Protein 4H5I (pdb70)

Structure (mmCIF, N/CA/C/O backbone):
data_4H5I
#
_entry.id   4H5I
#
_cell.length_a   53.400
_cell.length_b   53.474
_cell.length_c   61.976
_cell.angle_alpha   81.680
_cell.angle_beta   73.370
_cell.angle_gamma   87.580
#
_symmetry.space_group_name_H-M   'P 1'
#
loop_
_entity.id
_entity.type
_entity.pdbx_description
1 polymer 'Guanine nucleotide-exchange factor SEC12'
2 non-polymer 'POTASSIUM ION'
3 water water
#
loop_
_atom_site.group_PDB
_atom_site.id
_atom_site.type_symbol
_atom_site.label_atom_id
_atom_site.label_alt_id
_atom_site.label_comp_id
_atom_site.label_asym_id
_atom_site.label_entity_id
_atom_site.label_seq_id
_atom_site.pdbx_PDB_ins_code
_atom_site.Cartn_x
_atom_site.Cartn_y
_atom_site.Cartn_z
_atom_site.occupancy
_atom_site.B_iso_or_equiv
_atom_site.auth_seq_id
_atom_site.auth_comp_id
_atom_site.auth_asym_id
_atom_site.auth_atom_id
_atom_site.pdbx_PDB_model_num
ATOM 9 N N . LYS A 1 5 ? 46.881 10.791 2.168 1.00 28.86 2 LYS A N 1
ATOM 10 C CA . LYS A 1 5 ? 46.181 9.611 1.689 1.00 26.47 2 LYS A CA 1
ATOM 11 C C . LYS A 1 5 ? 45.249 9.055 2.766 1.00 20.78 2 LYS A C 1
ATOM 12 O O . LYS A 1 5 ? 45.584 9.059 3.953 1.00 23.27 2 LYS A O 1
ATOM 18 N N . PHE A 1 6 ? 44.068 8.603 2.349 1.00 17.71 3 PHE A N 1
ATOM 19 C CA . PHE A 1 6 ? 43.168 7.881 3.235 1.00 13.98 3 PHE A CA 1
ATOM 20 C C . PHE A 1 6 ? 42.897 6.490 2.695 1.00 12.44 3 PHE A C 1
ATOM 21 O O . PHE A 1 6 ? 42.717 6.300 1.477 1.00 15.85 3 PHE A O 1
ATOM 29 N N . VAL A 1 7 ? 42.869 5.526 3.602 1.00 10.83 4 VAL A N 1
ATOM 30 C CA . VAL A 1 7 ? 42.429 4.182 3.254 1.00 9.07 4 VAL A CA 1
ATOM 31 C C . VAL A 1 7 ? 40.908 4.222 3.046 1.00 10.56 4 VAL A C 1
ATOM 32 O O . VAL A 1 7 ? 40.149 4.751 3.901 1.00 10.36 4 VAL A O 1
ATOM 36 N N . THR A 1 8 ? 40.471 3.725 1.894 1.00 8.75 5 THR A N 1
ATOM 37 C CA . THR A 1 8 ? 39.030 3.619 1.605 1.00 9.33 5 THR A CA 1
ATOM 38 C C . THR A 1 8 ? 38.719 2.259 1.000 1.00 9.02 5 THR A C 1
ATOM 39 O O . THR A 1 8 ? 39.596 1.551 0.499 1.00 12.14 5 THR A O 1
ATOM 43 N N . ALA A 1 9 ? 37.449 1.879 1.027 1.00 8.83 6 ALA A N 1
ATOM 44 C CA . ALA A 1 9 ? 36.987 0.654 0.408 1.00 8.62 6 ALA A CA 1
ATOM 45 C C . ALA A 1 9 ? 35.507 0.824 0.061 1.00 9.39 6 ALA A C 1
ATOM 46 O O . ALA A 1 9 ? 34.801 1.658 0.651 1.00 8.62 6 ALA A O 1
ATOM 48 N N . SER A 1 10 ? 35.033 0.060 -0.912 1.00 8.33 7 SER A N 1
ATOM 49 C CA . SER A 1 10 ? 33.640 0.110 -1.344 1.00 8.18 7 SER A CA 1
ATOM 50 C C . SER A 1 10 ? 33.105 -1.295 -1.576 1.00 8.23 7 SER A C 1
ATOM 51 O O . SER A 1 10 ? 33.870 -2.217 -1.892 1.00 10.10 7 SER A O 1
ATOM 54 N N . TYR A 1 11 ? 31.788 -1.458 -1.466 1.00 8.54 8 TYR A N 1
ATOM 55 C CA . TYR A 1 11 ? 31.126 -2.749 -1.578 1.00 7.72 8 TYR A CA 1
ATOM 56 C C . TYR A 1 11 ? 29.721 -2.535 -2.095 1.00 9.45 8 TYR A C 1
ATOM 57 O O . TYR A 1 11 ? 29.041 -1.629 -1.670 1.00 11.05 8 TYR A O 1
ATOM 66 N N . ASN A 1 12 ? 29.267 -3.388 -2.997 1.00 8.41 9 ASN A N 1
ATOM 67 C CA . ASN A 1 12 ? 27.875 -3.382 -3.443 1.00 8.40 9 ASN A CA 1
ATOM 68 C C . ASN A 1 12 ? 27.097 -4.413 -2.640 1.00 8.33 9 ASN A C 1
ATOM 69 O O . ASN A 1 12 ? 27.360 -5.611 -2.715 1.00 9.27 9 ASN A O 1
ATOM 74 N N . VAL A 1 13 ? 26.144 -3.921 -1.857 1.00 7.99 10 VAL A N 1
ATOM 75 C CA . VAL A 1 13 ? 25.398 -4.753 -0.922 1.00 8.47 10 VAL A CA 1
ATOM 76 C C . VAL A 1 13 ? 24.242 -5.513 -1.604 1.00 9.18 10 VAL A C 1
ATOM 77 O O . VAL A 1 13 ? 23.643 -6.404 -1.007 1.00 11.26 10 VAL A O 1
ATOM 81 N N . GLY A 1 14 ? 23.934 -5.169 -2.855 1.00 8.50 11 GLY A N 1
ATOM 82 C CA . GLY A 1 14 ? 22.940 -5.929 -3.609 1.00 10.14 11 GLY A CA 1
ATOM 83 C C . GLY A 1 14 ? 21.535 -5.327 -3.654 1.00 9.23 11 GLY A C 1
ATOM 84 O O . GLY A 1 14 ? 20.645 -5.888 -4.293 1.00 10.33 11 GLY A O 1
ATOM 85 N N . TYR A 1 15 ? 21.316 -4.190 -3.000 1.00 7.71 12 TYR A N 1
ATOM 86 C CA . TYR A 1 15 ? 20.012 -3.548 -2.997 1.00 8.23 12 TYR A CA 1
ATOM 87 C C . TYR A 1 15 ? 20.251 -2.079 -2.695 1.00 8.01 12 TYR A C 1
ATOM 88 O O . TYR A 1 15 ? 21.293 -1.726 -2.132 1.00 7.79 12 TYR A O 1
ATOM 97 N N . PRO A 1 16 ? 19.314 -1.205 -3.089 1.00 7.15 13 PRO A N 1
ATOM 98 C CA . PRO A 1 16 ? 19.429 0.224 -2.752 1.00 8.15 13 PRO A CA 1
ATOM 99 C C . PRO A 1 16 ? 19.450 0.434 -1.239 1.00 6.92 13 PRO A C 1
ATOM 100 O O . PRO A 1 16 ? 18.546 -0.042 -0.540 1.00 7.10 13 PRO A O 1
ATOM 104 N N . ALA A 1 17 ? 20.473 1.116 -0.733 1.00 6.48 14 ALA A N 1
ATOM 105 C CA . ALA A 1 17 ? 20.620 1.311 0.707 1.00 6.57 14 ALA A CA 1
ATOM 106 C C . ALA A 1 17 ? 20.133 2.688 1.108 1.00 6.35 14 ALA A C 1
ATOM 107 O O . ALA A 1 17 ? 20.524 3.685 0.500 1.00 8.15 14 ALA A O 1
ATOM 109 N N . TYR A 1 18 ? 19.297 2.746 2.139 1.00 7.44 15 TYR A N 1
ATOM 110 C CA . TYR A 1 18 ? 18.676 3.989 2.563 1.00 7.92 15 TYR A CA 1
ATOM 111 C C . TYR A 1 18 ? 19.083 4.422 3.952 1.00 9.11 15 TYR A C 1
ATOM 112 O O . TYR A 1 18 ? 18.842 5.574 4.315 1.00 9.64 15 TYR A O 1
ATOM 121 N N . GLY A 1 19 ? 19.702 3.542 4.725 1.00 6.27 16 GLY A N 1
ATOM 122 C CA . GLY A 1 19 ? 20.113 3.901 6.081 1.00 7.61 16 GLY A CA 1
ATOM 123 C C . GLY A 1 19 ? 21.313 3.101 6.534 1.00 7.26 16 GLY A C 1
ATOM 124 O O . GLY A 1 19 ? 21.536 2.015 6.034 1.00 8.28 16 GLY A O 1
ATOM 125 N N . ALA A 1 20 ? 22.090 3.642 7.465 1.00 8.37 17 ALA A N 1
ATOM 126 C CA . ALA A 1 20 ? 23.261 2.946 7.982 1.00 9.97 17 ALA A CA 1
ATOM 127 C C . ALA A 1 20 ? 23.629 3.502 9.344 1.00 10.70 17 ALA A C 1
ATOM 128 O O . ALA A 1 20 ? 23.509 4.704 9.571 1.00 10.43 17 ALA A O 1
ATOM 130 N N . LYS A 1 21 ? 24.097 2.638 10.238 1.00 6.90 18 LYS A N 1
ATOM 131 C CA . LYS A 1 21 ? 24.494 3.043 11.582 1.00 6.69 18 LYS A CA 1
ATOM 132 C C . LYS A 1 21 ? 25.526 2.045 12.103 1.00 7.64 18 LYS A C 1
ATOM 133 O O . LYS A 1 21 ? 25.356 0.825 11.971 1.00 7.59 18 LYS A O 1
ATOM 139 N N . PHE A 1 22 ? 26.595 2.560 12.703 1.00 7.59 19 PHE A N 1
ATOM 140 C CA . PHE A 1 22 ? 27.512 1.668 13.397 1.00 9.07 19 PHE A CA 1
ATOM 141 C C . PHE A 1 22 ? 26.907 1.142 14.693 1.00 7.27 19 PHE A C 1
ATOM 142 O O . PHE A 1 22 ? 26.384 1.944 15.489 1.00 11.60 19 PHE A O 1
ATOM 150 N N . LEU A 1 23 ? 26.955 -0.174 14.892 1.00 8.16 20 LEU A N 1
ATOM 151 C CA . LEU A 1 23 ? 26.534 -0.790 16.157 1.00 9.82 20 LEU A CA 1
ATOM 152 C C . LEU A 1 23 ? 27.659 -0.851 17.196 1.00 12.05 20 LEU A C 1
ATOM 153 O O . LEU A 1 23 ? 27.395 -0.984 18.393 1.00 16.81 20 LEU A O 1
ATOM 158 N N . ASN A 1 24 ? 28.907 -0.763 16.736 1.00 10.46 21 ASN A N 1
ATOM 159 C CA . ASN A 1 24 ? 30.088 -0.670 17.598 1.00 10.71 21 ASN A CA 1
ATOM 160 C C . ASN A 1 24 ? 31.242 -0.242 16.713 1.00 10.39 21 ASN A C 1
ATOM 161 O O . ASN A 1 24 ? 31.007 0.197 15.589 1.00 11.32 21 ASN A O 1
ATOM 166 N N . ASN A 1 25 ? 32.480 -0.354 17.188 1.00 11.50 22 ASN A N 1
ATOM 167 C CA . ASN A 1 25 ? 33.605 0.269 16.500 1.00 11.57 22 ASN A CA 1
ATOM 168 C C . ASN A 1 25 ? 33.797 -0.254 15.090 1.00 10.93 22 ASN A C 1
ATOM 169 O O . ASN A 1 25 ? 34.254 0.490 14.242 1.00 13.63 22 ASN A O 1
ATOM 174 N N . ASP A 1 26 ? 33.451 -1.515 14.821 1.00 10.09 23 ASP A N 1
ATOM 175 C CA . ASP A 1 26 ? 33.683 -2.041 13.473 1.00 9.33 23 ASP A CA 1
ATOM 176 C C . ASP A 1 26 ? 32.508 -2.803 12.848 1.00 11.44 23 ASP A C 1
ATOM 177 O O . ASP A 1 26 ? 32.668 -3.511 11.851 1.00 11.89 23 ASP A O 1
ATOM 182 N N . THR A 1 27 ? 31.327 -2.659 13.437 1.00 9.43 24 THR A N 1
ATOM 183 C CA . THR A 1 27 ? 30.156 -3.394 12.982 1.00 9.59 24 THR A CA 1
ATOM 184 C C . THR A 1 27 ? 29.139 -2.394 12.464 1.00 7.96 24 THR A C 1
ATOM 185 O O . THR A 1 27 ? 28.719 -1.496 13.192 1.00 9.04 24 THR A O 1
ATOM 189 N N . LEU A 1 28 ? 28.754 -2.567 11.205 1.00 7.84 25 LEU A N 1
ATOM 190 C CA . LEU A 1 28 ? 27.878 -1.623 10.508 1.00 8.49 25 LEU A CA 1
ATOM 191 C C . LEU A 1 28 ? 26.552 -2.271 10.187 1.00 6.78 25 LEU A C 1
ATOM 192 O O . LEU A 1 28 ? 26.524 -3.362 9.602 1.00 8.10 25 LEU A O 1
ATOM 197 N N . LEU A 1 29 ? 25.467 -1.565 10.530 1.00 6.91 26 LEU A N 1
ATOM 198 C CA . LEU A 1 29 ? 24.113 -1.958 10.156 1.00 7.07 26 LEU A CA 1
ATOM 199 C C . LEU A 1 29 ? 23.710 -1.154 8.928 1.00 6.78 26 LEU A C 1
ATOM 200 O O . LEU A 1 29 ? 23.876 0.061 8.917 1.00 7.40 26 LEU A O 1
ATOM 205 N N . VAL A 1 30 ? 23.261 -1.835 7.875 1.00 7.05 27 VAL A N 1
ATOM 206 C CA . VAL A 1 30 ? 22.756 -1.196 6.668 1.00 7.12 27 VAL A CA 1
ATOM 207 C C . VAL A 1 30 ? 21.320 -1.646 6.453 1.00 8.10 27 VAL A C 1
ATOM 208 O O . VAL A 1 30 ? 20.976 -2.794 6.721 1.00 9.08 27 VAL A O 1
ATOM 212 N N . ALA A 1 31 ? 20.471 -0.745 5.988 1.00 5.94 28 ALA A N 1
ATOM 213 C CA . ALA A 1 31 ? 19.081 -1.087 5.701 1.00 5.39 28 ALA A CA 1
ATOM 214 C C . ALA A 1 31 ? 18.664 -0.552 4.353 1.00 5.98 28 ALA A C 1
ATOM 215 O O . ALA A 1 31 ? 19.029 0.560 3.979 1.00 6.65 28 ALA A O 1
ATOM 217 N N . GLY A 1 32 ? 17.864 -1.315 3.614 1.00 6.41 29 GLY A N 1
ATOM 218 C CA . GLY A 1 32 ? 17.351 -0.829 2.355 1.00 7.20 29 GLY A CA 1
ATOM 219 C C . GLY A 1 32 ? 16.620 -1.933 1.638 1.00 6.03 29 GLY A C 1
ATOM 220 O O . GLY A 1 32 ? 16.206 -2.910 2.242 1.00 6.53 29 GLY A O 1
ATOM 221 N N . GLY A 1 33 ? 16.406 -1.741 0.352 1.00 6.80 30 GLY A N 1
ATOM 222 C CA . GLY A 1 33 ? 15.762 -2.798 -0.399 1.00 6.24 30 GLY A CA 1
ATOM 223 C C . GLY A 1 33 ? 15.269 -2.364 -1.756 1.00 6.65 30 GLY A C 1
ATOM 224 O O . GLY A 1 33 ? 15.308 -1.179 -2.126 1.00 8.33 30 GLY A O 1
ATOM 225 N N . GLY A 1 34 ? 14.815 -3.374 -2.505 1.00 6.48 31 GLY A N 1
ATOM 226 C CA . GLY A 1 34 ? 14.189 -3.155 -3.793 1.00 8.98 31 GLY A CA 1
ATOM 227 C C . GLY A 1 34 ? 12.778 -2.595 -3.772 1.00 8.07 31 GLY A C 1
ATOM 228 O O . GLY A 1 34 ? 12.246 -2.276 -4.829 1.00 9.95 31 GLY A O 1
ATOM 229 N N . GLY A 1 35 ? 12.165 -2.461 -2.590 1.00 6.21 32 GLY A N 1
ATOM 230 C CA . GLY A 1 35 ? 10.798 -1.986 -2.511 1.00 7.07 32 GLY A CA 1
ATOM 231 C C . GLY A 1 35 ? 9.808 -3.090 -2.786 1.00 8.92 32 GLY A C 1
ATOM 232 O O . GLY A 1 35 ? 10.143 -4.271 -2.851 1.00 9.57 32 GLY A O 1
ATOM 233 N N . GLU A 1 36 ? 8.554 -2.692 -2.960 1.00 8.46 33 GLU A N 1
ATOM 234 C CA . GLU A 1 36 ? 7.479 -3.661 -2.913 1.00 8.18 33 GLU A CA 1
ATOM 235 C C . GLU A 1 36 ? 7.210 -4.403 -4.204 1.00 8.88 33 GLU A C 1
ATOM 236 O O . GLU A 1 36 ? 6.463 -5.372 -4.188 1.00 8.89 33 GLU A O 1
ATOM 242 N N . GLY A 1 37 ? 7.796 -3.942 -5.302 1.00 9.69 34 GLY A N 1
ATOM 243 C CA . GLY A 1 37 ? 7.546 -4.584 -6.587 1.00 10.04 34 GLY A CA 1
ATOM 244 C C . GLY A 1 37 ? 8.066 -6.001 -6.668 1.00 9.82 34 GLY A C 1
ATOM 245 O O . GLY A 1 37 ? 8.925 -6.416 -5.888 1.00 8.82 34 GLY A O 1
ATOM 246 N N . ASN A 1 38 ? 7.497 -6.753 -7.607 1.00 10.49 35 ASN A N 1
ATOM 247 C CA . ASN A 1 38 ? 7.894 -8.129 -7.850 1.00 11.08 35 ASN A CA 1
ATOM 248 C C . ASN A 1 38 ? 9.159 -8.168 -8.697 1.00 11.81 35 ASN A C 1
ATOM 249 O O . ASN A 1 38 ? 9.179 -8.723 -9.802 1.00 11.94 35 ASN A O 1
ATOM 254 N N . ASN A 1 39 ? 10.228 -7.597 -8.162 1.00 11.40 36 ASN A N 1
ATOM 255 C CA . ASN A 1 39 ? 11.464 -7.414 -8.914 1.00 11.50 36 ASN A CA 1
ATOM 256 C C . ASN A 1 39 ? 12.554 -8.387 -8.476 1.00 9.56 36 ASN A C 1
ATOM 257 O O . ASN A 1 39 ? 13.626 -8.429 -9.071 1.00 11.64 36 ASN A O 1
ATOM 262 N N . GLY A 1 40 ? 12.283 -9.181 -7.442 1.00 9.69 37 GLY A N 1
ATOM 263 C CA . GLY A 1 40 ? 13.269 -10.097 -6.898 1.00 10.85 37 GLY A CA 1
ATOM 264 C C . GLY A 1 40 ? 14.423 -9.436 -6.148 1.00 11.04 37 GLY A C 1
ATOM 265 O O . GLY A 1 40 ? 15.375 -10.117 -5.755 1.00 15.03 37 GLY A O 1
ATOM 266 N N . ILE A 1 41 ? 14.341 -8.126 -5.929 1.00 10.24 38 ILE A N 1
ATOM 267 C CA . ILE A 1 41 ? 15.371 -7.399 -5.193 1.00 10.62 38 ILE A CA 1
ATOM 268 C C . ILE A 1 41 ? 14.893 -7.311 -3.752 1.00 10.04 38 ILE A C 1
ATOM 269 O O . ILE A 1 41 ? 13.817 -6.777 -3.502 1.00 10.84 38 ILE A O 1
ATOM 274 N N . PRO A 1 42 ? 15.630 -7.912 -2.815 1.00 10.63 39 PRO A N 1
ATOM 275 C CA . PRO A 1 42 ? 15.057 -8.087 -1.472 1.00 11.69 39 PRO A CA 1
ATOM 276 C C . PRO A 1 42 ? 15.049 -6.793 -0.697 1.00 9.52 39 PRO A C 1
ATOM 277 O O . PRO A 1 42 ? 15.672 -5.801 -1.092 1.00 9.66 39 PRO A O 1
ATOM 281 N N . ASN A 1 43 ? 14.301 -6.821 0.389 1.00 8.16 40 ASN A N 1
ATOM 282 C CA . ASN A 1 43 ? 14.297 -5.756 1.382 1.00 7.31 40 ASN A CA 1
ATOM 283 C C . ASN A 1 43 ? 14.974 -6.334 2.615 1.00 8.51 40 ASN A C 1
ATOM 284 O O . ASN A 1 43 ? 14.551 -7.373 3.124 1.00 9.71 40 ASN A O 1
ATOM 289 N N . LYS A 1 44 ? 16.037 -5.691 3.093 1.00 7.17 41 LYS A N 1
ATOM 290 C CA . LYS A 1 44 ? 16.930 -6.308 4.070 1.00 7.92 41 LYS A CA 1
ATOM 291 C C . LYS A 1 44 ? 17.481 -5.359 5.093 1.00 8.11 41 LYS A C 1
ATOM 292 O O . LYS A 1 44 ? 17.596 -4.146 4.847 1.00 7.97 41 LYS A O 1
ATOM 298 N N . LEU A 1 45 ? 17.828 -5.938 6.243 1.00 7.44 42 LEU A N 1
ATOM 299 C CA . LEU A 1 45 ? 18.802 -5.352 7.156 1.00 7.89 42 LEU A CA 1
ATOM 300 C C . LEU A 1 45 ? 20.038 -6.221 7.064 1.00 8.04 42 LEU A C 1
ATOM 301 O O . LEU A 1 45 ? 19.924 -7.442 7.040 1.00 9.84 42 LEU A O 1
ATOM 306 N N . THR A 1 46 ? 21.222 -5.611 6.987 1.00 8.21 43 THR A N 1
ATOM 307 C CA . THR A 1 46 ? 22.484 -6.337 6.840 1.00 7.47 43 THR A CA 1
ATOM 308 C C . THR A 1 46 ? 23.444 -5.847 7.885 1.00 8.10 43 THR A C 1
ATOM 309 O O . THR A 1 46 ? 23.592 -4.627 8.070 1.00 9.17 43 THR A O 1
ATOM 313 N N . VAL A 1 47 ? 24.083 -6.766 8.605 1.00 7.59 44 VAL A N 1
ATOM 314 C CA . VAL A 1 47 ? 25.106 -6.375 9.561 1.00 7.56 44 VAL A CA 1
ATOM 315 C C . VAL A 1 47 ? 26.444 -6.869 9.049 1.00 8.28 44 VAL A C 1
ATOM 316 O O . VAL A 1 47 ? 26.585 -8.062 8.737 1.00 9.69 44 VAL A O 1
ATOM 320 N N . LEU A 1 48 ? 27.408 -5.952 8.930 1.00 8.37 45 LEU A N 1
ATOM 321 C CA . LEU A 1 48 ? 28.727 -6.274 8.367 1.00 9.22 45 LEU A CA 1
ATOM 322 C C . LEU A 1 48 ? 29.839 -5.907 9.339 1.00 8.99 45 LEU A C 1
ATOM 323 O O . LEU A 1 48 ? 29.762 -4.914 10.030 1.00 10.24 45 LEU A O 1
ATOM 328 N N . ARG A 1 49 ? 30.903 -6.702 9.366 1.00 9.92 46 ARG A N 1
ATOM 329 C CA . ARG A 1 49 ? 32.115 -6.272 10.043 1.00 10.85 46 ARG A CA 1
ATOM 330 C C . ARG A 1 49 ? 33.009 -5.653 8.997 1.00 8.62 46 ARG A C 1
ATOM 331 O O . ARG A 1 49 ? 33.268 -6.273 7.943 1.00 10.37 46 ARG A O 1
ATOM 339 N N . VAL A 1 50 ? 33.460 -4.438 9.262 1.00 8.41 47 VAL A N 1
ATOM 340 C CA . VAL A 1 50 ? 34.241 -3.726 8.276 1.00 9.25 47 VAL A CA 1
ATOM 341 C C . VAL A 1 50 ? 35.695 -3.612 8.678 1.00 9.88 47 VAL A C 1
ATOM 342 O O . VAL A 1 50 ? 36.042 -3.366 9.828 1.00 10.38 47 VAL A O 1
ATOM 346 N N . ASP A 1 51 ? 36.540 -3.866 7.684 1.00 9.82 48 ASP A N 1
ATOM 347 C CA . ASP A 1 51 ? 37.972 -3.614 7.804 1.00 11.16 48 ASP A CA 1
ATOM 348 C C . ASP A 1 51 ? 38.504 -3.314 6.417 1.00 8.71 48 ASP A C 1
ATOM 349 O O . ASP A 1 51 ? 38.812 -4.250 5.661 1.00 9.68 48 ASP A O 1
ATOM 354 N N . PRO A 1 52 ? 38.643 -2.032 6.069 1.00 8.76 49 PRO A N 1
ATOM 355 C CA . PRO A 1 52 ? 38.995 -1.654 4.697 1.00 10.12 49 PRO A CA 1
ATOM 356 C C . PRO A 1 52 ? 40.460 -1.942 4.363 1.00 9.91 49 PRO A C 1
ATOM 357 O O . PRO A 1 52 ? 40.841 -1.727 3.221 1.00 11.90 49 PRO A O 1
ATOM 361 N N . THR A 1 53 ? 41.236 -2.406 5.341 1.00 10.77 50 THR A N 1
ATOM 362 C CA . THR A 1 53 ? 42.647 -2.725 5.111 1.00 13.51 50 THR A CA 1
ATOM 363 C C . THR A 1 53 ? 42.842 -4.127 4.578 1.00 14.21 50 THR A C 1
ATOM 364 O O . THR A 1 53 ? 43.966 -4.490 4.213 1.00 15.36 50 THR A O 1
ATOM 368 N N . LYS A 1 54 ? 41.786 -4.930 4.512 1.00 14.06 51 LYS A N 1
ATOM 369 C CA . LYS A 1 54 ? 41.944 -6.290 4.026 1.00 17.44 51 LYS A CA 1
ATOM 370 C C . LYS A 1 54 ? 42.073 -6.349 2.518 1.00 14.48 51 LYS A C 1
ATOM 371 O O . LYS A 1 54 ? 41.817 -5.381 1.820 1.00 14.46 51 LYS A O 1
ATOM 377 N N . ASP A 1 55 ? 42.473 -7.521 2.027 1.00 19.43 52 ASP A N 1
ATOM 378 C CA . ASP A 1 55 ? 42.887 -7.697 0.631 1.00 22.50 52 ASP A CA 1
ATOM 379 C C . ASP A 1 55 ? 41.751 -7.782 -0.386 1.00 23.31 52 ASP A C 1
ATOM 380 O O . ASP A 1 55 ? 41.911 -7.396 -1.544 1.00 26.96 52 ASP A O 1
ATOM 385 N N . THR A 1 56 ? 40.610 -8.307 0.035 1.00 18.80 53 THR A N 1
ATOM 386 C CA . THR A 1 56 ? 39.503 -8.517 -0.885 1.00 22.91 53 THR A CA 1
ATOM 387 C C . THR A 1 56 ? 38.223 -7.923 -0.329 1.00 20.29 53 THR A C 1
ATOM 388 O O . THR A 1 56 ? 38.072 -7.807 0.884 1.00 19.70 53 THR A O 1
ATOM 392 N N . GLU A 1 57 ? 37.305 -7.550 -1.214 1.00 19.94 54 GLU A N 1
ATOM 393 C CA . GLU A 1 57 ? 36.029 -6.985 -0.776 1.00 20.60 54 GLU A CA 1
ATOM 394 C C . GLU A 1 57 ? 35.288 -7.865 0.224 1.00 21.99 54 GLU A C 1
ATOM 395 O O . GLU A 1 57 ? 34.685 -7.347 1.153 1.00 18.87 54 GLU A O 1
ATOM 401 N N . LYS A 1 58 ? 35.331 -9.184 0.041 1.00 21.95 55 LYS A N 1
ATOM 402 C CA . LYS A 1 58 ? 34.632 -10.088 0.954 1.00 22.11 55 LYS A CA 1
ATOM 403 C C . LYS A 1 58 ? 35.266 -10.108 2.349 1.00 24.73 55 LYS A C 1
ATOM 404 O O . LYS A 1 58 ? 34.583 -10.355 3.348 1.00 25.50 55 LYS A O 1
ATOM 410 N N . GLU A 1 59 ? 36.561 -9.814 2.419 1.00 19.10 56 GLU A N 1
ATOM 411 C CA . GLU A 1 59 ? 37.248 -9.729 3.699 1.00 19.73 56 GLU A CA 1
ATOM 412 C C . GLU A 1 59 ? 37.053 -8.347 4.294 1.00 15.07 56 GLU A C 1
ATOM 413 O O . GLU A 1 59 ? 36.982 -8.201 5.512 1.00 15.79 56 GLU A O 1
ATOM 419 N N . GLN A 1 60 ? 36.968 -7.348 3.424 1.00 11.31 57 GLN A N 1
ATOM 420 C CA . GLN A 1 60 ? 36.775 -5.958 3.857 1.00 11.37 57 GLN A CA 1
ATOM 421 C C . GLN A 1 60 ? 35.371 -5.722 4.397 1.00 10.75 57 GLN A C 1
ATOM 422 O O . GLN A 1 60 ? 35.185 -4.880 5.259 1.00 9.21 57 GLN A O 1
ATOM 428 N N . PHE A 1 61 ? 34.402 -6.439 3.828 1.00 10.30 58 PHE A N 1
ATOM 429 C CA . PHE A 1 61 ? 32.994 -6.302 4.177 1.00 10.23 58 PHE A CA 1
ATOM 430 C C . PHE A 1 61 ? 32.447 -7.677 4.466 1.00 11.45 58 PHE A C 1
ATOM 431 O O . PHE A 1 61 ? 31.867 -8.321 3.582 1.00 16.67 58 PHE A O 1
ATOM 439 N N . HIS A 1 62 ? 32.632 -8.147 5.692 1.00 8.81 59 HIS A N 1
ATOM 440 C CA . HIS A 1 62 ? 32.249 -9.502 6.040 1.00 11.12 59 HIS A CA 1
ATOM 441 C C . HIS A 1 62 ? 30.818 -9.495 6.562 1.00 11.08 59 HIS A C 1
ATOM 442 O O . HIS A 1 62 ? 30.536 -8.912 7.608 1.00 9.96 59 HIS A O 1
ATOM 449 N N . ILE A 1 63 ? 29.917 -10.134 5.832 1.00 12.11 60 ILE A N 1
ATOM 450 C CA . ILE A 1 63 ? 28.513 -10.150 6.237 1.00 10.76 60 ILE A CA 1
ATOM 451 C C . ILE A 1 63 ? 28.331 -11.068 7.440 1.00 11.54 60 ILE A C 1
ATOM 452 O O . ILE A 1 63 ? 28.624 -12.267 7.377 1.00 16.04 60 ILE A O 1
ATOM 457 N N . LEU A 1 64 ? 27.854 -10.508 8.541 1.00 10.23 61 LEU A N 1
ATOM 458 C CA . LEU A 1 64 ? 27.680 -11.255 9.780 1.00 12.21 61 LEU A CA 1
ATOM 459 C C . LEU A 1 64 ? 26.279 -11.820 9.868 1.00 14.60 61 LEU A C 1
ATOM 460 O O . LEU A 1 64 ? 26.094 -12.959 10.307 1.00 17.07 61 LEU A O 1
ATOM 465 N N . SER A 1 65 ? 25.293 -11.035 9.445 1.00 10.45 62 SER A N 1
ATOM 466 C CA . SER A 1 65 ? 23.896 -11.420 9.603 1.00 12.70 62 SER A CA 1
ATOM 467 C C . SER A 1 65 ? 23.088 -10.658 8.573 1.00 11.39 62 SER A C 1
ATOM 468 O O . SER A 1 65 ? 23.432 -9.531 8.222 1.00 12.00 62 SER A O 1
ATOM 471 N N . GLU A 1 66 ? 22.015 -11.250 8.070 1.00 12.34 63 GLU A N 1
ATOM 472 C CA . GLU A 1 66 ? 21.051 -10.501 7.280 1.00 12.22 63 GLU A CA 1
ATOM 473 C C . GLU A 1 66 ? 19.648 -10.886 7.715 1.00 11.59 63 GLU A C 1
ATOM 474 O O . GLU A 1 66 ? 19.380 -12.044 8.032 1.00 18.66 63 GLU A O 1
ATOM 480 N N . PHE A 1 67 ? 18.757 -9.908 7.770 1.00 8.67 64 PHE A N 1
ATOM 481 C CA . PHE A 1 67 ? 17.360 -10.178 8.072 1.00 8.95 64 PHE A CA 1
ATOM 482 C C . PHE A 1 67 ? 16.544 -9.824 6.843 1.00 8.94 64 PHE A C 1
ATOM 483 O O . PHE A 1 67 ? 16.558 -8.676 6.393 1.00 9.61 64 PHE A O 1
ATOM 491 N N . ALA A 1 68 ? 15.801 -10.799 6.320 1.00 9.15 65 ALA A N 1
ATOM 492 C CA . ALA A 1 68 ? 14.941 -10.554 5.172 1.00 10.09 65 ALA A CA 1
ATOM 493 C C . ALA A 1 68 ? 13.606 -9.986 5.617 1.00 10.91 65 ALA A C 1
ATOM 494 O O . ALA A 1 68 ? 12.829 -10.664 6.280 1.00 11.87 65 ALA A O 1
ATOM 496 N N . LEU A 1 69 ? 13.349 -8.738 5.261 1.00 8.95 66 LEU A N 1
ATOM 497 C CA . LEU A 1 69 ? 12.023 -8.141 5.408 1.00 9.53 66 LEU A CA 1
ATOM 498 C C . LEU A 1 69 ? 11.134 -8.709 4.299 1.00 8.87 66 LEU A C 1
ATOM 499 O O . LEU A 1 69 ? 11.596 -9.497 3.489 1.00 9.50 66 LEU A O 1
ATOM 504 N N . GLU A 1 70 ? 9.858 -8.342 4.286 1.00 9.67 67 GLU A N 1
ATOM 505 C CA . GLU A 1 70 ? 8.974 -8.914 3.279 1.00 10.09 67 GLU A CA 1
ATOM 506 C C . GLU A 1 70 ? 9.342 -8.481 1.868 1.00 8.09 67 GLU A C 1
ATOM 507 O O . GLU A 1 70 ? 9.688 -7.318 1.634 1.00 8.15 67 GLU A O 1
ATOM 513 N N . ASP A 1 71 ? 9.268 -9.407 0.912 1.00 8.26 68 ASP A N 1
ATOM 514 C CA . ASP A 1 71 ? 9.609 -9.054 -0.471 1.00 9.37 68 ASP A CA 1
ATOM 515 C C . ASP A 1 71 ? 8.712 -7.966 -1.034 1.00 8.84 68 ASP A C 1
ATOM 516 O O . ASP A 1 71 ? 9.116 -7.197 -1.903 1.00 9.38 68 ASP A O 1
ATOM 521 N N . ASN A 1 72 ? 7.470 -7.923 -0.553 1.00 8.35 69 ASN A N 1
ATOM 522 C CA . ASN A 1 72 ? 6.495 -6.998 -1.091 1.00 10.57 69 ASN A CA 1
ATOM 523 C C . ASN A 1 72 ? 6.106 -5.912 -0.060 1.00 10.37 69 ASN A C 1
ATOM 524 O O . ASN A 1 72 ? 5.079 -5.241 -0.221 1.00 14.48 69 ASN A O 1
ATOM 529 N N . ASP A 1 73 ? 6.940 -5.777 0.984 1.00 10.28 70 ASP A N 1
ATOM 530 C CA . ASP A 1 73 ? 7.037 -4.605 1.892 1.00 13.35 70 ASP A CA 1
ATOM 531 C C . ASP A 1 73 ? 7.656 -3.475 1.053 1.00 8.75 70 ASP A C 1
ATOM 532 O O . ASP A 1 73 ? 8.371 -3.744 0.078 1.00 9.45 70 ASP A O 1
ATOM 537 N N . ASP A 1 74 ? 7.496 -2.224 1.474 1.00 8.68 71 ASP A N 1
ATOM 538 C CA . ASP A 1 74 ? 8.343 -1.135 0.961 1.00 8.28 71 ASP A CA 1
ATOM 539 C C . ASP A 1 74 ? 9.769 -1.370 1.469 1.00 8.15 71 ASP A C 1
ATOM 540 O O . ASP A 1 74 ? 9.990 -2.225 2.341 1.00 8.94 71 ASP A O 1
ATOM 545 N N . SER A 1 75 ? 10.725 -0.658 0.902 1.00 9.23 72 SER A N 1
ATOM 546 C CA . SER A 1 75 ? 12.078 -0.668 1.428 1.00 7.89 72 SER A CA 1
ATOM 547 C C . SER A 1 75 ? 12.155 0.257 2.660 1.00 8.37 72 SER A C 1
ATOM 548 O O . SER A 1 75 ? 11.458 1.289 2.706 1.00 8.75 72 SER A O 1
ATOM 551 N N . PRO A 1 76 ? 13.027 -0.077 3.635 1.00 8.40 73 PRO A N 1
ATOM 552 C CA . PRO A 1 76 ? 13.217 0.829 4.774 1.00 8.74 73 PRO A CA 1
ATOM 553 C C . PRO A 1 76 ? 13.654 2.223 4.333 1.00 9.93 73 PRO A C 1
ATOM 554 O O . PRO A 1 76 ? 14.396 2.356 3.353 1.00 9.68 73 PRO A O 1
ATOM 558 N N . THR A 1 77 ? 13.230 3.241 5.071 1.00 7.68 74 THR A N 1
ATOM 559 C CA . THR A 1 77 ? 13.560 4.623 4.755 1.00 9.47 74 THR A CA 1
ATOM 560 C C . THR A 1 77 ? 14.455 5.293 5.787 1.00 10.91 74 THR A C 1
ATOM 561 O O . THR A 1 77 ? 15.068 6.313 5.479 1.00 11.95 74 THR A O 1
ATOM 565 N N . ALA A 1 78 ? 14.522 4.758 7.004 1.00 8.46 75 ALA A N 1
ATOM 566 C CA . ALA A 1 78 ? 15.290 5.408 8.070 1.00 8.47 75 ALA A CA 1
ATOM 567 C C . ALA A 1 78 ? 15.530 4.402 9.156 1.00 7.88 75 ALA A C 1
ATOM 568 O O . ALA A 1 78 ? 14.698 3.513 9.373 1.00 9.72 75 ALA A O 1
ATOM 570 N N . ILE A 1 79 ? 16.679 4.482 9.822 1.00 7.71 76 ILE A N 1
ATOM 571 C CA . ILE A 1 79 ? 16.997 3.630 10.953 1.00 8.59 76 ILE A CA 1
ATOM 572 C C . ILE A 1 79 ? 17.791 4.380 12.000 1.00 8.46 76 ILE A C 1
ATOM 573 O O . ILE A 1 79 ? 18.422 5.422 11.693 1.00 9.54 76 ILE A O 1
ATOM 578 N N . ASP A 1 80 ? 17.778 3.869 13.232 1.00 6.58 77 ASP A N 1
ATOM 579 C CA . ASP A 1 80 ? 18.774 4.278 14.223 1.00 7.33 77 ASP A CA 1
ATOM 580 C C . ASP A 1 80 ? 18.993 3.143 15.198 1.00 6.05 77 ASP A C 1
ATOM 581 O O . ASP A 1 80 ? 18.227 2.175 15.219 1.00 6.89 77 ASP A O 1
ATOM 586 N N . ALA A 1 81 ? 20.061 3.233 15.986 1.00 7.77 78 ALA A N 1
ATOM 587 C CA . ALA A 1 81 ? 20.366 2.213 16.959 1.00 7.89 78 ALA A CA 1
ATOM 588 C C . ALA A 1 81 ? 21.057 2.839 18.150 1.00 8.50 78 ALA A C 1
ATOM 589 O O . ALA A 1 81 ? 21.900 3.725 17.994 1.00 11.44 78 ALA A O 1
ATOM 591 N N . SER A 1 82 ? 20.672 2.403 19.332 1.00 9.19 79 SER A N 1
ATOM 592 C CA . SER A 1 82 ? 21.300 2.829 20.566 1.00 10.47 79 SER A CA 1
ATOM 593 C C . SER A 1 82 ? 21.028 1.788 21.638 1.00 12.82 79 SER A C 1
ATOM 594 O O . SER A 1 82 ? 19.885 1.324 21.801 1.00 11.86 79 SER A O 1
ATOM 597 N N . LYS A 1 83 ? 22.073 1.455 22.395 1.00 14.72 80 LYS A N 1
ATOM 598 C CA . LYS A 1 83 ? 21.950 0.563 23.560 1.00 16.85 80 LYS A CA 1
ATOM 599 C C . LYS A 1 83 ? 21.293 -0.773 23.208 1.00 15.56 80 LYS A C 1
ATOM 600 O O . LYS A 1 83 ? 20.500 -1.320 23.984 1.00 17.86 80 LYS A O 1
ATOM 606 N N . GLY A 1 84 ? 21.612 -1.269 22.022 1.00 14.22 81 GLY A N 1
ATOM 607 C CA . GLY A 1 84 ? 21.077 -2.545 21.580 1.00 14.64 81 GLY A CA 1
ATOM 608 C C . GLY A 1 84 ? 19.752 -2.451 20.833 1.00 13.64 81 GLY A C 1
ATOM 609 O O . GLY A 1 84 ? 19.357 -3.403 20.170 1.00 15.75 81 GLY A O 1
ATOM 610 N N . ILE A 1 85 ? 19.056 -1.329 20.948 1.00 11.68 82 ILE A N 1
ATOM 611 C CA . ILE A 1 85 ? 17.767 -1.181 20.273 1.00 10.00 82 ILE A CA 1
ATOM 612 C C . ILE A 1 85 ? 17.984 -0.685 18.854 1.00 9.48 82 ILE A C 1
ATOM 613 O O . ILE A 1 85 ? 18.636 0.341 18.644 1.00 10.48 82 ILE A O 1
ATOM 618 N N . ILE A 1 86 ? 17.427 -1.404 17.887 1.00 7.97 83 ILE A N 1
ATOM 619 C CA . ILE A 1 86 ? 17.421 -0.942 16.502 1.00 6.74 83 ILE A CA 1
ATOM 620 C C . ILE A 1 86 ? 15.992 -0.564 16.127 1.00 6.87 83 ILE A C 1
ATOM 621 O O . ILE A 1 86 ? 15.090 -1.378 16.294 1.00 7.22 83 ILE A O 1
ATOM 626 N N . LEU A 1 87 ? 15.792 0.649 15.629 1.00 6.09 84 LEU A N 1
ATOM 627 C CA . LEU A 1 87 ? 14.485 1.080 15.143 1.00 5.94 84 LEU A CA 1
ATOM 628 C C . LEU A 1 87 ? 14.550 1.309 13.660 1.00 7.05 84 LEU A C 1
ATOM 629 O O . LEU A 1 87 ? 15.483 1.972 13.160 1.00 7.08 84 LEU A O 1
ATOM 634 N N . VAL A 1 88 ? 13.570 0.763 12.946 1.00 6.88 85 VAL A N 1
ATOM 635 C CA . VAL A 1 88 ? 13.546 0.844 11.502 1.00 6.40 85 VAL A CA 1
ATOM 636 C C . VAL A 1 88 ? 12.210 1.377 11.052 1.00 6.66 85 VAL A C 1
ATOM 637 O O . VAL A 1 88 ? 11.157 0.866 11.479 1.00 7.53 85 VAL A O 1
ATOM 641 N N . GLY A 1 89 ? 12.236 2.410 10.218 1.00 6.40 86 GLY A N 1
ATOM 642 C CA . GLY A 1 89 ? 11.033 2.899 9.552 1.00 5.37 86 GLY A CA 1
ATOM 643 C C . GLY A 1 89 ? 10.882 2.162 8.228 1.00 7.88 86 GLY A C 1
ATOM 644 O O . GLY A 1 89 ? 11.782 2.224 7.373 1.00 8.01 86 GLY A O 1
ATOM 645 N N . CYS A 1 90 ? 9.765 1.461 8.053 1.00 6.96 87 CYS A N 1
ATOM 646 C CA . CYS A 1 90 ? 9.517 0.671 6.851 1.00 8.51 87 CYS A CA 1
ATOM 647 C C . CYS A 1 90 ? 8.036 0.422 6.642 1.00 5.76 87 CYS A C 1
ATOM 648 O O . CYS A 1 90 ? 7.404 -0.264 7.452 1.00 8.20 87 CYS A O 1
ATOM 651 N N . ASN A 1 91 ? 7.522 0.948 5.538 1.00 6.65 88 ASN A N 1
ATOM 652 C CA . ASN A 1 91 ? 6.103 0.763 5.222 1.00 6.07 88 ASN A CA 1
ATOM 653 C C . ASN A 1 91 ? 5.791 -0.673 4.832 1.00 6.86 88 ASN A C 1
ATOM 654 O O . ASN A 1 91 ? 6.616 -1.382 4.219 1.00 8.05 88 ASN A O 1
ATOM 659 N N . GLU A 1 92 ? 4.570 -1.102 5.143 1.00 7.83 89 GLU A N 1
ATOM 660 C CA . GLU A 1 92 ? 4.051 -2.342 4.601 1.00 7.55 89 GLU A CA 1
ATOM 661 C C . GLU A 1 92 ? 3.629 -2.117 3.158 1.00 7.13 89 GLU A C 1
ATOM 662 O O . GLU A 1 92 ? 3.710 -1.016 2.618 1.00 9.22 89 GLU A O 1
ATOM 668 N N . ASN A 1 93 ? 3.209 -3.203 2.515 1.00 8.32 90 ASN A N 1
ATOM 669 C CA . ASN A 1 93 ? 2.719 -3.138 1.157 1.00 9.58 90 ASN A CA 1
ATOM 670 C C . ASN A 1 93 ? 1.681 -2.019 0.940 1.00 9.32 90 ASN A C 1
ATOM 671 O O . ASN A 1 93 ? 0.744 -1.852 1.746 1.00 10.10 90 ASN A O 1
ATOM 676 N N . SER A 1 94 ? 1.811 -1.321 -0.182 1.00 10.63 91 SER A N 1
ATOM 677 C CA . SER A 1 94 ? 0.966 -0.158 -0.469 1.00 11.50 91 SER A CA 1
ATOM 678 C C . SER A 1 94 ? -0.523 -0.474 -0.568 1.00 12.90 91 SER A C 1
ATOM 679 O O . SER A 1 94 ? -1.359 0.345 -0.179 1.00 12.91 91 SER A O 1
ATOM 682 N N . THR A 1 95 ? -0.855 -1.660 -1.064 1.00 13.26 92 THR A N 1
ATOM 683 C CA . THR A 1 95 ? -2.259 -2.048 -1.206 1.00 15.95 92 THR A CA 1
ATOM 684 C C . THR A 1 95 ? -2.878 -2.189 0.175 1.00 14.60 92 THR A C 1
ATOM 685 O O . THR A 1 95 ? -3.995 -1.719 0.424 1.00 15.22 92 THR A O 1
ATOM 689 N N . LYS A 1 96 ? -2.154 -2.827 1.082 1.00 12.75 93 LYS A N 1
ATOM 690 C CA . LYS A 1 96 ? -2.567 -2.968 2.463 1.00 12.69 93 LYS A CA 1
ATOM 691 C C . LYS A 1 96 ? -2.772 -1.615 3.156 1.00 12.45 93 LYS A C 1
ATOM 692 O O . LYS A 1 96 ? -3.766 -1.390 3.872 1.00 12.46 93 LYS A O 1
ATOM 698 N N . ILE A 1 97 ? -1.844 -0.700 2.940 1.00 9.43 94 ILE A N 1
ATOM 699 C CA . ILE A 1 97 ? -1.924 0.624 3.543 1.00 10.54 94 ILE A CA 1
ATOM 700 C C . ILE A 1 97 ? -3.176 1.333 3.047 1.00 10.83 94 ILE A C 1
ATOM 701 O O . ILE A 1 97 ? -3.983 1.843 3.834 1.00 10.33 94 ILE A O 1
ATOM 706 N N . THR A 1 98 ? -3.352 1.353 1.734 1.00 11.94 95 THR A N 1
ATOM 707 C CA . THR A 1 98 ? -4.469 2.051 1.109 1.00 12.26 95 THR A CA 1
ATOM 708 C C . THR A 1 98 ? -5.835 1.459 1.496 1.00 11.87 95 THR A C 1
ATOM 709 O O . THR A 1 98 ? -6.819 2.207 1.660 1.00 15.14 95 THR A O 1
ATOM 713 N N . GLN A 1 99 ? -5.909 0.146 1.655 1.00 11.72 96 GLN A N 1
ATOM 714 C CA . GLN A 1 99 ? -7.151 -0.502 2.075 1.00 13.45 96 GLN A CA 1
ATOM 715 C C . GLN A 1 99 ? -7.493 -0.249 3.539 1.00 14.97 96 GLN A C 1
ATOM 716 O O . GLN A 1 99 ? -8.612 -0.522 3.981 1.00 15.08 96 GLN A O 1
ATOM 722 N N . GLY A 1 100 ? -6.541 0.236 4.320 1.00 11.64 97 GLY A N 1
ATOM 723 C CA . GLY A 1 100 ? -6.766 0.448 5.736 1.00 13.04 97 GLY A CA 1
ATOM 724 C C . GLY A 1 100 ? -6.505 -0.741 6.623 1.00 10.13 97 GLY A C 1
ATOM 725 O O . GLY A 1 100 ? -6.931 -0.767 7.767 1.00 11.89 97 GLY A O 1
ATOM 726 N N . LYS A 1 101 ? -5.764 -1.718 6.104 1.00 9.95 98 LYS A N 1
ATOM 727 C CA . LYS A 1 101 ? -5.473 -2.916 6.880 1.00 11.89 98 LYS A CA 1
ATOM 728 C C . LYS A 1 101 ? -4.437 -2.668 7.959 1.00 13.81 98 LYS A C 1
ATOM 729 O O . LYS A 1 101 ? -4.236 -3.512 8.826 1.00 17.30 98 LYS A O 1
ATOM 735 N N . GLY A 1 102 ? -3.790 -1.507 7.919 1.00 11.60 99 GLY A N 1
ATOM 736 C CA . GLY A 1 102 ? -2.808 -1.171 8.938 1.00 11.43 99 GLY A CA 1
ATOM 737 C C . GLY A 1 102 ? -1.409 -1.154 8.362 1.00 11.17 99 GLY A C 1
ATOM 738 O O . GLY A 1 102 ? -1.098 -1.808 7.366 1.00 13.39 99 GLY A O 1
ATOM 739 N N . ASN A 1 103 ? -0.578 -0.338 8.980 1.00 8.49 100 ASN A N 1
ATOM 740 C CA . ASN A 1 103 ? 0.777 -0.110 8.503 1.00 9.67 100 ASN A CA 1
ATOM 741 C C . ASN A 1 103 ? 1.733 -0.057 9.683 1.00 5.41 100 ASN A C 1
ATOM 742 O O . ASN A 1 103 ? 1.993 1.021 10.232 1.00 7.48 100 ASN A O 1
ATOM 747 N N . LYS A 1 10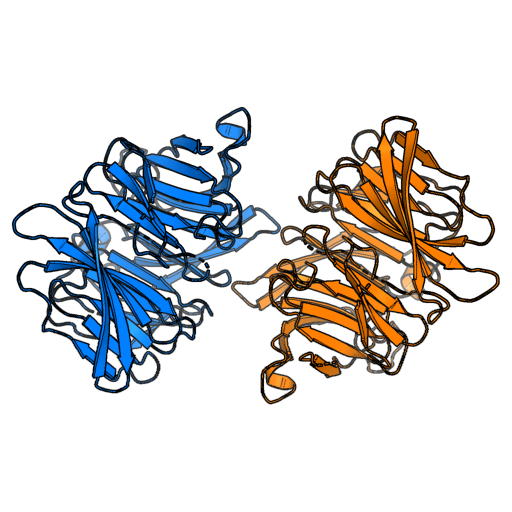4 ? 2.263 -1.217 10.067 1.00 7.38 101 LYS A N 1
ATOM 748 C CA . LYS A 1 104 ? 3.177 -1.266 11.202 1.00 8.03 101 LYS A CA 1
ATOM 749 C C . LYS A 1 104 ? 4.584 -0.846 10.723 1.00 7.18 101 LYS A C 1
ATOM 750 O O . LYS A 1 104 ? 5.464 -1.682 10.442 1.00 9.10 101 LYS A O 1
ATOM 756 N N . HIS A 1 105 ? 4.750 0.464 10.639 1.00 5.95 102 HIS A N 1
ATOM 757 C CA . HIS A 1 105 ? 5.836 1.100 9.919 1.00 6.96 102 HIS A CA 1
ATOM 758 C C . HIS A 1 105 ? 7.006 1.433 10.806 1.00 7.48 102 HIS A C 1
ATOM 759 O O . HIS A 1 105 ? 8.039 1.873 10.307 1.00 7.85 102 HIS A O 1
ATOM 766 N N . LEU A 1 106 ? 6.880 1.273 12.111 1.00 6.04 103 LEU A N 1
ATOM 767 C CA . LEU A 1 106 ? 8.034 1.490 12.996 1.00 7.03 103 LEU A CA 1
ATOM 768 C C . LEU A 1 106 ? 8.322 0.179 13.690 1.00 8.01 103 LEU A C 1
ATOM 769 O O . LEU A 1 106 ? 7.462 -0.341 14.413 1.00 7.29 103 LEU A O 1
ATOM 774 N N . ARG A 1 107 ? 9.509 -0.387 13.423 1.00 7.66 104 ARG A N 1
ATOM 775 C CA . ARG A 1 107 ? 9.813 -1.753 13.837 1.00 6.81 104 ARG A CA 1
ATOM 776 C C . ARG A 1 107 ? 11.020 -1.792 14.756 1.00 6.34 104 ARG A C 1
ATOM 777 O O . ARG A 1 107 ? 12.004 -1.072 14.531 1.00 7.86 104 ARG A O 1
ATOM 785 N N . LYS A 1 108 ? 10.956 -2.615 15.800 1.00 6.64 105 LYS A N 1
ATOM 786 C CA . LYS A 1 108 ? 12.042 -2.761 16.771 1.00 5.65 105 LYS A CA 1
ATOM 787 C C . LYS A 1 108 ? 12.739 -4.083 16.544 1.00 6.41 105 LYS A C 1
ATOM 788 O O . LYS A 1 108 ? 12.093 -5.130 16.534 1.00 6.35 105 LYS A O 1
ATOM 794 N N . PHE A 1 109 ? 14.061 -4.020 16.396 1.00 7.26 106 PHE A N 1
ATOM 795 C CA . PHE A 1 109 ? 14.918 -5.177 16.207 1.00 6.04 106 PHE A CA 1
ATOM 796 C C . PHE A 1 109 ? 16.023 -5.162 17.257 1.00 7.21 106 PHE A C 1
ATOM 797 O O . PHE A 1 109 ? 16.278 -4.142 17.922 1.00 7.82 106 PHE A O 1
ATOM 805 N N . LYS A 1 110 ? 16.696 -6.302 17.397 1.00 9.58 107 LYS A N 1
ATOM 806 C CA . LYS A 1 110 ? 18.001 -6.360 18.060 1.00 11.73 107 LYS A CA 1
ATOM 807 C C . LYS A 1 110 ? 18.998 -7.185 17.251 1.00 8.66 107 LYS A C 1
ATOM 808 O O . LYS A 1 110 ? 18.615 -7.995 16.417 1.00 10.65 107 LYS A O 1
ATOM 814 N N . TYR A 1 111 ? 20.286 -6.977 17.530 1.00 12.53 108 TYR A N 1
ATOM 815 C CA . TYR A 1 111 ? 21.349 -7.779 16.952 1.00 12.67 108 TYR A CA 1
ATOM 816 C C . TYR A 1 111 ? 22.050 -8.509 18.105 1.00 12.55 108 TYR A C 1
ATOM 817 O O . TYR A 1 111 ? 22.535 -7.897 19.051 1.00 16.24 108 TYR A O 1
ATOM 826 N N . ASP A 1 112 ? 22.083 -9.823 18.003 1.00 16.05 109 ASP A N 1
ATOM 827 C CA . ASP A 1 112 ? 22.750 -10.648 18.994 1.00 21.93 109 ASP A CA 1
ATOM 828 C C . ASP A 1 112 ? 24.224 -10.870 18.611 1.00 16.98 109 ASP A C 1
ATOM 829 O O . ASP A 1 112 ? 24.537 -11.680 17.742 1.00 19.42 109 ASP A O 1
ATOM 834 N N . LYS A 1 113 ? 25.104 -10.127 19.280 1.00 19.95 110 LYS A N 1
ATOM 835 C CA . LYS A 1 113 ? 26.554 -10.128 19.074 1.00 23.50 110 LYS A CA 1
ATOM 836 C C . LYS A 1 113 ? 27.180 -11.506 19.252 1.00 21.68 110 LYS A C 1
ATOM 837 O O . LYS A 1 113 ? 28.063 -11.912 18.491 1.00 21.28 110 LYS A O 1
ATOM 843 N N . VAL A 1 114 ? 26.714 -12.217 20.274 1.00 21.78 111 VAL A N 1
ATOM 844 C CA . VAL A 1 114 ? 27.292 -13.507 20.653 1.00 19.54 111 VAL A CA 1
ATOM 845 C C . VAL A 1 114 ? 27.228 -14.505 19.513 1.00 21.78 111 VAL A C 1
ATOM 846 O O . VAL A 1 114 ? 28.137 -15.330 19.346 1.00 22.85 111 VAL A O 1
ATOM 850 N N . ASN A 1 115 ? 26.192 -14.345 18.692 1.00 25.67 112 ASN A N 1
ATOM 851 C CA . ASN A 1 115 ? 25.663 -15.351 17.792 1.00 25.72 112 ASN A CA 1
ATOM 852 C C . ASN A 1 115 ? 25.547 -14.859 16.353 1.00 27.16 112 ASN A C 1
ATOM 853 O O . ASN A 1 115 ? 25.230 -15.626 15.442 1.00 26.76 112 ASN A O 1
ATOM 858 N N . ASP A 1 116 ? 25.765 -13.565 16.163 1.00 19.47 113 ASP A N 1
ATOM 859 C CA . ASP A 1 116 ? 25.494 -12.913 14.881 1.00 21.01 113 ASP A CA 1
ATOM 860 C C . ASP A 1 116 ? 24.077 -13.151 14.331 1.00 25.26 113 ASP A C 1
ATOM 861 O O . ASP A 1 116 ? 23.901 -13.588 13.194 1.00 25.70 113 ASP A O 1
ATOM 866 N N . GLN A 1 117 ? 23.073 -12.849 15.150 1.00 20.58 114 GLN A N 1
ATOM 867 C CA . GLN A 1 117 ? 21.677 -13.025 14.759 1.00 18.87 114 GLN A CA 1
ATOM 868 C C . GLN A 1 117 ? 20.896 -11.711 14.917 1.00 16.88 114 GLN A C 1
ATOM 869 O O . GLN A 1 117 ? 20.984 -11.056 15.943 1.00 18.06 114 GLN A O 1
ATOM 875 N N . LEU A 1 118 ? 20.166 -11.320 13.878 1.00 16.88 115 LEU A N 1
ATOM 876 C CA . LEU A 1 118 ? 19.207 -10.223 13.975 1.00 15.41 115 LEU A CA 1
ATOM 877 C C . LEU A 1 118 ? 17.859 -10.807 14.327 1.00 15.29 115 LEU A C 1
ATOM 878 O O . LEU A 1 118 ? 17.482 -11.864 13.823 1.00 16.73 115 LEU A O 1
ATOM 883 N N . GLU A 1 119 ? 17.139 -10.131 15.213 1.00 11.20 116 GLU A N 1
ATOM 884 C CA . GLU A 1 119 ? 15.819 -10.620 15.616 1.00 10.57 116 GLU A CA 1
ATOM 885 C C . GLU A 1 119 ? 14.790 -9.490 15.616 1.00 9.09 116 GLU A C 1
ATOM 886 O O . GLU A 1 119 ? 15.058 -8.391 16.111 1.00 9.10 116 GLU A O 1
ATOM 892 N N . PHE A 1 120 ? 13.628 -9.770 15.032 1.00 8.57 117 PHE A N 1
ATOM 893 C CA . PHE A 1 120 ? 12.510 -8.861 15.073 1.00 8.00 117 PHE A CA 1
ATOM 894 C C . PHE A 1 120 ? 11.822 -8.996 16.437 1.00 10.53 117 PHE A C 1
ATOM 895 O O . PHE A 1 120 ? 11.527 -10.116 16.874 1.00 12.97 117 PHE A O 1
ATOM 903 N N . LEU A 1 121 ? 11.529 -7.868 17.082 1.00 8.24 118 LEU A N 1
ATOM 904 C CA . LEU A 1 121 ? 10.965 -7.857 18.426 1.00 8.27 118 LEU A CA 1
ATOM 905 C C . LEU A 1 121 ? 9.497 -7.446 18.433 1.00 11.42 118 LEU A C 1
ATOM 906 O O . LEU A 1 121 ? 8.664 -8.166 18.987 1.00 12.63 118 LEU A O 1
ATOM 911 N N . THR A 1 122 ? 9.172 -6.295 17.852 1.00 8.54 119 THR A N 1
ATOM 912 C CA . THR A 1 122 ? 7.791 -5.814 17.809 1.00 8.42 119 THR A CA 1
ATOM 913 C C . THR A 1 122 ? 7.692 -4.674 16.801 1.00 7.35 119 THR A C 1
ATOM 914 O O . THR A 1 122 ? 8.703 -4.154 16.322 1.00 8.49 119 THR A O 1
ATOM 918 N N . SER A 1 123 ? 6.477 -4.271 16.476 1.00 8.78 120 SER A N 1
ATOM 919 C CA . SER A 1 123 ? 6.273 -3.131 15.587 1.00 7.71 120 SER A CA 1
ATOM 920 C C . SER A 1 123 ? 4.940 -2.476 15.893 1.00 9.17 120 SER A C 1
ATOM 921 O O . SER A 1 123 ? 4.049 -3.133 16.456 1.00 10.25 120 SER A O 1
ATOM 924 N N . VAL A 1 124 ? 4.799 -1.225 15.483 1.00 7.06 121 VAL A N 1
ATOM 925 C CA . VAL A 1 124 ? 3.599 -0.421 15.750 1.00 8.95 121 VAL A CA 1
ATOM 926 C C . VAL A 1 124 ? 3.282 0.472 14.565 1.00 8.65 121 VAL A C 1
ATOM 927 O O . VAL A 1 124 ? 4.184 0.933 13.839 1.00 9.08 121 VAL A O 1
ATOM 931 N N . ASP A 1 125 ? 1.994 0.727 14.358 1.00 7.22 122 ASP A N 1
ATOM 932 C CA . ASP A 1 125 ? 1.519 1.726 13.423 1.00 7.74 122 ASP A CA 1
ATOM 933 C C . ASP A 1 125 ? 1.264 2.997 14.236 1.00 9.25 122 ASP A C 1
ATOM 934 O O . ASP A 1 125 ? 0.238 3.091 14.934 1.00 10.16 122 ASP A O 1
ATOM 939 N N . PHE A 1 126 ? 2.166 3.971 14.168 1.00 7.11 123 PHE A N 1
ATOM 940 C CA . PHE A 1 126 ? 2.000 5.241 14.884 1.00 8.53 123 PHE A CA 1
ATOM 941 C C . PHE A 1 126 ? 1.137 6.233 14.142 1.00 9.13 123 PHE A C 1
ATOM 942 O O . PHE A 1 126 ? 0.327 6.935 14.761 1.00 11.70 123 PHE A O 1
ATOM 950 N N . ASP A 1 127 ? 1.316 6.337 12.834 1.00 10.75 124 ASP A N 1
ATOM 951 C CA . ASP A 1 127 ? 0.688 7.385 12.034 1.00 11.11 124 ASP A CA 1
ATOM 952 C C . ASP A 1 127 ? -0.766 7.098 11.665 1.00 10.73 124 ASP A C 1
ATOM 953 O O . ASP A 1 127 ? -1.520 8.038 11.384 1.00 14.22 124 ASP A O 1
ATOM 958 N N . ALA A 1 128 ? -1.148 5.824 11.622 1.00 10.34 125 ALA A N 1
ATOM 959 C CA . ALA A 1 128 ? -2.485 5.415 11.185 1.00 11.03 125 ALA A CA 1
ATOM 960 C C . ALA A 1 128 ? -2.819 5.974 9.803 1.00 13.50 125 ALA A C 1
ATOM 961 O O . ALA A 1 128 ? -3.958 6.350 9.526 1.00 17.14 125 ALA A O 1
ATOM 963 N N . SER A 1 129 ? -1.832 6.002 8.924 1.00 11.15 126 SER A N 1
ATOM 964 C CA . SER A 1 129 ? -1.984 6.580 7.606 1.00 11.32 126 SER A CA 1
ATOM 965 C C . SER A 1 129 ? -2.588 5.585 6.627 1.00 11.49 126 SER A C 1
ATOM 966 O O . SER A 1 129 ? -2.332 4.388 6.719 1.00 13.43 126 SER A O 1
ATOM 969 N N . THR A 1 130 ? -3.415 6.069 5.705 1.00 11.10 127 THR A N 1
ATOM 970 C CA . THR A 1 130 ? -3.836 5.208 4.601 1.00 12.57 127 THR A CA 1
ATOM 971 C C . THR A 1 130 ? -3.304 5.715 3.264 1.00 14.14 127 THR A C 1
ATOM 972 O O . THR A 1 130 ? -3.784 5.331 2.195 1.00 14.63 127 THR A O 1
ATOM 976 N N . ASN A 1 131 ? -2.295 6.571 3.332 1.00 12.88 128 ASN A N 1
ATOM 977 C CA . ASN A 1 131 ? -1.671 7.109 2.143 1.00 11.89 128 ASN A CA 1
ATOM 978 C C . ASN A 1 131 ? -0.285 6.501 1.992 1.00 13.66 128 ASN A C 1
ATOM 979 O O . ASN A 1 131 ? 0.631 6.840 2.741 1.00 13.56 128 ASN A O 1
ATOM 984 N N . ALA A 1 132 ? -0.131 5.606 1.020 1.00 12.97 129 ALA A N 1
ATOM 985 C CA . ALA A 1 132 ? 1.126 4.883 0.865 1.00 11.64 129 ALA A CA 1
ATOM 986 C C . ALA A 1 132 ? 2.252 5.769 0.358 1.00 13.36 129 ALA A C 1
ATOM 987 O O . ALA A 1 132 ? 3.406 5.352 0.346 1.00 16.52 129 ALA A O 1
ATOM 989 N N . ASP A 1 133 ? 1.935 6.988 -0.058 1.00 13.08 130 ASP A N 1
ATOM 990 C CA . ASP A 1 133 ? 2.973 7.931 -0.463 1.00 16.41 130 ASP A CA 1
ATOM 991 C C . ASP A 1 133 ? 3.706 8.524 0.734 1.00 16.74 130 ASP A C 1
ATOM 992 O O . ASP A 1 133 ? 4.789 9.087 0.578 1.00 18.05 130 ASP A O 1
ATOM 997 N N . ASP A 1 134 ? 3.112 8.432 1.918 1.00 13.79 131 ASP A N 1
ATOM 998 C CA . ASP A 1 134 ? 3.749 8.976 3.110 1.00 15.16 131 ASP A CA 1
ATOM 999 C C . ASP A 1 134 ? 4.639 7.914 3.735 1.00 15.08 131 ASP A C 1
ATOM 1000 O O . ASP A 1 134 ? 4.258 6.740 3.811 1.00 12.46 131 ASP A O 1
ATOM 1005 N N . TYR A 1 135 ? 5.835 8.320 4.165 1.00 12.96 132 TYR A N 1
ATOM 1006 C CA . TYR A 1 135 ? 6.785 7.368 4.733 1.00 11.33 132 TYR A CA 1
ATOM 1007 C C . TYR A 1 135 ? 7.447 7.950 5.964 1.00 10.16 132 TYR A C 1
ATOM 1008 O O . TYR A 1 135 ? 7.311 9.141 6.272 1.00 11.88 132 TYR A O 1
ATOM 1017 N N . THR A 1 136 ? 8.185 7.104 6.676 1.00 10.81 133 THR A N 1
ATOM 1018 C CA . THR A 1 136 ? 8.856 7.551 7.894 1.00 9.00 133 THR A CA 1
ATOM 1019 C C . THR A 1 136 ? 10.225 8.133 7.517 1.00 7.27 133 THR A C 1
ATOM 1020 O O . THR A 1 136 ? 11.177 7.395 7.193 1.00 10.01 133 THR A O 1
ATOM 1024 N N . LYS A 1 137 ? 10.305 9.464 7.552 1.00 9.35 134 LYS A N 1
ATOM 1025 C CA . LYS A 1 137 ? 11.473 10.177 7.042 1.00 8.77 134 LYS A CA 1
ATOM 1026 C C . LYS A 1 137 ? 12.630 10.227 8.018 1.00 9.24 134 LYS A C 1
ATOM 1027 O O . LYS A 1 137 ? 13.786 10.113 7.606 1.00 11.17 134 LYS A O 1
ATOM 1033 N N . LEU A 1 138 ? 12.316 10.400 9.300 1.00 9.52 135 LEU A N 1
ATOM 1034 C CA . LEU A 1 138 ? 13.342 10.563 10.332 1.00 8.60 135 LEU A CA 1
ATOM 1035 C C . LEU A 1 138 ? 13.093 9.566 11.455 1.00 7.52 135 LEU A C 1
ATOM 1036 O O . LEU A 1 138 ? 11.946 9.424 11.910 1.00 8.46 135 LEU A O 1
ATOM 1041 N N . VAL A 1 139 ? 14.150 8.873 11.876 1.00 7.43 136 VAL A N 1
ATOM 1042 C CA . VAL A 1 139 ? 14.128 8.016 13.047 1.00 7.43 136 VAL A CA 1
ATOM 1043 C C . VAL A 1 139 ? 15.406 8.249 13.843 1.00 7.71 136 VAL A C 1
ATOM 1044 O O . VAL A 1 139 ? 16.491 8.066 13.330 1.00 7.78 136 VAL A O 1
ATOM 1048 N N . TYR A 1 140 ? 15.275 8.653 15.103 1.00 7.06 137 TYR A N 1
ATOM 1049 C CA . TYR A 1 140 ? 16.417 8.862 15.987 1.00 6.66 137 TYR A CA 1
ATOM 1050 C C . TYR A 1 140 ? 16.109 8.333 17.378 1.00 6.96 137 TYR A C 1
ATOM 1051 O O . TYR A 1 140 ? 14.979 8.465 17.866 1.00 7.16 137 TYR A O 1
ATOM 1060 N N . ILE A 1 141 ? 17.114 7.740 18.004 1.00 7.31 138 ILE A N 1
ATOM 1061 C CA . ILE A 1 141 ? 17.048 7.323 19.400 1.00 7.35 138 ILE A CA 1
ATOM 1062 C C . ILE A 1 141 ? 18.100 8.069 20.206 1.00 7.30 138 ILE A C 1
ATOM 1063 O O . ILE A 1 141 ? 19.185 8.364 19.698 1.00 10.27 138 ILE A O 1
ATOM 1068 N N . SER A 1 142 ? 17.800 8.371 21.456 1.00 8.32 139 SER A N 1
ATOM 1069 C CA . SER A 1 142 ? 18.771 9.068 22.299 1.00 10.04 139 SER A CA 1
ATOM 1070 C C . SER A 1 142 ? 19.926 8.149 22.658 1.00 9.99 139 SER A C 1
ATOM 1071 O O . SER A 1 142 ? 19.814 6.923 22.576 1.00 11.23 139 SER A O 1
ATOM 1074 N N . ARG A 1 143 ? 21.026 8.755 23.087 1.00 11.64 140 ARG A N 1
ATOM 1075 C CA . ARG A 1 143 ? 22.212 7.995 23.477 1.00 10.88 140 ARG A CA 1
ATOM 1076 C C . ARG A 1 143 ? 21.932 6.989 24.593 1.00 15.88 140 ARG A C 1
ATOM 1077 O O . ARG A 1 143 ? 22.468 5.879 24.567 1.00 18.04 140 ARG A O 1
ATOM 1085 N N . GLU A 1 144 ? 21.097 7.361 25.566 1.00 16.06 141 GLU A N 1
ATOM 1086 C CA . GLU A 1 144 ? 20.780 6.431 26.659 1.00 20.73 141 GLU A CA 1
ATOM 1087 C C . GLU A 1 144 ? 19.730 5.381 26.290 1.00 22.87 141 GLU A C 1
ATOM 1088 O O . GLU A 1 144 ? 19.520 4.412 27.016 1.00 23.58 141 GLU A O 1
ATOM 1094 N N . GLY A 1 145 ? 19.075 5.570 25.154 1.00 15.36 142 GLY A N 1
ATOM 1095 C CA . GLY A 1 145 ? 18.182 4.558 24.633 1.00 14.66 142 GLY A CA 1
ATOM 1096 C C . GLY A 1 145 ? 16.817 4.510 25.287 1.00 14.95 142 GLY A C 1
ATOM 1097 O O . GLY A 1 145 ? 16.126 3.505 25.158 1.00 19.34 142 GLY A O 1
ATOM 1098 N N . THR A 1 146 ? 16.424 5.575 25.983 1.00 12.37 143 THR A N 1
ATOM 1099 C CA . THR A 1 146 ? 15.122 5.566 26.656 1.00 14.72 143 THR A CA 1
ATOM 1100 C C . THR A 1 146 ? 14.083 6.498 26.028 1.00 12.19 143 THR A C 1
ATOM 1101 O O . THR A 1 146 ? 12.947 6.564 26.488 1.00 12.94 143 THR A O 1
ATOM 1105 N N . VAL A 1 147 ? 14.469 7.200 24.961 1.00 8.22 144 VAL A N 1
ATOM 1106 C CA . VAL A 1 147 ? 13.509 8.013 24.218 1.00 9.44 144 VAL A CA 1
ATOM 1107 C C . VAL A 1 147 ? 13.907 8.007 22.747 1.00 6.68 144 VAL A C 1
ATOM 1108 O O . VAL A 1 147 ? 15.078 7.833 22.420 1.00 8.12 144 VAL A O 1
ATOM 1112 N N . ALA A 1 148 ? 12.927 8.158 21.863 1.00 6.76 145 ALA A N 1
ATOM 1113 C CA . ALA A 1 148 ? 13.192 8.219 20.435 1.00 6.10 145 ALA A CA 1
ATOM 1114 C C . ALA A 1 148 ? 12.196 9.156 19.788 1.00 6.28 145 ALA A C 1
ATOM 1115 O O . ALA A 1 148 ? 11.205 9.560 20.429 1.00 6.88 145 ALA A O 1
ATOM 1117 N N . ALA A 1 149 ? 12.472 9.563 18.554 1.00 6.36 146 ALA A N 1
ATOM 1118 C CA . ALA A 1 149 ? 11.579 10.440 17.813 1.00 6.95 146 ALA A CA 1
ATOM 1119 C C . ALA A 1 149 ? 11.492 10.003 16.377 1.00 7.33 146 ALA A C 1
ATOM 1120 O O . ALA A 1 149 ? 12.507 9.577 15.780 1.00 8.71 146 ALA A O 1
ATOM 1122 N N . ILE A 1 150 ? 10.294 10.088 15.825 1.00 8.59 147 ILE A N 1
ATOM 1123 C CA . ILE A 1 150 ? 10.100 9.812 14.420 1.00 8.84 147 ILE A CA 1
ATOM 1124 C C . ILE A 1 150 ? 9.310 10.941 13.785 1.00 9.22 147 ILE A C 1
ATOM 1125 O O . ILE A 1 150 ? 8.596 11.677 14.466 1.00 9.79 147 ILE A O 1
ATOM 1130 N N . ALA A 1 151 ? 9.438 11.083 12.480 1.00 9.79 148 ALA A N 1
ATOM 1131 C CA . ALA A 1 151 ? 8.630 12.070 11.768 1.00 10.02 148 ALA A CA 1
ATOM 1132 C C . ALA A 1 151 ? 8.364 11.544 10.374 1.00 10.43 148 ALA A C 1
ATOM 1133 O O . ALA A 1 151 ? 9.267 11.028 9.710 1.00 10.48 148 ALA A O 1
ATOM 1135 N N . SER A 1 152 ? 7.119 11.648 9.920 1.00 11.61 149 SER A N 1
ATOM 1136 C CA . SER A 1 152 ? 6.782 11.191 8.588 1.00 13.13 149 SER A CA 1
ATOM 1137 C C . SER A 1 152 ? 7.093 12.249 7.542 1.00 14.79 149 SER A C 1
ATOM 1138 O O . SER A 1 152 ? 7.510 13.371 7.850 1.00 16.03 149 SER A O 1
ATOM 1141 N N . SER A 1 153 ? 6.932 11.857 6.290 1.00 13.07 150 SER A N 1
ATOM 1142 C CA . SER A 1 153 ? 7.229 12.735 5.167 1.00 16.74 150 SER A CA 1
ATOM 1143 C C . SER A 1 153 ? 6.101 13.713 4.889 1.00 19.73 150 SER A C 1
ATOM 1144 O O . SER A 1 153 ? 6.296 14.683 4.143 1.00 22.19 150 SER A O 1
ATOM 1147 N N . LYS A 1 154 ? 4.936 13.460 5.483 1.00 17.28 151 LYS A N 1
ATOM 1148 C CA . LYS A 1 154 ? 3.762 14.315 5.299 1.00 21.81 151 LYS A CA 1
ATOM 1149 C C . LYS A 1 154 ? 4.016 15.733 5.801 1.00 25.16 151 LYS A C 1
ATOM 1150 O O . LYS A 1 154 ? 4.637 15.923 6.850 1.00 22.03 151 LYS A O 1
ATOM 1156 N N . VAL A 1 155 ? 3.547 16.722 5.038 1.00 22.78 152 VAL A N 1
ATOM 1157 C CA . VAL A 1 155 ? 3.606 18.131 5.437 1.00 25.99 152 VAL A CA 1
ATOM 1158 C C . VAL A 1 155 ? 2.186 18.695 5.488 1.00 30.11 152 VAL A C 1
ATOM 1159 O O . VAL A 1 155 ? 1.418 18.522 4.537 1.00 30.41 152 VAL A O 1
ATOM 1163 N N . PRO A 1 156 ? 1.819 19.369 6.595 1.00 25.77 153 PRO A N 1
ATOM 1164 C CA . PRO A 1 156 ? 2.610 19.706 7.789 1.00 25.69 153 PRO A CA 1
ATOM 1165 C C . PRO A 1 156 ? 2.957 18.490 8.638 1.00 25.13 153 PRO A C 1
ATOM 1166 O O . PRO A 1 156 ? 2.136 17.586 8.814 1.00 26.31 153 PRO A O 1
ATOM 1170 N N . ALA A 1 157 ? 4.177 18.485 9.159 1.00 24.47 154 ALA A N 1
ATOM 1171 C CA . ALA A 1 157 ? 4.714 17.311 9.814 1.00 23.65 154 ALA A CA 1
ATOM 1172 C C . ALA A 1 157 ? 4.268 17.190 11.254 1.00 14.77 154 ALA A C 1
ATOM 1173 O O . ALA A 1 157 ? 4.025 18.174 11.942 1.00 19.47 154 ALA A O 1
ATOM 1175 N N . ILE A 1 158 ? 4.141 15.952 11.685 1.00 15.55 155 ILE A N 1
ATOM 1176 C CA . ILE A 1 158 ? 3.961 15.621 13.074 1.00 16.66 155 ILE A CA 1
ATOM 1177 C C . ILE A 1 158 ? 5.225 14.894 13.515 1.00 16.17 155 ILE A C 1
ATOM 1178 O O . ILE A 1 158 ? 5.687 13.967 12.833 1.00 21.56 155 ILE A O 1
ATOM 1191 N N . ARG A 1 160 ? 6.690 12.591 16.484 1.00 9.94 157 ARG A N 1
ATOM 1192 C CA . ARG A 1 160 ? 6.240 11.757 17.581 1.00 9.31 157 ARG A CA 1
ATOM 1193 C C . ARG A 1 160 ? 7.418 11.406 18.474 1.00 7.95 157 ARG A C 1
ATOM 1194 O O . ARG A 1 160 ? 8.450 10.905 18.003 1.00 8.88 157 ARG A O 1
ATOM 1202 N N . ILE A 1 161 ? 7.278 11.671 19.761 1.00 9.00 158 ILE A N 1
ATOM 1203 C CA . ILE A 1 161 ? 8.263 11.279 20.751 1.00 7.28 158 ILE A CA 1
ATOM 1204 C C . ILE A 1 161 ? 7.777 9.991 21.385 1.00 8.47 158 ILE A C 1
ATOM 1205 O O . ILE A 1 161 ? 6.618 9.919 21.842 1.00 8.89 158 ILE A O 1
ATOM 1210 N N . ILE A 1 162 ? 8.633 8.967 21.387 1.00 7.96 159 ILE A N 1
ATOM 1211 C CA . ILE A 1 162 ? 8.194 7.616 21.709 1.00 6.96 159 ILE A CA 1
ATOM 1212 C C . ILE A 1 162 ? 9.149 6.968 22.695 1.00 8.25 159 ILE A C 1
ATOM 1213 O O . ILE A 1 162 ? 10.280 7.415 22.856 1.00 8.16 159 ILE A O 1
ATOM 1218 N N . ASP A 1 163 ? 8.687 5.900 23.345 1.00 8.50 160 ASP A N 1
ATOM 1219 C CA . ASP A 1 163 ? 9.534 5.063 24.186 1.00 9.84 160 ASP A CA 1
ATOM 1220 C C . ASP A 1 163 ? 9.993 3.891 23.320 1.00 9.14 160 ASP A C 1
ATOM 1221 O O . ASP A 1 163 ? 9.172 3.108 22.837 1.00 9.97 160 ASP A O 1
ATOM 1226 N N . PRO A 1 164 ? 11.303 3.750 23.107 1.00 7.36 161 PRO A N 1
ATOM 1227 C CA . PRO A 1 164 ? 11.760 2.719 22.168 1.00 9.05 161 PRO A CA 1
ATOM 1228 C C . PRO A 1 164 ? 11.721 1.314 22.768 1.00 7.71 161 PRO A C 1
ATOM 1229 O O . PRO A 1 164 ? 11.879 0.356 22.010 1.00 11.45 161 PRO A O 1
ATOM 1233 N N . SER A 1 165 ? 11.490 1.164 24.064 1.00 8.63 162 SER A N 1
ATOM 1234 C CA . SER A 1 165 ? 11.412 -0.176 24.648 1.00 9.66 162 SER A CA 1
ATOM 1235 C C . SER A 1 165 ? 10.139 -0.910 24.210 1.00 10.15 162 SER A C 1
ATOM 1236 O O . SER A 1 165 ? 10.191 -2.074 23.809 1.00 8.88 162 SER A O 1
ATOM 1239 N N . ASP A 1 166 ? 8.994 -0.233 24.284 1.00 8.51 163 ASP A N 1
ATOM 1240 C CA . ASP A 1 166 ? 7.701 -0.876 23.997 1.00 7.86 163 ASP A CA 1
ATOM 1241 C C . ASP A 1 166 ? 6.936 -0.190 22.881 1.00 8.84 163 ASP A C 1
ATOM 1242 O O . ASP A 1 166 ? 5.803 -0.547 22.589 1.00 10.13 163 ASP A O 1
ATOM 1247 N N . LEU A 1 167 ? 7.558 0.797 22.251 1.00 7.27 164 LEU A N 1
ATOM 1248 C CA . LEU A 1 167 ? 6.959 1.534 21.137 1.00 8.36 164 LEU A CA 1
ATOM 1249 C C . LEU A 1 167 ? 5.640 2.191 21.530 1.00 8.75 164 LEU A C 1
ATOM 1250 O O . LEU A 1 167 ? 4.675 2.191 20.759 1.00 12.12 164 LEU A O 1
ATOM 1255 N N . THR A 1 168 ? 5.628 2.768 22.719 1.00 9.22 165 THR A N 1
ATOM 1256 C CA . THR A 1 168 ? 4.507 3.612 23.118 1.00 9.06 165 THR A CA 1
ATOM 1257 C C . THR A 1 168 ? 4.799 5.079 22.792 1.00 8.40 165 THR A C 1
ATOM 1258 O O . THR A 1 168 ? 5.946 5.512 22.825 1.00 11.41 165 THR A O 1
ATOM 1262 N N . GLU A 1 169 ? 3.771 5.836 22.443 1.00 9.03 166 GLU A N 1
ATOM 1263 C CA . GLU A 1 169 ? 3.936 7.262 22.186 1.00 8.83 166 GLU A CA 1
ATOM 1264 C C . GLU A 1 169 ? 3.874 8.074 23.469 1.00 11.43 166 GLU A C 1
ATOM 1265 O O . GLU A 1 169 ? 2.928 7.926 24.235 1.00 14.40 166 GLU A O 1
ATOM 1271 N N . LYS A 1 170 ? 4.845 8.948 23.681 1.00 10.15 167 LYS A N 1
ATOM 1272 C CA . LYS A 1 170 ? 4.847 9.825 24.842 1.00 12.27 167 LYS A CA 1
ATOM 1273 C C . LYS A 1 170 ? 4.023 11.043 24.507 1.00 16.89 167 LYS A C 1
ATOM 1274 O O . LYS A 1 170 ? 3.120 11.414 25.262 1.00 19.06 167 LYS A O 1
ATOM 1280 N N . PHE A 1 171 ? 4.327 11.667 23.378 1.00 13.06 168 PHE A N 1
ATOM 1281 C CA . PHE A 1 171 ? 3.485 12.743 22.861 1.00 18.75 168 PHE A CA 1
ATOM 1282 C C . PHE A 1 171 ? 3.729 13.057 21.394 1.00 12.16 168 PHE A C 1
ATOM 1283 O O . PHE A 1 171 ? 4.695 12.603 20.767 1.00 12.32 168 PHE A O 1
ATOM 1291 N N . GLU A 1 172 ? 2.828 13.854 20.851 1.00 13.89 169 GLU A N 1
ATOM 1292 C CA . GLU A 1 172 ? 2.785 14.222 19.460 1.00 12.81 169 GLU A CA 1
ATOM 1293 C C . GLU A 1 172 ? 2.979 15.727 19.376 1.00 14.37 169 GLU A C 1
ATOM 1294 O O . GLU A 1 172 ? 2.347 16.475 20.125 1.00 19.01 169 GLU A O 1
ATOM 1300 N N . ILE A 1 173 ? 3.867 16.163 18.495 1.00 13.66 170 ILE A N 1
ATOM 1301 C CA . ILE A 1 173 ? 4.131 17.581 18.265 1.00 13.48 170 ILE A CA 1
ATOM 1302 C C . ILE A 1 173 ? 3.673 17.939 16.868 1.00 16.40 170 ILE A C 1
ATOM 1303 O O . ILE A 1 173 ? 4.208 17.431 15.880 1.00 13.91 170 ILE A O 1
ATOM 1308 N N . GLU A 1 174 ? 2.648 18.781 16.780 1.00 17.93 171 GLU A N 1
ATOM 1309 C CA . GLU A 1 174 ? 2.210 19.269 15.484 1.00 21.44 171 GLU A CA 1
ATOM 1310 C C . GLU A 1 174 ? 3.090 20.442 15.098 1.00 18.82 171 GLU A C 1
ATOM 1311 O O . GLU A 1 174 ? 3.005 21.506 15.703 1.00 22.61 171 GLU A O 1
ATOM 1317 N N . THR A 1 175 ? 3.952 20.238 14.111 1.00 17.16 172 THR A N 1
ATOM 1318 C CA . THR A 1 175 ? 4.894 21.274 13.691 1.00 17.58 172 THR A CA 1
ATOM 1319 C C . THR A 1 175 ? 4.251 22.171 12.633 1.00 22.81 172 THR A C 1
ATOM 1320 O O . THR A 1 175 ? 3.214 21.832 12.059 1.00 28.12 172 THR A O 1
ATOM 1324 N N . ARG A 1 176 ? 4.874 23.309 12.356 1.00 30.20 173 ARG A N 1
ATOM 1325 C CA . ARG A 1 176 ? 4.299 24.259 11.410 1.00 36.01 173 ARG A CA 1
ATOM 1326 C C . ARG A 1 176 ? 4.303 23.741 9.977 1.00 38.40 173 ARG A C 1
ATOM 1327 O O . ARG A 1 176 ? 3.284 23.801 9.288 1.00 40.12 173 ARG A O 1
ATOM 1335 N N . GLY A 1 177 ? 5.450 23.235 9.534 1.00 35.95 174 GLY A N 1
ATOM 1336 C CA . GLY A 1 177 ? 5.607 22.793 8.160 1.00 33.02 174 GLY A CA 1
ATOM 1337 C C . GLY A 1 177 ? 6.435 21.531 8.014 1.00 32.39 174 GLY A C 1
ATOM 1338 O O . GLY A 1 177 ? 6.145 20.510 8.635 1.00 27.41 174 GLY A O 1
ATOM 1339 N N . GLU A 1 178 ? 7.469 21.589 7.187 1.00 24.66 175 GLU A N 1
ATOM 1340 C CA . GLU A 1 178 ? 8.289 20.411 6.948 1.00 26.74 175 GLU A CA 1
ATOM 1341 C C . GLU A 1 178 ? 9.391 20.305 8.003 1.00 18.28 175 GLU A C 1
ATOM 1342 O O . GLU A 1 178 ? 10.095 21.272 8.278 1.00 24.14 175 GLU A O 1
ATOM 1348 N N . VAL A 1 179 ? 9.523 19.132 8.610 1.00 15.66 176 VAL A N 1
ATOM 1349 C CA . VAL A 1 179 ? 10.636 18.885 9.524 1.00 13.57 176 VAL A CA 1
ATOM 1350 C C . VAL A 1 179 ? 11.802 18.386 8.683 1.00 13.87 176 VAL A C 1
ATOM 1351 O O . VAL A 1 179 ? 11.708 17.331 8.047 1.00 14.33 176 VAL A O 1
ATOM 1355 N N . LYS A 1 180 ? 12.883 19.159 8.653 1.00 10.07 177 LYS A N 1
ATOM 1356 C CA . LYS A 1 180 ? 14.034 18.820 7.832 1.00 10.49 177 LYS A CA 1
ATOM 1357 C C . LYS A 1 180 ? 14.931 17.806 8.531 1.00 7.65 177 LYS A C 1
ATOM 1358 O O . LYS A 1 180 ? 15.492 16.925 7.889 1.00 9.20 177 LYS A O 1
ATOM 1364 N N . ASP A 1 181 ? 15.055 17.913 9.850 1.00 7.33 178 ASP A N 1
ATOM 1365 C CA . ASP A 1 181 ? 15.951 17.049 10.614 1.00 6.84 178 ASP A CA 1
ATOM 1366 C C . ASP A 1 181 ? 15.659 17.295 12.081 1.00 5.24 178 ASP A C 1
ATOM 1367 O O . ASP A 1 181 ? 14.991 18.274 12.436 1.00 6.01 178 ASP A O 1
ATOM 1372 N N . LEU A 1 182 ? 16.162 16.420 12.941 1.00 6.26 179 LEU A N 1
ATOM 1373 C CA . LEU A 1 182 ? 16.014 16.562 14.390 1.00 6.57 179 LEU A CA 1
ATOM 1374 C C . LEU A 1 182 ? 17.186 15.860 15.076 1.00 6.84 179 LEU A C 1
ATOM 1375 O O . LEU A 1 182 ? 17.899 15.072 14.459 1.00 6.90 179 LEU A O 1
ATOM 1380 N N . HIS A 1 183 ? 17.389 16.144 16.355 1.00 6.46 180 HIS A N 1
ATOM 1381 C CA . HIS A 1 183 ? 18.392 15.430 17.129 1.00 6.35 180 HIS A CA 1
ATOM 1382 C C . HIS A 1 183 ? 18.116 15.583 18.617 1.00 6.41 180 HIS A C 1
ATOM 1383 O O . HIS A 1 183 ? 17.523 16.568 19.050 1.00 8.00 180 HIS A O 1
ATOM 1390 N N . PHE A 1 184 ? 18.546 14.593 19.394 1.00 7.26 181 PHE A N 1
ATOM 1391 C CA . PHE A 1 184 ? 18.425 14.625 20.853 1.00 8.28 181 PHE A CA 1
ATOM 1392 C C . PHE A 1 184 ? 19.678 15.138 21.534 1.00 7.67 181 PHE A C 1
ATOM 1393 O O . PHE A 1 184 ? 20.796 14.885 21.077 1.00 8.29 181 PHE A O 1
ATOM 1401 N N . SER A 1 185 ? 19.491 15.837 22.648 1.00 8.13 182 SER A N 1
ATOM 1402 C CA . SER A 1 185 ? 20.612 16.088 23.551 1.00 9.02 182 SER A CA 1
ATOM 1403 C C . SER A 1 185 ? 21.140 14.757 24.073 1.00 9.08 182 SER A C 1
ATOM 1404 O O . SER A 1 185 ? 20.399 13.769 24.097 1.00 9.72 182 SER A O 1
ATOM 1407 N N . THR A 1 186 ? 22.413 14.714 24.464 1.00 11.68 183 THR A N 1
ATOM 1408 C CA . THR A 1 186 ? 23.001 13.474 24.961 1.00 13.01 183 THR A CA 1
ATOM 1409 C C . THR A 1 186 ? 22.288 12.897 26.192 1.00 14.89 183 THR A C 1
ATOM 1410 O O . THR A 1 186 ? 22.264 11.686 26.362 1.00 16.66 183 THR A O 1
ATOM 1414 N N . ASP A 1 187 ? 21.680 13.738 27.028 1.00 15.58 184 ASP A N 1
ATOM 1415 C CA . ASP A 1 187 ? 20.926 13.214 28.178 1.00 15.78 184 ASP A CA 1
ATOM 1416 C C . ASP A 1 187 ? 19.481 12.817 27.849 1.00 17.27 184 ASP A C 1
ATOM 1417 O O . ASP A 1 187 ? 18.746 12.334 28.710 1.00 18.24 184 ASP A O 1
ATOM 1422 N N . GLY A 1 188 ? 19.087 13.013 26.595 1.00 12.70 185 GLY A N 1
ATOM 1423 C CA . GLY A 1 188 ? 17.763 12.644 26.143 1.00 11.47 185 GLY A CA 1
ATOM 1424 C C . GLY A 1 188 ? 16.625 13.553 26.590 1.00 11.36 185 GLY A C 1
ATOM 1425 O O . GLY A 1 188 ? 15.483 13.282 26.265 1.00 13.88 185 GLY A O 1
ATOM 1426 N N . LYS A 1 189 ? 16.934 14.640 27.294 1.00 9.79 186 LYS A N 1
ATOM 1427 C CA . LYS A 1 189 ? 15.896 15.479 27.908 1.00 12.64 186 LYS A CA 1
ATOM 1428 C C . LYS A 1 189 ? 15.354 16.544 26.957 1.00 9.66 186 LYS A C 1
ATOM 1429 O O . LYS A 1 189 ? 14.291 17.131 27.208 1.00 11.44 186 LYS A O 1
ATOM 1435 N N . VAL A 1 190 ? 16.068 16.762 25.857 1.00 8.86 187 VAL A N 1
ATOM 1436 C CA . VAL A 1 190 ? 15.730 17.785 24.897 1.00 9.65 187 VAL A CA 1
ATOM 1437 C C . VAL A 1 190 ? 15.790 17.211 23.488 1.00 8.56 187 VAL A C 1
ATOM 1438 O O . VAL A 1 190 ? 16.686 16.415 23.174 1.00 9.23 187 VAL A O 1
ATOM 1442 N N . VAL A 1 191 ? 14.821 17.596 22.658 1.00 7.38 188 VAL A N 1
ATOM 1443 C CA . VAL A 1 191 ? 14.870 17.327 21.239 1.00 7.55 188 VAL A CA 1
ATOM 1444 C C . VAL A 1 191 ? 14.814 18.661 20.484 1.00 8.59 188 VAL A C 1
ATOM 1445 O O . VAL A 1 191 ? 14.005 19.529 20.796 1.00 9.44 188 VAL A O 1
ATOM 1449 N N . ALA A 1 192 ? 15.720 18.847 19.523 1.00 8.03 189 ALA A N 1
ATOM 1450 C CA . ALA A 1 192 ? 15.735 20.043 18.691 1.00 8.02 189 ALA A CA 1
ATOM 1451 C C . ALA A 1 192 ? 15.410 19.614 17.278 1.00 7.83 189 ALA A C 1
ATOM 1452 O O . ALA A 1 192 ? 15.958 18.610 16.793 1.00 9.24 189 ALA A O 1
ATOM 1454 N N . TYR A 1 193 ? 14.513 20.331 16.605 1.00 8.92 190 TYR A N 1
ATOM 1455 C CA . TYR A 1 193 ? 14.240 20.049 15.202 1.00 8.75 190 TYR A CA 1
ATOM 1456 C C . TYR A 1 193 ? 14.341 21.341 14.414 1.00 7.54 190 TYR A C 1
ATOM 1457 O O . TYR A 1 193 ? 14.258 22.431 14.989 1.00 8.19 190 TYR A O 1
ATOM 1466 N N . ILE A 1 194 ? 14.558 21.220 13.116 1.00 7.61 191 ILE A N 1
ATOM 1467 C CA . ILE A 1 194 ? 14.589 22.374 12.233 1.00 7.62 191 ILE A CA 1
ATOM 1468 C C . ILE A 1 194 ? 13.561 22.210 11.122 1.00 7.88 191 ILE A C 1
ATOM 1469 O O . ILE A 1 194 ? 13.273 21.095 10.666 1.00 8.39 191 ILE A O 1
ATOM 1474 N N . THR A 1 195 ? 12.950 23.337 10.754 1.00 9.57 192 THR A N 1
ATOM 1475 C CA . THR A 1 195 ? 12.251 23.471 9.479 1.00 10.79 192 THR A CA 1
ATOM 1476 C C . THR A 1 195 ? 13.248 24.122 8.528 1.00 12.11 192 THR A C 1
ATOM 1477 O O . THR A 1 195 ? 14.400 24.290 8.886 1.00 11.85 192 THR A O 1
ATOM 1481 N N . GLY A 1 196 ? 12.822 24.503 7.326 1.00 12.42 193 GLY A N 1
ATOM 1482 C CA . GLY A 1 196 ? 13.718 25.206 6.415 1.00 11.89 193 GLY A CA 1
ATOM 1483 C C . GLY A 1 196 ? 14.137 26.584 6.915 1.00 10.33 193 GLY A C 1
ATOM 1484 O O . GLY A 1 196 ? 15.148 27.112 6.443 1.00 12.80 193 GLY A O 1
ATOM 1485 N N . SER A 1 197 ? 13.382 27.143 7.862 1.00 12.02 194 SER A N 1
ATOM 1486 C CA . SER A 1 197 ? 13.653 28.509 8.308 1.00 12.55 194 SER A CA 1
ATOM 1487 C C . SER A 1 197 ? 13.670 28.709 9.816 1.00 12.58 194 SER A C 1
ATOM 1488 O O . SER A 1 197 ? 13.777 29.838 10.295 1.00 16.29 194 SER A O 1
ATOM 1491 N N . SER A 1 198 ? 13.543 27.626 10.578 1.00 12.59 195 SER A N 1
ATOM 1492 C CA . SER A 1 198 ? 13.511 27.790 12.030 1.00 11.88 195 SER A CA 1
ATOM 1493 C C . SER A 1 198 ? 14.104 26.623 12.790 1.00 12.52 195 SER A C 1
ATOM 1494 O O . SER A 1 198 ? 14.166 25.511 12.280 1.00 10.68 195 SER A O 1
ATOM 1497 N N . LEU A 1 199 ? 14.538 26.924 14.008 1.00 10.61 196 LEU A N 1
ATOM 1498 C CA . LEU A 1 199 ? 14.990 25.955 15.005 1.00 10.02 196 LEU A CA 1
ATOM 1499 C C . LEU A 1 199 ? 13.967 25.940 16.139 1.00 9.68 196 LEU A C 1
ATOM 1500 O O . LEU A 1 199 ? 13.576 27.000 16.661 1.00 9.10 196 LEU A O 1
ATOM 1505 N N . GLU A 1 200 ? 13.521 24.747 16.526 1.00 7.67 197 GLU A N 1
ATOM 1506 C CA . GLU A 1 200 ? 12.507 24.571 17.560 1.00 9.31 197 GLU A CA 1
ATOM 1507 C C . GLU A 1 200 ? 13.068 23.587 18.570 1.00 9.47 197 GLU A C 1
ATOM 1508 O O . GLU A 1 200 ? 13.537 22.514 18.204 1.00 10.10 197 GLU A O 1
ATOM 1514 N N . VAL A 1 201 ? 13.045 23.961 19.840 1.00 8.65 198 VAL A N 1
ATOM 1515 C CA . VAL A 1 201 ? 13.635 23.145 20.884 1.00 9.10 198 VAL A CA 1
ATOM 1516 C C . VAL A 1 201 ? 12.568 22.783 21.917 1.00 9.18 198 VAL A C 1
ATOM 1517 O O . VAL A 1 201 ? 11.902 23.665 22.466 1.00 10.59 198 VAL A O 1
ATOM 1521 N N . ILE A 1 202 ? 12.387 21.476 22.146 1.00 9.07 199 ILE A N 1
ATOM 1522 C CA . ILE A 1 202 ? 11.270 20.936 22.939 1.00 11.61 199 ILE A CA 1
ATOM 1523 C C . ILE A 1 202 ? 11.757 20.000 24.035 1.00 8.77 199 ILE A C 1
ATOM 1524 O O . ILE A 1 202 ? 12.699 19.265 23.834 1.00 10.44 199 ILE A O 1
ATOM 1529 N N . SER A 1 203 ? 11.135 20.032 25.208 1.00 9.37 200 SER A N 1
ATOM 1530 C CA . SER A 1 203 ? 11.434 19.070 26.267 1.00 8.40 200 SER A CA 1
ATOM 1531 C C . SER A 1 203 ? 10.833 17.698 25.962 1.00 12.35 200 SER A C 1
ATOM 1532 O O . SER A 1 203 ? 9.673 17.588 25.578 1.00 11.03 200 SER A O 1
ATOM 1535 N N . THR A 1 204 ? 11.627 16.645 26.108 1.00 9.61 201 THR A N 1
ATOM 1536 C CA . THR A 1 204 ? 11.071 15.308 25.887 1.00 9.57 201 THR A CA 1
ATOM 1537 C C . THR A 1 204 ? 10.367 14.792 27.138 1.00 15.39 201 THR A C 1
ATOM 1538 O O . THR A 1 204 ? 9.765 13.716 27.110 1.00 17.11 201 THR A O 1
ATOM 1542 N N . VAL A 1 205 ? 10.472 15.541 28.230 1.00 13.69 202 VAL A N 1
ATOM 1543 C CA . VAL A 1 205 ? 9.882 15.144 29.504 1.00 17.22 202 VAL A CA 1
ATOM 1544 C C . VAL A 1 205 ? 8.480 15.725 29.629 1.00 19.39 202 VAL A C 1
ATOM 1545 O O . VAL A 1 205 ? 7.556 15.034 30.037 1.00 19.70 202 VAL A O 1
ATOM 1549 N N . THR A 1 206 ? 8.319 16.988 29.246 1.00 15.96 203 THR A N 1
ATOM 1550 C CA . THR A 1 206 ? 7.019 17.645 29.358 1.00 18.74 203 THR A CA 1
ATOM 1551 C C . THR A 1 206 ? 6.342 17.939 28.019 1.00 19.43 203 THR A C 1
ATOM 1552 O O . THR A 1 206 ? 5.139 18.220 27.975 1.00 20.66 203 THR A O 1
ATOM 1556 N N . GLY A 1 207 ? 7.104 17.893 26.926 1.00 13.19 204 GLY A N 1
ATOM 1557 C CA . GLY A 1 207 ? 6.590 18.302 25.635 1.00 14.84 204 GLY A CA 1
ATOM 1558 C C . GLY A 1 207 ? 6.528 19.813 25.468 1.00 17.25 204 GLY A C 1
ATOM 1559 O O . GLY A 1 207 ? 6.066 20.307 24.442 1.00 22.41 204 GLY A O 1
ATOM 1560 N N . SER A 1 208 ? 7.018 20.546 26.461 1.00 14.66 205 SER A N 1
ATOM 1561 C CA . SER A 1 208 ? 6.953 22.003 26.441 1.00 19.13 205 SER A CA 1
ATOM 1562 C C . SER A 1 208 ? 8.021 22.629 25.545 1.00 16.11 205 SER A C 1
ATOM 1563 O O . SER A 1 208 ? 9.100 22.071 25.340 1.00 13.32 205 SER A O 1
ATOM 1566 N N . CYS A 1 209 ? 7.712 23.807 25.029 1.00 16.49 206 CYS A N 1
ATOM 1567 C CA . CYS A 1 209 ? 8.662 24.586 24.257 1.00 14.15 206 CYS A CA 1
ATOM 1568 C C . CYS A 1 209 ? 9.732 25.131 25.168 1.00 12.28 206 CYS A C 1
ATOM 1569 O O . CYS A 1 209 ? 9.439 25.748 26.186 1.00 13.50 206 CYS A O 1
ATOM 1572 N N . ILE A 1 210 ? 10.988 24.925 24.802 1.00 11.90 207 ILE A N 1
ATOM 1573 C CA . ILE A 1 210 ? 12.106 25.475 25.558 1.00 11.42 207 ILE A CA 1
ATOM 1574 C C . ILE A 1 210 ? 12.623 26.758 24.922 1.00 11.23 207 ILE A C 1
ATOM 1575 O O . ILE A 1 210 ? 12.794 27.767 25.607 1.00 10.17 207 ILE A O 1
ATOM 1580 N N . ALA A 1 211 ? 12.884 26.735 23.619 1.00 9.36 208 ALA A N 1
ATOM 1581 C CA . ALA A 1 211 ? 13.404 27.904 22.918 1.00 10.21 208 ALA A CA 1
ATOM 1582 C C . ALA A 1 211 ? 13.163 27.736 21.431 1.00 9.78 208 ALA A C 1
ATOM 1583 O O . ALA A 1 211 ? 12.914 26.629 20.953 1.00 9.22 208 ALA A O 1
ATOM 1585 N N . ARG A 1 212 ? 13.232 28.826 20.683 1.00 10.02 209 ARG A N 1
ATOM 1586 C CA . ARG A 1 212 ? 13.158 28.739 19.236 1.00 10.76 209 ARG A CA 1
ATOM 1587 C C . ARG A 1 212 ? 13.917 29.896 18.599 1.00 11.96 209 ARG A C 1
ATOM 1588 O O . ARG A 1 212 ? 14.214 30.905 19.244 1.00 12.62 209 ARG A O 1
ATOM 1596 N N . LYS A 1 213 ? 14.273 29.726 17.338 1.00 10.11 210 LYS A N 1
ATOM 1597 C CA . LYS A 1 213 ? 14.955 30.774 16.611 1.00 10.90 210 LYS A CA 1
ATOM 1598 C C . LYS A 1 213 ? 14.398 30.796 15.210 1.00 12.15 210 LYS A C 1
ATOM 1599 O O . LYS A 1 213 ? 14.389 29.773 14.540 1.00 11.44 210 LYS A O 1
ATOM 1605 N N . THR A 1 214 ? 13.955 31.964 14.751 1.00 11.74 211 THR A N 1
ATOM 1606 C CA . THR A 1 214 ? 13.411 32.071 13.399 1.00 11.22 211 THR A CA 1
ATOM 1607 C C . THR A 1 214 ? 14.087 33.156 12.557 1.00 12.64 211 THR A C 1
ATOM 1608 O O . THR A 1 214 ? 13.688 33.377 11.409 1.00 16.91 211 THR A O 1
ATOM 1612 N N . ASP A 1 215 ? 15.104 33.818 13.106 1.00 13.16 212 ASP A N 1
ATOM 1613 C CA . ASP A 1 215 ? 15.692 34.983 12.426 1.00 16.06 212 ASP A CA 1
ATOM 1614 C C . ASP A 1 215 ? 17.016 34.670 11.724 1.00 17.11 212 ASP A C 1
ATOM 1615 O O . ASP A 1 215 ? 17.972 35.425 11.820 1.00 21.86 212 ASP A O 1
ATOM 1620 N N . PHE A 1 216 ? 17.054 33.557 11.001 1.00 14.63 213 PHE A N 1
ATOM 1621 C CA . PHE A 1 216 ? 18.229 33.208 10.212 1.00 12.86 213 PHE A CA 1
ATOM 1622 C C . PHE A 1 216 ? 18.282 34.064 8.947 1.00 13.80 213 PHE A C 1
ATOM 1623 O O . PHE A 1 216 ? 17.261 34.626 8.528 1.00 18.53 213 PHE A O 1
ATOM 1631 N N . ASP A 1 217 ? 19.462 34.138 8.342 1.00 16.06 214 ASP A N 1
ATOM 1632 C CA . ASP A 1 217 ? 19.635 34.802 7.060 1.00 19.04 214 ASP A CA 1
ATOM 1633 C C . ASP A 1 217 ? 18.578 34.291 6.099 1.00 18.61 214 ASP A C 1
ATOM 1634 O O . ASP A 1 217 ? 18.355 33.084 6.002 1.00 15.93 214 ASP A O 1
ATOM 1639 N N . LYS A 1 218 ? 17.919 35.190 5.377 1.00 21.48 215 LYS A N 1
ATOM 1640 C CA . LYS A 1 218 ? 16.831 34.764 4.506 1.00 19.16 215 LYS A CA 1
ATOM 1641 C C . LYS A 1 218 ? 17.298 33.910 3.322 1.00 14.13 215 LYS A C 1
ATOM 1642 O O . LYS A 1 218 ? 16.484 33.231 2.687 1.00 20.36 215 LYS A O 1
ATOM 1648 N N . ASN A 1 219 ? 18.601 33.936 3.045 1.00 15.83 216 ASN A N 1
ATOM 1649 C CA . ASN A 1 219 ? 19.162 33.124 1.971 1.00 13.98 216 ASN A CA 1
ATOM 1650 C C . ASN A 1 219 ? 19.535 31.709 2.423 1.00 13.70 216 ASN A C 1
ATOM 1651 O O . ASN A 1 219 ? 20.070 30.927 1.638 1.00 15.65 216 ASN A O 1
ATOM 1656 N N . TRP A 1 220 ? 19.271 31.374 3.683 1.00 13.11 217 TRP A N 1
ATOM 1657 C CA . TRP A 1 220 ? 19.625 30.032 4.161 1.00 12.47 217 TRP A CA 1
ATOM 1658 C C . TRP A 1 220 ? 18.423 29.098 4.186 1.00 15.31 217 TRP A C 1
ATOM 1659 O O . TRP A 1 220 ? 17.349 29.473 4.646 1.00 16.36 217 TRP A O 1
ATOM 1670 N N . SER A 1 221 ? 18.623 27.873 3.712 1.00 12.32 218 SER A N 1
ATOM 1671 C CA . SER A 1 221 ? 17.631 26.813 3.861 1.00 11.92 218 SER A CA 1
ATOM 1672 C C . SER A 1 221 ? 18.240 25.813 4.834 1.00 11.02 218 SER A C 1
ATOM 1673 O O . SER A 1 221 ? 19.216 25.141 4.500 1.00 10.80 218 SER A O 1
ATOM 1676 N N . LEU A 1 222 ? 17.694 25.749 6.044 1.00 9.19 219 LEU A N 1
ATOM 1677 C CA . LEU A 1 222 ? 18.257 24.858 7.062 1.00 8.87 219 LEU A CA 1
ATOM 1678 C C . LEU A 1 222 ? 18.084 23.417 6.629 1.00 7.44 219 LEU A C 1
ATOM 1679 O O . LEU A 1 222 ? 17.022 23.047 6.119 1.00 10.34 219 LEU A O 1
ATOM 1684 N N . SER A 1 223 ? 19.121 22.607 6.843 1.00 8.03 220 SER A N 1
ATOM 1685 C CA . SER A 1 223 ? 19.126 21.253 6.305 1.00 9.83 220 SER A CA 1
ATOM 1686 C C . SER A 1 223 ? 19.334 20.138 7.329 1.00 7.31 220 SER A C 1
ATOM 1687 O O . SER A 1 223 ? 18.634 19.124 7.280 1.00 7.88 220 SER A O 1
ATOM 1690 N N . LYS A 1 224 ? 20.325 20.274 8.210 1.00 6.65 221 LYS A N 1
ATOM 1691 C CA . LYS A 1 224 ? 20.689 19.211 9.161 1.00 7.34 221 LYS A CA 1
ATOM 1692 C C . LYS A 1 224 ? 20.995 19.797 10.519 1.00 8.59 221 LYS A C 1
ATOM 1693 O O . LYS A 1 224 ? 21.449 20.940 10.614 1.00 7.30 221 LYS A O 1
ATOM 1699 N N . ILE A 1 225 ? 20.728 19.034 11.569 1.00 6.68 222 ILE A N 1
ATOM 1700 C CA . ILE A 1 225 ? 21.044 19.452 12.913 1.00 6.87 222 ILE A CA 1
ATOM 1701 C C . ILE A 1 225 ? 21.605 18.293 13.738 1.00 7.76 222 ILE A C 1
ATOM 1702 O O . ILE A 1 225 ? 21.095 17.173 13.680 1.00 8.10 222 ILE A O 1
ATOM 1707 N N . ASN A 1 226 ? 22.625 18.570 14.530 1.00 7.71 223 ASN A N 1
ATOM 1708 C CA . ASN A 1 226 ? 23.160 17.628 15.501 1.00 7.18 223 ASN A CA 1
ATOM 1709 C C . ASN A 1 226 ? 23.591 18.356 16.764 1.00 8.62 223 ASN A C 1
ATOM 1710 O O . ASN A 1 226 ? 24.138 19.459 16.697 1.00 10.29 223 ASN A O 1
ATOM 1715 N N . PHE A 1 227 ? 23.398 17.749 17.931 1.00 8.91 224 PHE A N 1
ATOM 1716 C CA . PHE A 1 227 ? 24.016 18.305 19.145 1.00 9.96 224 PHE A CA 1
ATOM 1717 C C . PHE A 1 227 ? 25.517 18.067 19.124 1.00 9.28 224 PHE A C 1
ATOM 1718 O O . PHE A 1 227 ? 25.990 17.000 18.671 1.00 13.35 224 PHE A O 1
ATOM 1726 N N . ILE A 1 228 ? 26.282 19.063 19.569 1.00 9.61 225 ILE A N 1
ATOM 1727 C CA . ILE A 1 228 ? 27.741 18.925 19.615 1.00 10.68 225 ILE A CA 1
ATOM 1728 C C . ILE A 1 228 ? 28.329 19.116 21.012 1.00 13.71 225 ILE A C 1
ATOM 1729 O O . ILE A 1 228 ? 29.507 18.802 21.237 1.00 16.19 225 ILE A O 1
ATOM 1734 N N . ALA A 1 229 ? 27.513 19.595 21.944 1.00 10.57 226 ALA A N 1
ATOM 1735 C CA . ALA A 1 229 ? 27.893 19.712 23.353 1.00 11.92 226 ALA A CA 1
ATOM 1736 C C . ALA A 1 229 ? 26.588 19.804 24.121 1.00 12.63 226 ALA A C 1
ATOM 1737 O O . ALA A 1 229 ? 25.529 19.879 23.509 1.00 12.27 226 ALA A O 1
ATOM 1739 N N . ASP A 1 230 ? 26.629 19.838 25.458 1.00 16.54 227 ASP A N 1
ATOM 1740 C CA . ASP A 1 230 ? 25.413 19.691 26.284 1.00 17.07 227 ASP A CA 1
ATOM 1741 C C . ASP A 1 230 ? 24.148 20.475 25.836 1.00 17.42 227 ASP A C 1
ATOM 1742 O O . ASP A 1 230 ? 23.038 19.928 25.720 1.00 27.71 227 ASP A O 1
ATOM 1747 N N . ASP A 1 231 ? 24.358 21.757 25.584 1.00 13.95 228 ASP A N 1
ATOM 1748 C CA . ASP A 1 231 ? 23.320 22.713 25.211 1.00 12.89 228 ASP A CA 1
ATOM 1749 C C . ASP A 1 231 ? 23.698 23.457 23.934 1.00 10.42 228 ASP A C 1
ATOM 1750 O O . ASP A 1 231 ? 23.362 24.632 23.757 1.00 11.61 228 ASP A O 1
ATOM 1755 N N . THR A 1 232 ? 24.382 22.765 23.027 1.00 8.57 229 THR A N 1
ATOM 1756 C CA . THR A 1 232 ? 24.846 23.421 21.813 1.00 9.46 229 THR A CA 1
ATOM 1757 C C . THR A 1 232 ? 24.548 22.550 20.609 1.00 8.01 229 THR A C 1
ATOM 1758 O O . THR A 1 232 ? 24.910 21.357 20.592 1.00 8.88 229 THR A O 1
ATOM 1762 N N . VAL A 1 233 ? 23.943 23.152 19.586 1.00 7.06 230 VAL A N 1
ATOM 1763 C CA . VAL A 1 233 ? 23.663 22.448 18.335 1.00 8.16 230 VAL A CA 1
ATOM 1764 C C . VAL A 1 233 ? 24.519 22.978 17.186 1.00 7.43 230 VAL A C 1
ATOM 1765 O O . VAL A 1 233 ? 24.945 24.147 17.178 1.00 8.20 230 VAL A O 1
ATOM 1769 N N . LEU A 1 234 ? 24.792 22.089 16.238 1.00 7.26 231 LEU A N 1
ATOM 1770 C CA . LEU A 1 234 ? 25.377 22.432 14.958 1.00 7.80 231 LEU A CA 1
ATOM 1771 C C . LEU A 1 234 ? 24.295 22.337 13.895 1.00 7.02 231 LEU A C 1
ATOM 1772 O O . LEU A 1 234 ? 23.655 21.288 13.762 1.00 7.30 231 LEU A O 1
ATOM 1777 N N . ILE A 1 235 ? 24.038 23.414 13.164 1.00 7.43 232 ILE A N 1
ATOM 1778 C CA . ILE A 1 235 ? 23.090 23.402 12.063 1.00 6.77 232 ILE A CA 1
ATOM 1779 C C . ILE A 1 235 ? 23.833 23.617 10.760 1.00 8.44 232 ILE A C 1
ATOM 1780 O O . ILE A 1 235 ? 24.685 24.517 10.669 1.00 8.28 232 ILE A O 1
ATOM 1785 N N . ALA A 1 236 ? 23.542 22.767 9.768 1.00 7.82 233 ALA A N 1
ATOM 1786 C CA . ALA A 1 236 ? 24.017 22.970 8.404 1.00 7.13 233 ALA A CA 1
ATOM 1787 C C . ALA A 1 236 ? 22.888 23.537 7.576 1.00 8.86 233 ALA A C 1
ATOM 1788 O O . ALA A 1 236 ? 21.761 23.040 7.636 1.00 8.83 233 ALA A O 1
ATOM 1790 N N . ALA A 1 237 ? 23.194 24.578 6.795 1.00 9.41 234 ALA A N 1
ATOM 1791 C CA . ALA A 1 237 ? 22.224 25.198 5.919 1.00 9.46 234 ALA A CA 1
ATOM 1792 C C . ALA A 1 237 ? 22.813 25.311 4.519 1.00 11.18 234 ALA A C 1
ATOM 1793 O O . ALA A 1 237 ? 24.032 25.410 4.365 1.00 11.49 234 ALA A O 1
ATOM 1795 N N . SER A 1 238 ? 21.950 25.268 3.510 1.00 10.99 235 SER A N 1
ATOM 1796 C CA . SER A 1 238 ? 22.393 25.514 2.141 1.00 12.24 235 SER A CA 1
ATOM 1797 C C . SER A 1 238 ? 21.950 26.901 1.710 1.00 10.85 235 SER A C 1
ATOM 1798 O O . SER A 1 238 ? 21.010 27.453 2.247 1.00 13.16 235 SER A O 1
ATOM 1801 N N . LEU A 1 239 ? 22.640 27.464 0.726 1.00 13.59 236 LEU A N 1
ATOM 1802 C CA . LEU A 1 239 ? 22.226 28.765 0.194 1.00 14.24 236 LEU A CA 1
ATOM 1803 C C . LEU A 1 239 ? 21.154 28.605 -0.884 1.00 12.59 236 LEU A C 1
ATOM 1804 O O . LEU A 1 239 ? 21.256 27.734 -1.755 1.00 15.13 236 LEU A O 1
ATOM 1809 N N . LYS A 1 240 ? 20.121 29.429 -0.823 1.00 14.44 237 LYS A N 1
ATOM 1810 C CA . LYS A 1 240 ? 19.054 29.332 -1.813 1.00 15.65 237 LYS A CA 1
ATOM 1811 C C . LYS A 1 240 ? 19.521 29.914 -3.140 1.00 20.28 237 LYS A C 1
ATOM 1812 O O . LYS A 1 240 ? 19.380 29.289 -4.196 1.00 21.39 237 LYS A O 1
ATOM 1818 N N . LYS A 1 241 ? 20.078 31.119 -3.070 1.00 20.81 238 LYS A N 1
ATOM 1819 C CA . LYS A 1 241 ? 20.621 31.779 -4.248 1.00 20.95 238 LYS A CA 1
ATOM 1820 C C . LYS A 1 241 ? 22.130 31.691 -4.144 1.00 22.36 238 LYS A C 1
ATOM 1821 O O . LYS A 1 241 ? 22.716 32.069 -3.124 1.00 20.81 238 LYS A O 1
ATOM 1827 N N . GLY A 1 242 ? 22.759 31.170 -5.190 1.00 22.96 239 GLY A N 1
ATOM 1828 C CA . GLY A 1 242 ? 24.167 30.870 -5.134 1.00 25.78 239 GLY A CA 1
ATOM 1829 C C . GLY A 1 242 ? 24.346 29.469 -4.587 1.00 21.81 239 GLY A C 1
ATOM 1830 O O . GLY A 1 242 ? 23.370 28.748 -4.375 1.00 24.75 239 GLY A O 1
ATOM 1831 N N . LYS A 1 243 ? 25.590 29.102 -4.333 1.00 20.60 240 LYS A N 1
ATOM 1832 C CA . LYS A 1 243 ? 25.942 27.729 -4.021 1.00 21.13 240 LYS A CA 1
ATOM 1833 C C . LYS A 1 243 ? 26.849 27.722 -2.808 1.00 21.26 240 LYS A C 1
ATOM 1834 O O . LYS A 1 243 ? 27.895 28.366 -2.815 1.00 21.65 240 LYS A O 1
ATOM 1840 N N . GLY A 1 244 ? 26.448 27.021 -1.749 1.00 17.66 241 GLY A N 1
ATOM 1841 C CA . GLY A 1 244 ? 27.331 26.848 -0.613 1.00 18.47 241 GLY A CA 1
ATOM 1842 C C . GLY A 1 244 ? 26.667 26.204 0.590 1.00 11.94 241 GLY A C 1
ATOM 1843 O O . GLY A 1 244 ? 25.446 26.108 0.646 1.00 14.50 241 GLY A O 1
ATOM 1844 N N . ILE A 1 245 ? 27.497 25.813 1.555 1.00 12.48 242 ILE A N 1
ATOM 1845 C CA . ILE A 1 245 ? 27.032 25.221 2.808 1.00 14.28 242 ILE A CA 1
ATOM 1846 C C . ILE A 1 245 ? 27.587 26.040 3.958 1.00 10.75 242 ILE A C 1
ATOM 1847 O O . ILE A 1 245 ? 28.785 26.328 4.021 1.00 11.86 242 ILE A O 1
ATOM 1852 N N . VAL A 1 246 ? 26.697 26.416 4.863 1.00 11.56 243 VAL A N 1
ATOM 1853 C CA . VAL A 1 246 ? 27.053 27.176 6.045 1.00 11.43 243 VAL A CA 1
ATOM 1854 C C . VAL A 1 246 ? 26.829 26.302 7.260 1.00 9.93 243 VAL A C 1
ATOM 1855 O O . VAL A 1 246 ? 25.811 25.619 7.352 1.00 11.62 243 VAL A O 1
ATOM 1859 N N . LEU A 1 247 ? 27.790 26.292 8.174 1.00 8.82 244 LEU A N 1
ATOM 1860 C CA . LEU A 1 247 ? 27.637 25.621 9.460 1.00 9.90 244 LEU A CA 1
ATOM 1861 C C . LEU A 1 247 ? 27.575 26.645 10.570 1.00 9.57 244 LEU A C 1
ATOM 1862 O O . LEU A 1 247 ? 28.366 27.600 10.598 1.00 10.47 244 LEU A O 1
ATOM 1867 N N . THR A 1 248 ? 26.648 26.469 11.498 1.00 8.36 245 THR A N 1
ATOM 1868 C CA . THR A 1 248 ? 26.510 27.416 12.587 1.00 8.82 245 THR A CA 1
ATOM 1869 C C . THR A 1 248 ? 26.372 26.666 13.913 1.00 9.46 245 THR A C 1
ATOM 1870 O O . THR A 1 248 ? 25.690 25.642 13.974 1.00 8.27 245 THR A O 1
ATOM 1874 N N . LYS A 1 249 ? 27.061 27.126 14.951 1.00 7.60 246 LYS A N 1
ATOM 1875 C CA . LYS A 1 249 ? 26.961 26.592 16.302 1.00 7.16 246 LYS A CA 1
ATOM 1876 C C . LYS A 1 249 ? 26.100 27.518 17.128 1.00 7.09 246 LYS A C 1
ATOM 1877 O O . LYS A 1 249 ? 26.380 28.723 17.189 1.00 8.55 246 LYS A O 1
ATOM 1883 N N . ILE A 1 250 ? 25.050 26.974 17.747 1.00 8.34 247 ILE A N 1
ATOM 1884 C CA . ILE A 1 250 ? 24.077 27.766 18.490 1.00 7.98 247 ILE A CA 1
ATOM 1885 C C . ILE A 1 250 ? 23.901 27.190 19.872 1.00 7.68 247 ILE A C 1
ATOM 1886 O O . ILE A 1 250 ? 23.607 26.001 20.015 1.00 8.33 247 ILE A O 1
ATOM 1891 N N . SER A 1 251 ? 24.058 28.019 20.901 1.00 8.09 248 SER A N 1
ATOM 1892 C CA . SER A 1 251 ? 23.795 27.583 22.257 1.00 8.22 248 SER A CA 1
ATOM 1893 C C . SER A 1 251 ? 22.332 27.817 22.577 1.00 9.07 248 SER A C 1
ATOM 1894 O O . SER A 1 251 ? 21.698 28.765 22.083 1.00 10.18 248 SER A O 1
ATOM 1897 N N . ILE A 1 252 ? 21.803 26.947 23.421 1.00 9.12 249 ILE A N 1
ATOM 1898 C CA . ILE A 1 252 ? 20.387 26.987 23.792 1.00 9.78 249 ILE A CA 1
ATOM 1899 C C . ILE A 1 252 ? 20.274 27.182 25.281 1.00 12.21 249 ILE A C 1
ATOM 1900 O O . ILE A 1 252 ? 20.919 26.480 26.065 1.00 13.72 249 ILE A O 1
ATOM 1905 N N . LYS A 1 253 ? 19.478 28.174 25.657 1.00 13.91 250 LYS A N 1
ATOM 1906 C CA . LYS A 1 253 ? 19.143 28.446 27.040 1.00 15.87 250 LYS A CA 1
ATOM 1907 C C . LYS A 1 253 ? 17.626 28.388 27.131 1.00 16.00 250 LYS A C 1
ATOM 1908 O O . LYS A 1 253 ? 16.943 28.332 26.119 1.00 14.92 250 LYS A O 1
ATOM 1914 N N . SER A 1 254 ? 17.095 28.409 28.340 1.00 15.99 251 SER A N 1
ATOM 1915 C CA . SER A 1 254 ? 15.661 28.573 28.505 1.00 15.61 251 SER A CA 1
ATOM 1916 C C . SER A 1 254 ? 15.192 29.899 27.899 1.00 16.02 251 SER A C 1
ATOM 1917 O O . SER A 1 254 ? 15.595 30.971 28.336 1.00 15.92 251 SER A O 1
ATOM 1920 N N . GLY A 1 255 ? 14.358 29.809 26.875 1.00 12.50 252 GLY A N 1
ATOM 1921 C CA . GLY A 1 255 ? 13.780 30.952 26.208 1.00 15.06 252 GLY A CA 1
ATOM 1922 C C . GLY A 1 255 ? 14.682 31.709 25.256 1.00 18.06 252 GLY A C 1
ATOM 1923 O O . GLY A 1 255 ? 14.254 32.682 24.632 1.00 26.74 252 GLY A O 1
ATOM 1924 N N . ASN A 1 256 ? 15.930 31.278 25.133 1.00 13.90 253 ASN A N 1
ATOM 1925 C CA . ASN A 1 256 ? 16.892 32.045 24.371 1.00 19.70 253 ASN A CA 1
ATOM 1926 C C . ASN A 1 256 ? 17.862 31.155 23.638 1.00 14.54 253 ASN A C 1
ATOM 1927 O O . ASN A 1 256 ? 18.158 30.052 24.088 1.00 14.69 253 ASN A O 1
ATOM 1932 N N . THR A 1 257 ? 18.343 31.656 22.505 1.00 11.36 254 THR A N 1
ATOM 1933 C CA . THR A 1 257 ? 19.445 31.017 21.798 1.00 11.63 254 THR A CA 1
ATOM 1934 C C . THR A 1 257 ? 20.539 32.047 21.543 1.00 12.66 254 THR A C 1
ATOM 1935 O O . THR A 1 257 ? 20.290 33.267 21.546 1.00 15.73 254 THR A O 1
ATOM 1939 N N . SER A 1 258 ? 21.758 31.582 21.312 1.00 10.74 255 SER A N 1
ATOM 1940 C CA . SER A 1 258 ? 22.832 32.501 20.955 1.00 11.62 255 SER A CA 1
ATOM 1941 C C . SER A 1 258 ? 23.670 31.872 19.863 1.00 10.38 255 SER A C 1
ATOM 1942 O O . SER A 1 258 ? 24.156 30.754 20.015 1.00 11.00 255 SER A O 1
ATOM 1945 N N . VAL A 1 259 ? 23.875 32.598 18.775 1.00 9.95 256 VAL A N 1
ATOM 1946 C CA . VAL A 1 259 ? 24.804 32.138 17.754 1.00 10.77 256 VAL A CA 1
ATOM 1947 C C . VAL A 1 259 ? 26.255 32.287 18.248 1.00 9.05 256 VAL A C 1
ATOM 1948 O O . VAL A 1 259 ? 26.700 33.413 18.533 1.00 11.04 256 VAL A O 1
ATOM 1952 N N . LEU A 1 260 ? 26.986 31.184 18.378 1.00 8.34 257 LEU A N 1
ATOM 1953 C CA . LEU A 1 260 ? 28.369 31.225 18.840 1.00 10.06 257 LEU A CA 1
ATOM 1954 C C . LEU A 1 260 ? 29.309 31.534 17.702 1.00 13.66 257 LEU A C 1
ATOM 1955 O O . LEU A 1 260 ? 30.226 32.353 17.843 1.00 13.91 257 LEU A O 1
ATOM 1960 N N . ARG A 1 261 ? 29.070 30.901 16.561 1.00 10.42 258 ARG A N 1
ATOM 1961 C CA . ARG A 1 261 ? 30.026 30.917 15.466 1.00 12.40 258 ARG A CA 1
ATOM 1962 C C . ARG A 1 261 ? 29.356 30.392 14.207 1.00 12.19 258 ARG A C 1
ATOM 1963 O O . ARG A 1 261 ? 28.574 29.441 14.271 1.00 10.31 258 ARG A O 1
ATOM 1971 N N . SER A 1 262 ? 29.653 30.991 13.062 1.00 10.86 259 SER A N 1
ATOM 1972 C CA . SER A 1 262 ? 29.068 30.578 11.791 1.00 12.37 259 SER A CA 1
ATOM 1973 C C . SER A 1 262 ? 30.118 30.743 10.724 1.00 12.82 259 SER A C 1
ATOM 1974 O O . SER A 1 262 ? 30.897 31.716 10.745 1.00 14.06 259 SER A O 1
ATOM 1977 N N . LYS A 1 263 ? 30.145 29.827 9.771 1.00 10.64 260 LYS A N 1
ATOM 1978 C CA . LYS A 1 263 ? 31.108 29.901 8.689 1.00 12.60 260 LYS A CA 1
ATOM 1979 C C . LYS A 1 263 ? 30.567 29.194 7.471 1.00 13.35 260 LYS A C 1
ATOM 1980 O O . LYS A 1 263 ? 29.992 28.100 7.582 1.00 11.95 260 LYS A O 1
ATOM 1986 N N . GLN A 1 264 ? 30.736 29.799 6.303 1.00 13.55 261 GLN A N 1
ATOM 1987 C CA . GLN A 1 264 ? 30.510 29.079 5.058 1.00 13.20 261 GLN A CA 1
ATOM 1988 C C . GLN A 1 264 ? 31.702 28.164 4.831 1.00 14.56 261 GLN A C 1
ATOM 1989 O O . GLN A 1 264 ? 32.823 28.629 4.616 1.00 16.71 261 GLN A O 1
ATOM 1995 N N . VAL A 1 265 ? 31.481 26.859 4.892 1.00 13.27 262 VAL A N 1
ATOM 1996 C CA . VAL A 1 265 ? 32.588 25.908 4.864 1.00 14.35 262 VAL A CA 1
ATOM 1997 C C . VAL A 1 265 ? 32.964 25.488 3.453 1.00 15.32 262 VAL A C 1
ATOM 1998 O O . VAL A 1 265 ? 34.049 24.946 3.242 1.00 15.37 262 VAL A O 1
ATOM 2002 N N . THR A 1 266 ? 32.079 25.743 2.495 1.00 12.48 263 THR A N 1
ATOM 2003 C CA . THR A 1 266 ? 32.378 25.437 1.097 1.00 13.22 263 THR A CA 1
ATOM 2004 C C . THR A 1 266 ? 31.404 26.131 0.145 1.00 14.38 263 THR A C 1
ATOM 2005 O O . THR A 1 266 ? 30.277 26.469 0.510 1.00 15.11 263 THR A O 1
ATOM 2009 N N . ASN A 1 267 ? 31.863 26.363 -1.081 1.00 16.61 264 ASN A N 1
ATOM 2010 C CA . ASN A 1 267 ? 30.980 26.780 -2.154 1.00 16.72 264 ASN A CA 1
ATOM 2011 C C . ASN A 1 267 ? 30.901 25.703 -3.230 1.00 18.51 264 ASN A C 1
ATOM 2012 O O . ASN A 1 267 ? 30.424 25.954 -4.330 1.00 22.86 264 ASN A O 1
ATOM 2017 N N . ARG A 1 268 ? 31.349 24.497 -2.899 1.00 17.84 265 ARG A N 1
ATOM 2018 C CA . ARG A 1 268 ? 31.423 23.422 -3.888 1.00 20.25 265 ARG A CA 1
ATOM 2019 C C . ARG A 1 268 ? 30.184 22.531 -3.937 1.00 22.34 265 ARG A C 1
ATOM 2020 O O . ARG A 1 268 ? 30.021 21.764 -4.886 1.00 23.38 265 ARG A O 1
ATOM 2028 N N . PHE A 1 269 ? 29.318 22.645 -2.931 1.00 17.53 266 PHE A N 1
ATOM 2029 C CA . PHE A 1 269 ? 28.088 21.846 -2.853 1.00 19.30 266 PHE A CA 1
ATOM 2030 C C . PHE A 1 269 ? 26.866 22.744 -2.853 1.00 17.00 266 PHE A C 1
ATOM 2031 O O . PHE A 1 269 ? 26.863 23.771 -2.164 1.00 18.10 266 PHE A O 1
ATOM 2039 N N . LYS A 1 270 ? 25.808 22.345 -3.556 1.00 14.56 267 LYS A N 1
ATOM 2040 C CA . LYS A 1 270 ? 24.516 23.033 -3.481 1.00 14.45 267 LYS A CA 1
ATOM 2041 C C . LYS A 1 270 ? 23.679 22.602 -2.279 1.00 14.74 267 LYS A C 1
ATOM 2042 O O . LYS A 1 270 ? 22.951 23.396 -1.703 1.00 17.57 267 LYS A O 1
ATOM 2048 N N . GLY A 1 271 ? 23.778 21.328 -1.908 1.00 12.81 268 GLY A N 1
ATOM 2049 C CA . GLY A 1 271 ? 22.980 20.789 -0.831 1.00 16.87 268 GLY A CA 1
ATOM 2050 C C . GLY A 1 271 ? 23.643 19.574 -0.233 1.00 11.80 268 GLY A C 1
ATOM 2051 O O . GLY A 1 271 ? 24.591 19.023 -0.799 1.00 12.62 268 GLY A O 1
ATOM 2052 N N . ILE A 1 272 ? 23.136 19.158 0.918 1.00 10.69 269 ILE A N 1
ATOM 2053 C CA . ILE A 1 272 ? 23.625 17.935 1.535 1.00 10.61 269 ILE A CA 1
ATOM 2054 C C . ILE A 1 272 ? 22.469 16.991 1.880 1.00 10.23 269 ILE A C 1
ATOM 2055 O O . ILE A 1 272 ? 21.368 17.414 2.280 1.00 11.95 269 ILE A O 1
ATOM 2060 N N . THR A 1 273 ? 22.717 15.699 1.693 1.00 9.21 270 THR A N 1
ATOM 2061 C CA . THR A 1 273 ? 21.706 14.680 1.935 1.00 9.64 270 THR A CA 1
ATOM 2062 C C . THR A 1 273 ? 21.781 14.068 3.330 1.00 8.65 270 THR A C 1
ATOM 2063 O O . THR A 1 273 ? 20.837 13.427 3.760 1.00 9.55 270 THR A O 1
ATOM 2067 N N . SER A 1 274 ? 22.914 14.229 4.011 1.00 8.13 271 SER A N 1
ATOM 2068 C CA . SER A 1 274 ? 23.124 13.559 5.289 1.00 8.29 271 SER A CA 1
ATOM 2069 C C . SER A 1 274 ? 24.286 14.220 6.019 1.00 7.43 271 SER A C 1
ATOM 2070 O O . SER A 1 274 ? 25.207 14.752 5.395 1.00 8.94 271 SER A O 1
ATOM 2081 N N . ASP A 1 276 ? 26.599 13.671 9.951 1.00 7.42 273 ASP A N 1
ATOM 2082 C CA . ASP A 1 276 ? 26.769 13.070 11.269 1.00 8.50 273 ASP A CA 1
ATOM 2083 C C . ASP A 1 276 ? 27.875 13.807 11.998 1.00 7.16 273 ASP A C 1
ATOM 2084 O O . ASP A 1 276 ? 28.717 14.453 11.376 1.00 8.99 273 ASP A O 1
ATOM 2089 N N . VAL A 1 277 ? 27.851 13.718 13.319 1.00 8.16 274 VAL A N 1
ATOM 2090 C CA . VAL A 1 277 ? 28.900 14.293 14.149 1.00 9.34 274 VAL A CA 1
ATOM 2091 C C . VAL A 1 277 ? 29.410 13.195 15.064 1.00 8.79 274 VAL A C 1
ATOM 2092 O O . VAL A 1 277 ? 28.636 12.361 15.521 1.00 10.94 274 VAL A O 1
ATOM 2096 N N . ASP A 1 278 ? 30.709 13.172 15.342 1.00 10.41 275 ASP A N 1
ATOM 2097 C CA . ASP A 1 278 ? 31.237 12.055 16.130 1.00 12.21 275 ASP A CA 1
ATOM 2098 C C . ASP A 1 278 ? 30.914 12.202 17.611 1.00 15.26 275 ASP A C 1
ATOM 2099 O O . ASP A 1 278 ? 30.458 13.255 18.045 1.00 13.44 275 ASP A O 1
ATOM 2112 N N . LYS A 1 280 ? 32.694 12.541 20.099 1.00 20.41 277 LYS A N 1
ATOM 2113 C CA . LYS A 1 280 ? 33.526 13.532 20.768 1.00 25.99 277 LYS A CA 1
ATOM 2114 C C . LYS A 1 280 ? 33.119 14.965 20.462 1.00 24.96 277 LYS A C 1
ATOM 2115 O O . LYS A 1 280 ? 33.591 15.895 21.110 1.00 26.66 277 LYS A O 1
ATOM 2121 N N . GLY A 1 281 ? 32.244 15.148 19.477 1.00 22.37 278 GLY A N 1
ATOM 2122 C CA . GLY A 1 281 ? 31.819 16.479 19.081 1.00 17.48 278 GLY A CA 1
ATOM 2123 C C . GLY A 1 281 ? 32.893 17.275 18.352 1.00 17.11 278 GLY A C 1
ATOM 2124 O O . GLY A 1 281 ? 32.869 18.503 18.344 1.00 19.90 278 GLY A O 1
ATOM 2125 N N . GLU A 1 282 ? 33.835 16.574 17.730 1.00 16.88 279 GLU A N 1
ATOM 2126 C CA . GLU A 1 282 ? 34.982 17.217 17.097 1.00 16.25 279 GLU A CA 1
ATOM 2127 C C . GLU A 1 282 ? 34.960 17.123 15.571 1.00 11.67 279 GLU A C 1
ATOM 2128 O O . GLU A 1 282 ? 35.581 17.898 14.869 1.00 13.69 279 GLU A O 1
ATOM 2134 N N . LEU A 1 283 ? 34.253 16.127 15.061 1.00 12.99 280 LEU A N 1
ATOM 2135 C CA . LEU A 1 283 ? 34.242 15.873 13.629 1.00 13.02 280 LEU A CA 1
ATOM 2136 C C . LEU A 1 283 ? 32.810 15.832 13.120 1.00 9.95 280 LEU A C 1
ATOM 2137 O O . LEU A 1 283 ? 31.947 15.221 13.748 1.00 12.31 280 LEU A O 1
ATOM 2142 N N . ALA A 1 284 ? 32.570 16.518 12.009 1.00 10.45 281 ALA A N 1
ATOM 2143 C CA . ALA A 1 284 ? 31.334 16.362 11.247 1.00 9.34 281 ALA A CA 1
ATOM 2144 C C . ALA A 1 284 ? 31.648 15.793 9.872 1.00 11.28 281 ALA A C 1
ATOM 2145 O O . ALA A 1 284 ? 32.712 16.046 9.291 1.00 11.16 281 ALA A O 1
ATOM 2147 N N . VAL A 1 285 ? 30.723 14.992 9.367 1.00 8.60 282 VAL A N 1
ATOM 2148 C CA . VAL A 1 285 ? 30.829 14.445 8.020 1.00 9.32 282 VAL A CA 1
ATOM 2149 C C . VAL A 1 285 ? 29.564 14.782 7.252 1.00 7.77 282 VAL A C 1
ATOM 2150 O O . VAL A 1 285 ? 28.457 14.713 7.803 1.00 9.13 282 VAL A O 1
ATOM 2154 N N . LEU A 1 286 ? 29.732 15.197 5.992 1.00 9.34 283 LEU A N 1
ATOM 2155 C CA . LEU A 1 286 ? 28.616 15.608 5.140 1.00 8.59 283 LEU A CA 1
ATOM 2156 C C . LEU A 1 286 ? 28.611 14.761 3.879 1.00 9.95 283 LEU A C 1
ATOM 2157 O O . LEU A 1 286 ? 29.679 14.436 3.340 1.00 9.15 283 LEU A O 1
ATOM 2162 N N . ALA A 1 287 ? 27.412 14.418 3.403 1.00 8.52 284 ALA A N 1
ATOM 2163 C CA . ALA A 1 287 ? 27.241 13.856 2.057 1.00 7.75 284 ALA A CA 1
ATOM 2164 C C . ALA A 1 287 ? 26.544 14.882 1.184 1.00 8.14 284 ALA A C 1
ATOM 2165 O O . ALA A 1 287 ? 25.520 15.442 1.574 1.00 9.34 284 ALA A O 1
ATOM 2167 N N . SER A 1 288 ? 27.090 15.162 0.012 1.00 9.39 285 SER A N 1
ATOM 2168 C CA . SER A 1 288 ? 26.526 16.193 -0.848 1.00 11.52 285 SER A CA 1
ATOM 2169 C C . SER A 1 288 ? 25.572 15.636 -1.901 1.00 10.07 285 SER A C 1
ATOM 2170 O O . SER A 1 288 ? 25.582 14.444 -2.238 1.00 10.32 285 SER A O 1
ATOM 2173 N N . ASN A 1 289 ? 24.789 16.543 -2.479 1.00 12.30 286 ASN A N 1
ATOM 2174 C CA . ASN A 1 289 ? 23.905 16.191 -3.581 1.00 12.19 286 ASN A CA 1
ATOM 2175 C C . ASN A 1 289 ? 24.676 15.685 -4.796 1.00 12.63 286 ASN A C 1
ATOM 2176 O O . ASN A 1 289 ? 24.135 14.886 -5.579 1.00 15.77 286 ASN A O 1
ATOM 2181 N N . ASP A 1 290 ? 25.925 16.109 -4.957 1.00 13.59 287 ASP A N 1
ATOM 2182 C CA . ASP A 1 290 ? 26.709 15.677 -6.119 1.00 14.17 287 ASP A CA 1
ATOM 2183 C C . ASP A 1 290 ? 27.616 14.480 -5.827 1.00 12.76 287 ASP A C 1
ATOM 2184 O O . ASP A 1 290 ? 28.562 14.212 -6.566 1.00 12.73 287 ASP A O 1
ATOM 2189 N N . ASN A 1 291 ? 27.314 13.776 -4.733 1.00 10.38 288 ASN A N 1
ATOM 2190 C CA . ASN A 1 291 ? 27.875 12.447 -4.426 1.00 9.88 288 ASN A CA 1
ATOM 2191 C C . ASN A 1 291 ? 29.271 12.472 -3.817 1.00 9.17 288 ASN A C 1
ATOM 2192 O O . ASN A 1 291 ? 30.015 11.507 -3.936 1.00 9.69 288 ASN A O 1
ATOM 2197 N N . SER A 1 292 ? 29.580 13.564 -3.121 1.00 8.58 289 SER A N 1
ATOM 2198 C CA . SER A 1 292 ? 30.838 13.671 -2.386 1.00 9.89 289 SER A CA 1
ATOM 2199 C C . SER A 1 292 ? 30.620 13.392 -0.901 1.00 8.02 289 SER A C 1
ATOM 2200 O O . SER A 1 292 ? 29.512 13.594 -0.369 1.00 9.30 289 SER A O 1
ATOM 2203 N N . ILE A 1 293 ? 31.682 12.949 -0.239 1.00 8.63 290 ILE A N 1
ATOM 2204 C CA . ILE A 1 293 ? 31.724 12.893 1.219 1.00 9.84 290 ILE A CA 1
ATOM 2205 C C . ILE A 1 293 ? 32.749 13.918 1.684 1.00 10.19 290 ILE A C 1
ATOM 2206 O O . ILE A 1 293 ? 33.878 13.923 1.186 1.00 9.93 290 ILE A O 1
ATOM 2211 N N . ALA A 1 294 ? 32.377 14.782 2.628 1.00 8.85 291 ALA A N 1
ATOM 2212 C CA . ALA A 1 294 ? 33.283 15.802 3.139 1.00 9.85 291 ALA A CA 1
ATOM 2213 C C . ALA A 1 294 ? 33.526 15.649 4.638 1.00 9.55 291 ALA A C 1
ATOM 2214 O O . ALA A 1 294 ? 32.610 15.314 5.395 1.00 11.45 291 ALA A O 1
ATOM 2216 N N . LEU A 1 295 ? 34.761 15.908 5.064 1.00 9.25 292 LEU A N 1
ATOM 2217 C CA . LEU A 1 295 ? 35.147 15.834 6.477 1.00 8.98 292 LEU A CA 1
ATOM 2218 C C . LEU A 1 295 ? 35.332 17.250 6.957 1.00 11.09 292 LEU A C 1
ATOM 2219 O O . LEU A 1 295 ? 35.990 18.051 6.295 1.00 12.08 292 LEU A O 1
ATOM 2224 N N . VAL A 1 296 ? 34.703 17.571 8.077 1.00 9.16 293 VAL A N 1
ATOM 2225 C CA . VAL A 1 296 ? 34.795 18.911 8.657 1.00 9.46 293 VAL A CA 1
ATOM 2226 C C . VAL A 1 296 ? 35.335 18.829 10.082 1.00 10.54 293 VAL A C 1
ATOM 2227 O O . VAL A 1 296 ? 34.769 18.158 10.948 1.00 11.78 293 VAL A O 1
ATOM 2231 N N . LYS A 1 297 ? 36.426 19.547 10.340 1.00 11.85 294 LYS A N 1
ATOM 2232 C CA . LYS A 1 297 ? 36.937 19.667 11.699 1.00 11.81 294 LYS A CA 1
ATOM 2233 C C . LYS A 1 297 ? 36.212 20.817 12.399 1.00 10.95 294 LYS A C 1
ATOM 2234 O O . LYS A 1 297 ? 36.306 21.972 11.987 1.00 13.99 294 LYS A O 1
ATOM 2240 N N . LEU A 1 298 ? 35.440 20.466 13.423 1.00 11.37 295 LEU A N 1
ATOM 2241 C CA . LEU A 1 298 ? 34.555 21.420 14.093 1.00 11.70 295 LEU A CA 1
ATOM 2242 C C . LEU A 1 298 ? 35.278 22.484 14.908 1.00 15.22 295 LEU A C 1
ATOM 2243 O O . LEU A 1 298 ? 34.734 23.569 15.096 1.00 14.89 295 LEU A O 1
ATOM 2248 N N . LYS A 1 299 ? 36.487 22.205 15.389 1.00 13.55 296 LYS A N 1
ATOM 2249 C CA . LYS A 1 299 ? 37.186 23.228 16.179 1.00 12.78 296 LYS A CA 1
ATOM 2250 C C . LYS A 1 299 ? 37.530 24.445 15.332 1.00 18.49 296 LYS A C 1
ATOM 2251 O O . LYS A 1 299 ? 37.619 25.571 15.840 1.00 17.51 296 LYS A O 1
ATOM 2257 N N . ASP A 1 300 ? 37.708 24.215 14.036 1.00 17.34 297 ASP A N 1
ATOM 2258 C CA . ASP A 1 300 ? 38.047 25.254 13.073 1.00 22.87 297 ASP A CA 1
ATOM 2259 C C . ASP A 1 300 ? 36.917 25.562 12.087 1.00 20.63 297 ASP A C 1
ATOM 2260 O O . ASP A 1 300 ? 37.055 26.472 11.266 1.00 19.49 297 ASP A O 1
ATOM 2265 N N . LEU A 1 301 ? 35.811 24.812 12.171 1.00 17.34 298 LEU A N 1
ATOM 2266 C CA . LEU A 1 301 ? 34.778 24.776 11.125 1.00 19.42 298 LEU A CA 1
ATOM 2267 C C . LEU A 1 301 ? 35.392 24.766 9.728 1.00 19.45 298 LEU A C 1
ATOM 2268 O O . LEU A 1 301 ? 35.030 25.569 8.865 1.00 21.27 298 LEU A O 1
ATOM 2273 N N . SER A 1 302 ? 36.348 23.878 9.511 1.00 16.52 299 SER A N 1
ATOM 2274 C CA . SER A 1 302 ? 37.041 23.870 8.236 1.00 16.02 299 SER A CA 1
ATOM 2275 C C . SER A 1 302 ? 36.814 22.529 7.573 1.00 14.86 299 SER A C 1
ATOM 2276 O O . SER A 1 302 ? 36.922 21.489 8.218 1.00 15.89 299 SER A O 1
ATOM 2287 N N . SER A 1 304 ? 38.173 19.831 5.643 1.00 13.19 301 SER A N 1
ATOM 2288 C CA . SER A 1 304 ? 39.553 19.432 5.481 1.00 13.55 301 SER A CA 1
ATOM 2289 C C . SER A 1 304 ? 39.789 18.442 4.344 1.00 16.47 301 SER A C 1
ATOM 2290 O O . SER A 1 304 ? 40.914 18.295 3.873 1.00 17.15 301 SER A O 1
ATOM 2293 N N . LYS A 1 305 ? 38.741 17.750 3.900 1.00 14.53 302 LYS A N 1
ATOM 2294 C CA . LYS A 1 305 ? 38.910 16.752 2.846 1.00 13.73 302 LYS A CA 1
ATOM 2295 C C . LYS A 1 305 ? 37.580 16.509 2.168 1.00 12.41 302 LYS A C 1
ATOM 2296 O O . LYS A 1 305 ? 36.551 16.432 2.841 1.00 12.56 302 LYS A O 1
ATOM 2302 N N . ILE A 1 306 ? 37.606 16.394 0.840 1.00 12.96 303 ILE A N 1
ATOM 2303 C CA . ILE A 1 306 ? 36.445 15.983 0.057 1.00 11.69 303 ILE A CA 1
ATOM 2304 C C . ILE A 1 306 ? 36.792 14.738 -0.754 1.00 13.16 303 ILE A C 1
ATOM 2305 O O . ILE A 1 306 ? 37.807 14.693 -1.461 1.00 13.25 303 ILE A O 1
ATOM 2310 N N . PHE A 1 307 ? 35.952 13.718 -0.634 1.00 9.51 304 PHE A N 1
ATOM 2311 C CA . PHE A 1 307 ? 36.018 12.506 -1.449 1.00 10.17 304 PHE A CA 1
ATOM 2312 C C . PHE A 1 307 ? 34.988 12.616 -2.562 1.00 12.07 304 PHE A C 1
ATOM 2313 O O . PHE A 1 307 ? 33.788 12.493 -2.317 1.00 11.86 304 PHE A O 1
ATOM 2321 N N . LYS A 1 308 ? 35.445 12.844 -3.792 1.00 12.62 305 LYS A N 1
ATOM 2322 C CA . LYS A 1 308 ? 34.542 13.012 -4.928 1.00 12.67 305 LYS A CA 1
ATOM 2323 C C . LYS A 1 308 ? 34.012 11.679 -5.429 1.00 12.56 305 LYS A C 1
ATOM 2324 O O . LYS A 1 308 ? 34.710 10.691 -5.363 1.00 13.56 305 LYS A O 1
ATOM 2330 N N . GLN A 1 309 ? 32.768 11.681 -5.899 1.00 12.31 306 GLN A N 1
ATOM 2331 C CA . GLN A 1 309 ? 32.159 10.485 -6.474 1.00 12.92 306 GLN A CA 1
ATOM 2332 C C . GLN A 1 309 ? 32.321 9.252 -5.592 1.00 12.98 306 GLN A C 1
ATOM 2333 O O . GLN A 1 309 ? 32.715 8.184 -6.057 1.00 12.67 306 GLN A O 1
ATOM 2339 N N . ALA A 1 310 ? 32.012 9.403 -4.310 1.00 10.32 307 ALA A N 1
ATOM 2340 C CA . ALA A 1 310 ? 32.091 8.286 -3.382 1.00 11.25 307 ALA A CA 1
ATOM 2341 C C . ALA A 1 310 ? 31.063 7.209 -3.734 1.00 9.87 307 ALA A C 1
ATOM 2342 O O . ALA A 1 310 ? 31.267 6.041 -3.452 1.00 10.97 307 ALA A O 1
ATOM 2344 N N . HIS A 1 311 ? 29.949 7.622 -4.338 1.00 8.96 308 HIS A N 1
ATOM 2345 C CA . HIS A 1 311 ? 28.913 6.705 -4.850 1.00 10.22 308 HIS A CA 1
ATOM 2346 C C . HIS A 1 311 ? 28.438 7.243 -6.192 1.00 10.73 308 HIS A C 1
ATOM 2347 O O . HIS A 1 311 ? 28.662 8.408 -6.516 1.00 11.52 308 HIS A O 1
ATOM 2354 N N . SER A 1 312 ? 27.762 6.403 -6.968 1.00 10.99 309 SER A N 1
ATOM 2355 C CA . SER A 1 312 ? 27.328 6.798 -8.302 1.00 11.07 309 SER A CA 1
ATOM 2356 C C . SER A 1 312 ? 26.212 7.827 -8.288 1.00 11.11 309 SER A C 1
ATOM 2357 O O . SER A 1 312 ? 26.157 8.718 -9.138 1.00 13.96 309 SER A O 1
ATOM 2360 N N . PHE A 1 313 ? 25.326 7.715 -7.305 1.00 9.70 310 PHE A N 1
ATOM 2361 C CA . PHE A 1 313 ? 24.213 8.621 -7.156 1.00 11.02 310 PHE A CA 1
ATOM 2362 C C . PHE A 1 313 ? 23.572 8.413 -5.792 1.00 9.76 310 PHE A C 1
ATOM 2363 O O . PHE A 1 313 ? 23.763 7.357 -5.169 1.00 12.81 310 PHE A O 1
ATOM 2371 N N . ALA A 1 314 ? 22.804 9.409 -5.348 1.00 11.02 311 ALA A N 1
ATOM 2372 C CA . ALA A 1 314 ? 21.911 9.319 -4.199 1.00 8.76 311 ALA A CA 1
ATOM 2373 C C . ALA A 1 314 ? 22.548 8.744 -2.942 1.00 8.13 311 ALA A C 1
ATOM 2374 O O . ALA A 1 314 ? 22.163 7.673 -2.478 1.00 9.55 311 ALA A O 1
ATOM 2376 N N . ILE A 1 315 ? 23.501 9.476 -2.371 1.00 8.61 312 ILE A N 1
ATOM 2377 C CA . ILE A 1 315 ? 23.999 9.123 -1.041 1.00 7.13 312 ILE A CA 1
ATOM 2378 C C . ILE A 1 315 ? 22.879 9.381 -0.048 1.00 8.18 312 ILE A C 1
ATOM 2379 O O . ILE A 1 315 ? 22.333 10.490 0.025 1.00 10.03 312 ILE A O 1
ATOM 2384 N N . THR A 1 316 ? 22.513 8.346 0.696 1.00 6.71 313 THR A N 1
ATOM 2385 C CA . THR A 1 316 ? 21.353 8.436 1.579 1.00 7.11 313 THR A CA 1
ATOM 2386 C C . THR A 1 316 ? 21.729 8.608 3.044 1.00 7.68 313 THR A C 1
ATOM 2387 O O . THR A 1 316 ? 20.942 9.160 3.811 1.00 11.12 313 THR A O 1
ATOM 2391 N N . GLU A 1 317 ? 22.888 8.122 3.466 1.00 6.86 314 GLU A N 1
ATOM 2392 C CA . GLU A 1 317 ? 23.271 8.298 4.865 1.00 7.37 314 GLU A CA 1
ATOM 2393 C C . GLU A 1 317 ? 24.769 8.227 5.032 1.00 6.56 314 GLU A C 1
ATOM 2394 O O . GLU A 1 317 ? 25.429 7.422 4.380 1.00 7.76 314 GLU A O 1
ATOM 2400 N N . VAL A 1 318 ? 25.285 9.036 5.950 1.00 7.63 315 VAL A N 1
ATOM 2401 C CA . VAL A 1 318 ? 26.662 8.927 6.379 1.00 8.06 315 VAL A CA 1
ATOM 2402 C C . VAL A 1 318 ? 26.672 8.763 7.887 1.00 8.84 315 VAL A C 1
ATOM 2403 O O . VAL A 1 318 ? 25.826 9.363 8.575 1.00 11.53 315 VAL A O 1
ATOM 2407 N N . THR A 1 319 ? 27.578 7.946 8.417 1.00 8.24 316 THR A N 1
ATOM 2408 C CA . THR A 1 319 ? 27.623 7.605 9.843 1.00 8.34 316 THR A CA 1
ATOM 2409 C C . THR A 1 319 ? 29.079 7.356 10.276 1.00 9.00 316 THR A C 1
ATOM 2410 O O . THR A 1 319 ? 29.892 6.794 9.506 1.00 10.61 316 THR A O 1
ATOM 2414 N N . ILE A 1 320 ? 29.418 7.797 11.480 1.00 7.62 317 ILE A N 1
ATOM 2415 C CA . ILE A 1 320 ? 30.769 7.673 12.017 1.00 6.74 317 ILE A CA 1
ATOM 2416 C C . ILE A 1 320 ? 30.784 6.641 13.119 1.00 7.94 317 ILE A C 1
ATOM 2417 O O . ILE A 1 320 ? 29.872 6.579 13.944 1.00 9.55 317 ILE A O 1
ATOM 2422 N N . SER A 1 321 ? 31.820 5.814 13.153 1.00 8.48 318 SER A N 1
ATOM 2423 C CA . SER A 1 321 ? 31.898 4.791 14.185 1.00 9.88 318 SER A CA 1
ATOM 2424 C C . SER A 1 321 ? 32.126 5.456 15.545 1.00 8.74 318 SER A C 1
ATOM 2425 O O . SER A 1 321 ? 32.634 6.570 15.604 1.00 9.29 318 SER A O 1
ATOM 2428 N N . PRO A 1 322 ? 31.746 4.770 16.623 1.00 8.65 319 PRO A N 1
ATOM 2429 C CA . PRO A 1 322 ? 31.782 5.460 17.922 1.00 11.72 319 PRO A CA 1
ATOM 2430 C C . PRO A 1 322 ? 33.167 5.905 18.388 1.00 11.67 319 PRO A C 1
ATOM 2431 O O . PRO A 1 322 ? 33.261 6.877 19.131 1.00 13.64 319 PRO A O 1
ATOM 2435 N N . ASP A 1 323 ? 34.219 5.240 17.921 1.00 13.43 320 ASP A N 1
ATOM 2436 C CA . ASP A 1 323 ? 35.599 5.601 18.257 1.00 12.70 320 ASP A CA 1
ATOM 2437 C C . ASP A 1 323 ? 36.209 6.549 17.233 1.00 13.05 320 ASP A C 1
ATOM 2438 O O . ASP A 1 323 ? 37.390 6.865 17.300 1.00 14.71 320 ASP A O 1
ATOM 2443 N N . SER A 1 324 ? 35.398 6.989 16.274 1.00 10.73 321 SER A N 1
ATOM 2444 C CA . SER A 1 324 ? 35.836 7.880 15.199 1.00 10.78 321 SER A CA 1
ATOM 2445 C C . SER A 1 324 ? 36.903 7.297 14.253 1.00 10.99 321 SER A C 1
ATOM 2446 O O . SER A 1 324 ? 37.576 8.046 13.567 1.00 13.32 321 SER A O 1
ATOM 2449 N N . THR A 1 325 ? 37.011 5.972 14.181 1.00 11.17 322 THR A N 1
ATOM 2450 C CA . THR A 1 325 ? 37.945 5.313 13.265 1.00 11.90 322 THR A CA 1
ATOM 2451 C C . THR A 1 325 ? 37.415 5.276 11.823 1.00 9.23 322 THR A C 1
ATOM 2452 O O . THR A 1 325 ? 38.182 5.443 10.872 1.00 10.38 322 THR A O 1
ATOM 2456 N N . TYR A 1 326 ? 36.109 5.053 11.662 1.00 8.62 323 TYR A N 1
ATOM 2457 C CA . TYR A 1 326 ? 35.531 4.821 10.336 1.00 8.99 323 TYR A CA 1
ATOM 2458 C C . TYR A 1 326 ? 34.422 5.808 10.020 1.00 8.88 323 TYR A C 1
ATOM 2459 O O . TYR A 1 326 ? 33.620 6.166 10.888 1.00 9.71 323 TYR A O 1
ATOM 2468 N N . VAL A 1 327 ? 34.363 6.237 8.777 1.00 7.62 324 VAL A N 1
ATOM 2469 C CA . VAL A 1 327 ? 33.198 6.945 8.255 1.00 8.15 324 VAL A CA 1
ATOM 2470 C C . VAL A 1 327 ? 32.590 6.035 7.199 1.00 9.04 324 VAL A C 1
ATOM 2471 O O . VAL A 1 327 ? 33.285 5.643 6.250 1.00 9.07 324 VAL A O 1
ATOM 2475 N N . ALA A 1 328 ? 31.319 5.690 7.354 1.00 7.06 325 ALA A N 1
ATOM 2476 C CA . ALA A 1 328 ? 30.609 4.873 6.368 1.00 7.64 325 ALA A CA 1
ATOM 2477 C C . ALA A 1 328 ? 29.531 5.688 5.705 1.00 5.45 325 ALA A C 1
ATOM 2478 O O . ALA A 1 328 ? 28.844 6.497 6.364 1.00 7.21 325 ALA A O 1
ATOM 2480 N N . SER A 1 329 ? 29.338 5.495 4.416 1.00 5.93 326 SER A N 1
ATOM 2481 C CA . SER A 1 329 ? 28.206 6.084 3.744 1.00 5.60 326 SER A CA 1
ATOM 2482 C C . SER A 1 329 ? 27.576 5.040 2.844 1.00 6.21 326 SER A C 1
ATOM 2483 O O . SER A 1 329 ? 28.240 4.116 2.357 1.00 5.90 326 SER A O 1
ATOM 2486 N N . VAL A 1 330 ? 26.280 5.158 2.625 1.00 5.64 327 VAL A N 1
ATOM 2487 C CA . VAL A 1 330 ? 25.547 4.228 1.774 1.00 6.33 327 VAL A CA 1
ATOM 2488 C C . VAL A 1 330 ? 24.679 5.003 0.797 1.00 6.14 327 VAL A C 1
ATOM 2489 O O . VAL A 1 330 ? 24.433 6.208 0.995 1.00 6.86 327 VAL A O 1
ATOM 2493 N N . SER A 1 331 ? 24.253 4.333 -0.272 1.00 6.61 328 SER A N 1
ATOM 2494 C CA . SER A 1 331 ? 23.548 5.022 -1.340 1.00 6.85 328 SER A CA 1
ATOM 2495 C C . SER A 1 331 ? 22.507 4.127 -1.997 1.00 7.46 328 SER A C 1
ATOM 2496 O O . SER A 1 331 ? 22.573 2.892 -1.930 1.00 6.83 328 SER A O 1
ATOM 2499 N N . ALA A 1 332 ? 21.556 4.781 -2.662 1.00 7.18 329 ALA A N 1
ATOM 2500 C CA . ALA A 1 332 ? 20.546 4.066 -3.417 1.00 8.05 329 ALA A CA 1
ATOM 2501 C C . ALA A 1 332 ? 21.125 3.449 -4.690 1.00 11.00 329 ALA A C 1
ATOM 2502 O O . ALA A 1 332 ? 20.401 2.756 -5.408 1.00 11.27 329 ALA A O 1
ATOM 2504 N N . ALA A 1 333 ? 22.415 3.684 -4.964 1.00 8.72 330 ALA A N 1
ATOM 2505 C CA . ALA A 1 333 ? 23.140 2.978 -6.024 1.00 8.96 330 ALA A CA 1
ATOM 2506 C C . ALA A 1 333 ? 23.696 1.635 -5.541 1.00 9.96 330 ALA A C 1
ATOM 2507 O O . ALA A 1 333 ? 24.450 0.990 -6.267 1.00 11.67 330 ALA A O 1
ATOM 2509 N N . ASN A 1 334 ? 23.322 1.239 -4.325 1.00 7.69 331 ASN A N 1
ATOM 2510 C CA . ASN A 1 334 ? 23.554 -0.083 -3.731 1.00 8.83 331 ASN A CA 1
ATOM 2511 C C . ASN A 1 334 ? 24.918 -0.236 -3.085 1.00 8.09 331 ASN A C 1
ATOM 2512 O O . ASN A 1 334 ? 25.315 -1.350 -2.750 1.00 10.97 331 ASN A O 1
ATOM 2517 N N . THR A 1 335 ? 25.641 0.863 -2.912 1.00 6.62 332 THR A N 1
ATOM 2518 C CA . THR A 1 335 ? 27.011 0.750 -2.444 1.00 7.17 332 THR A CA 1
ATOM 2519 C C . THR A 1 335 ? 27.226 1.301 -1.047 1.00 6.20 332 THR A C 1
ATOM 2520 O O . THR A 1 335 ? 26.472 2.176 -0.564 1.00 6.56 332 THR A O 1
ATOM 2524 N N . ILE A 1 336 ? 28.244 0.748 -0.402 1.00 7.13 333 ILE A N 1
ATOM 2525 C CA . ILE A 1 336 ? 28.752 1.196 0.887 1.00 7.10 333 ILE A CA 1
ATOM 2526 C C . ILE A 1 336 ? 30.164 1.686 0.649 1.00 6.53 333 ILE A C 1
ATOM 2527 O O . ILE A 1 336 ? 30.957 0.978 -0.001 1.00 8.59 333 ILE A O 1
ATOM 2532 N N . HIS A 1 337 ? 30.493 2.860 1.169 1.00 7.48 334 HIS A N 1
ATOM 2533 C CA . HIS A 1 337 ? 31.845 3.422 1.043 1.00 6.52 334 HIS A CA 1
ATOM 2534 C C . HIS A 1 337 ? 32.385 3.615 2.452 1.00 7.42 334 HIS A C 1
ATOM 2535 O O . HIS A 1 337 ? 31.675 4.154 3.305 1.00 7.54 334 HIS A O 1
ATOM 2542 N N . ILE A 1 338 ? 33.615 3.185 2.712 1.00 7.45 335 ILE A N 1
ATOM 2543 C CA . ILE A 1 338 ? 34.233 3.293 4.040 1.00 7.86 335 ILE A CA 1
ATOM 2544 C C . ILE A 1 338 ? 35.507 4.118 3.921 1.00 7.90 335 ILE A C 1
ATOM 2545 O O . ILE A 1 338 ? 36.324 3.873 3.004 1.00 7.71 335 ILE A O 1
ATOM 2550 N N . ILE A 1 339 ? 35.683 5.080 4.822 1.00 7.34 336 ILE A N 1
ATOM 2551 C CA . ILE A 1 339 ? 36.932 5.826 4.977 1.00 7.12 336 ILE A CA 1
ATOM 2552 C C . ILE A 1 339 ? 37.507 5.520 6.342 1.00 8.76 336 ILE A C 1
ATOM 2553 O O . ILE A 1 339 ? 36.796 5.583 7.340 1.00 8.16 336 ILE A O 1
ATOM 2558 N N . LYS A 1 340 ? 38.799 5.212 6.420 1.00 9.59 337 LYS A N 1
ATOM 2559 C CA . LYS A 1 340 ? 39.448 5.064 7.722 1.00 8.90 337 LYS A CA 1
ATOM 2560 C C . LYS A 1 340 ? 40.182 6.373 8.066 1.00 9.50 337 LYS A C 1
ATOM 2561 O O . LYS A 1 340 ? 40.914 6.938 7.242 1.00 11.66 337 LYS A O 1
ATOM 2567 N N . LEU A 1 341 ? 39.953 6.863 9.276 1.00 9.77 338 LEU A N 1
ATOM 2568 C CA . LEU A 1 341 ? 40.556 8.105 9.717 1.00 10.67 338 LEU A CA 1
ATOM 2569 C C . LEU A 1 341 ? 41.730 7.839 10.635 1.00 9.79 338 LEU A C 1
ATOM 2570 O O . LEU A 1 341 ? 41.702 6.915 11.435 1.00 12.07 338 LEU A O 1
ATOM 2575 N N . PRO A 1 342 ? 42.750 8.706 10.544 1.00 12.98 339 PRO A N 1
ATOM 2576 C CA . PRO A 1 342 ? 43.854 8.663 11.508 1.00 15.30 339 PRO A CA 1
ATOM 2577 C C . PRO A 1 342 ? 43.364 8.897 12.927 1.00 12.38 339 PRO A C 1
ATOM 2578 O O . PRO A 1 342 ? 42.351 9.579 13.125 1.00 12.86 339 PRO A O 1
ATOM 2582 N N . LEU A 1 343 ? 44.096 8.374 13.902 1.00 16.60 340 LEU A N 1
ATOM 2583 C CA . LEU A 1 343 ? 43.842 8.650 15.312 1.00 19.03 340 LEU A CA 1
ATOM 2584 C C . LEU A 1 343 ? 43.800 10.161 15.587 1.00 18.42 340 LEU A C 1
ATOM 2585 O O . LEU A 1 343 ? 44.671 10.910 15.137 1.00 20.98 340 LEU A O 1
ATOM 2590 N N . ASN A 1 344 ? 42.763 10.602 16.294 1.00 20.08 341 ASN A N 1
ATOM 2591 C CA . ASN A 1 344 ? 42.610 12.013 16.666 1.00 23.76 341 ASN A CA 1
ATOM 2592 C C . ASN A 1 344 ? 42.637 12.976 15.481 1.00 24.83 341 ASN A C 1
ATOM 2593 O O . ASN A 1 344 ? 43.036 14.132 15.619 1.00 23.27 341 ASN A O 1
ATOM 2598 N N . TYR A 1 345 ? 42.212 12.491 14.319 1.00 17.56 342 TYR A N 1
ATOM 2599 C CA . TYR A 1 345 ? 42.193 13.289 13.107 1.00 15.28 342 TYR A CA 1
ATOM 2600 C C . TYR A 1 345 ? 41.609 14.675 13.300 1.00 19.16 342 TYR A C 1
ATOM 2601 O O . TYR A 1 345 ? 42.178 15.651 12.837 1.00 19.35 342 TYR A O 1
ATOM 2610 N N . ALA A 1 346 ? 40.482 14.769 13.994 1.00 20.11 343 ALA A N 1
ATOM 2611 C CA . ALA A 1 346 ? 39.760 16.040 14.069 1.00 20.81 343 ALA A CA 1
ATOM 2612 C C . ALA A 1 346 ? 40.513 17.155 14.800 1.00 27.53 343 ALA A C 1
ATOM 2613 O O . ALA A 1 346 ? 40.001 18.267 14.943 1.00 31.54 343 ALA A O 1
ATOM 2615 N N . ASN A 1 347 ? 41.726 16.851 15.251 1.00 25.41 344 ASN A N 1
ATOM 2616 C CA . ASN A 1 347 ? 42.615 17.857 15.811 1.00 29.65 344 ASN A CA 1
ATOM 2617 C C . ASN A 1 347 ? 43.792 18.145 14.893 1.00 33.87 344 ASN A C 1
ATOM 2618 O O . ASN A 1 347 ? 44.611 19.013 15.186 1.00 49.77 344 ASN A O 1
ATOM 2623 N N . SER B 1 3 ? 48.874 16.289 45.242 1.00 29.50 0 SER B N 1
ATOM 2624 C CA . SER B 1 3 ? 48.623 15.016 44.577 1.00 26.83 0 SER B CA 1
ATOM 2625 C C . SER B 1 3 ? 47.322 15.056 43.786 1.00 27.64 0 SER B C 1
ATOM 2626 O O . SER B 1 3 ? 46.354 15.717 44.174 1.00 25.50 0 SER B O 1
ATOM 2636 N N . LYS B 1 5 ? 43.744 14.175 42.476 1.00 19.27 2 LYS B N 1
ATOM 2637 C CA . LYS B 1 5 ? 42.565 13.571 43.068 1.00 17.09 2 LYS B CA 1
ATOM 2638 C C . LYS B 1 5 ? 41.858 12.701 42.024 1.00 16.61 2 LYS B C 1
ATOM 2639 O O . LYS B 1 5 ? 41.883 12.999 40.830 1.00 17.50 2 LYS B O 1
ATOM 2645 N N . PHE B 1 6 ? 41.283 11.596 42.481 1.00 12.93 3 PHE B N 1
ATOM 2646 C CA . PHE B 1 6 ? 40.538 10.690 41.612 1.00 12.25 3 PHE B CA 1
ATOM 2647 C C . PHE B 1 6 ? 39.137 10.475 42.148 1.00 11.31 3 PHE B C 1
ATOM 2648 O O . PHE B 1 6 ? 38.934 10.359 43.371 1.00 14.03 3 PHE B O 1
ATOM 2656 N N . VAL B 1 7 ? 38.181 10.420 41.229 1.00 9.56 4 VAL B N 1
ATOM 2657 C CA . VAL B 1 7 ? 36.817 10.001 41.557 1.00 10.54 4 VAL B CA 1
ATOM 2658 C C . VAL B 1 7 ? 36.779 8.489 41.776 1.00 10.57 4 VAL B C 1
ATOM 2659 O O . VAL B 1 7 ? 37.250 7.726 40.920 1.00 9.40 4 VAL B O 1
ATOM 2663 N N . THR B 1 8 ? 36.298 8.062 42.939 1.00 7.97 5 THR B N 1
ATOM 2664 C CA . THR B 1 8 ? 36.075 6.634 43.178 1.00 8.62 5 THR B CA 1
ATOM 2665 C C . THR B 1 8 ? 34.701 6.399 43.775 1.00 8.60 5 THR B C 1
ATOM 2666 O O . THR B 1 8 ? 34.061 7.320 44.298 1.00 10.75 5 THR B O 1
ATOM 2670 N N . ALA B 1 9 ? 34.248 5.151 43.719 1.00 7.18 6 ALA B N 1
ATOM 2671 C CA . ALA B 1 9 ? 33.012 4.749 44.355 1.00 7.93 6 ALA B CA 1
ATOM 2672 C C . ALA B 1 9 ? 33.114 3.277 44.713 1.00 9.82 6 ALA B C 1
ATOM 2673 O O . ALA B 1 9 ? 33.892 2.541 44.096 1.00 8.92 6 ALA B O 1
ATOM 2675 N N . SER B 1 10 ? 32.353 2.841 45.708 1.00 7.86 7 SER B N 1
ATOM 2676 C CA . SER B 1 10 ? 32.362 1.464 46.185 1.00 7.58 7 SER B CA 1
ATOM 2677 C C . SER B 1 10 ? 30.948 0.954 46.415 1.00 6.91 7 SER B C 1
ATOM 2678 O O . SER B 1 10 ? 30.025 1.701 46.757 1.00 7.53 7 SER B O 1
ATOM 2681 N N . TYR B 1 11 ? 30.778 -0.354 46.260 1.00 6.59 8 TYR B N 1
ATOM 2682 C CA . TYR B 1 11 ? 29.482 -1.012 46.388 1.00 6.20 8 TYR B CA 1
ATOM 2683 C C . TYR B 1 11 ? 29.618 -2.368 47.025 1.00 8.79 8 TYR B C 1
ATOM 2684 O O . TYR B 1 11 ? 30.551 -3.109 46.721 1.00 9.91 8 TYR B O 1
ATOM 2693 N N . ASN B 1 12 ? 28.695 -2.710 47.904 1.00 8.76 9 ASN B N 1
ATOM 2694 C CA . ASN B 1 12 ? 28.552 -4.077 48.392 1.00 9.06 9 ASN B CA 1
ATOM 2695 C C . ASN B 1 12 ? 27.565 -4.834 47.501 1.00 9.43 9 ASN B C 1
ATOM 2696 O O . ASN B 1 12 ? 26.374 -4.577 47.533 1.00 9.90 9 ASN B O 1
ATOM 2701 N N . VAL B 1 13 ? 28.084 -5.748 46.686 1.00 9.80 10 VAL B N 1
ATOM 2702 C CA . VAL B 1 13 ? 27.248 -6.484 45.745 1.00 11.00 10 VAL B CA 1
ATOM 2703 C C . VAL B 1 13 ? 26.426 -7.582 46.446 1.00 10.66 10 VAL B C 1
ATOM 2704 O O . VAL B 1 13 ? 25.501 -8.128 45.856 1.00 13.28 10 VAL B O 1
ATOM 2708 N N . GLY B 1 14 ? 26.771 -7.896 47.696 1.00 10.11 11 GLY B N 1
ATOM 2709 C CA . GLY B 1 14 ? 25.970 -8.816 48.497 1.00 14.95 11 GLY B CA 1
ATOM 2710 C C . GLY B 1 14 ? 26.455 -10.253 48.572 1.00 14.35 11 GLY B C 1
ATOM 2711 O O . GLY B 1 14 ? 25.825 -11.092 49.219 1.00 16.39 11 GLY B O 1
ATOM 2712 N N . TYR B 1 15 ? 27.570 -10.557 47.922 1.00 12.95 12 TYR B N 1
ATOM 2713 C CA . TYR B 1 15 ? 28.141 -11.904 47.939 1.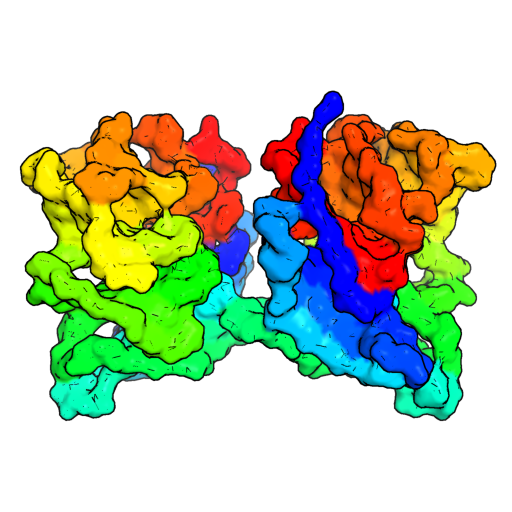00 12.58 12 TYR B CA 1
ATOM 2714 C C . TYR B 1 15 ? 29.616 -11.769 47.604 1.00 12.54 12 TYR B C 1
ATOM 2715 O O . TYR B 1 15 ? 30.028 -10.770 46.990 1.00 11.25 12 TYR B O 1
ATOM 2724 N N . PRO B 1 16 ? 30.438 -12.746 48.014 1.00 11.18 13 PRO B N 1
ATOM 2725 C CA . PRO B 1 16 ? 31.862 -12.684 47.697 1.00 12.53 13 PRO B CA 1
ATOM 2726 C C . PRO B 1 16 ? 32.062 -12.676 46.190 1.00 10.35 13 PRO B C 1
ATOM 2727 O O . PRO B 1 16 ? 31.521 -13.513 45.476 1.00 10.55 13 PRO B O 1
ATOM 2731 N N . ALA B 1 17 ? 32.823 -11.707 45.699 1.00 9.17 14 ALA B N 1
ATOM 2732 C CA . ALA B 1 17 ? 33.030 -11.551 44.269 1.00 8.74 14 ALA B CA 1
ATOM 2733 C C . ALA B 1 17 ? 34.397 -12.080 43.868 1.00 8.99 14 ALA B C 1
ATOM 2734 O O . ALA B 1 17 ? 35.421 -11.707 44.447 1.00 9.95 14 ALA B O 1
ATOM 2736 N N . TYR B 1 18 ? 34.394 -12.967 42.874 1.00 7.81 15 TYR B N 1
ATOM 2737 C CA . TYR B 1 18 ? 35.595 -13.645 42.421 1.00 9.10 15 TYR B CA 1
ATOM 2738 C C . TYR B 1 18 ? 36.075 -13.267 41.026 1.00 7.87 15 TYR B C 1
ATOM 2739 O O . TYR B 1 18 ? 37.232 -13.540 40.691 1.00 11.04 15 TYR B O 1
ATOM 2748 N N . GLY B 1 19 ? 35.210 -12.648 40.227 1.00 7.81 16 GLY B N 1
ATOM 2749 C CA . GLY B 1 19 ? 35.613 -12.215 38.894 1.00 9.08 16 GLY B CA 1
ATOM 2750 C C . GLY B 1 19 ? 34.852 -10.998 38.438 1.00 7.74 16 GLY B C 1
ATOM 2751 O O . GLY B 1 19 ? 33.766 -10.721 38.935 1.00 8.88 16 GLY B O 1
ATOM 2752 N N . ALA B 1 20 ? 35.444 -10.240 37.522 1.00 9.28 17 ALA B N 1
ATOM 2753 C CA . ALA B 1 20 ? 34.797 -9.055 36.990 1.00 10.60 17 ALA B CA 1
ATOM 2754 C C . ALA B 1 20 ? 35.341 -8.757 35.621 1.00 8.86 17 ALA B C 1
ATOM 2755 O O . ALA B 1 20 ? 36.543 -8.929 35.384 1.00 10.25 17 ALA B O 1
ATOM 2757 N N . LYS B 1 21 ? 34.477 -8.279 34.735 1.00 7.26 18 LYS B N 1
ATOM 2758 C CA . LYS B 1 21 ? 34.859 -7.929 33.377 1.00 7.15 18 LYS B CA 1
ATOM 2759 C C . LYS B 1 21 ? 33.933 -6.855 32.828 1.00 7.87 18 LYS B C 1
ATOM 2760 O O . LYS B 1 21 ? 32.722 -6.944 32.958 1.00 8.34 18 LYS B O 1
ATOM 2766 N N . PHE B 1 22 ? 34.498 -5.810 32.238 1.00 7.73 19 PHE B N 1
ATOM 2767 C CA . PHE B 1 22 ? 33.652 -4.861 31.519 1.00 9.22 19 PHE B CA 1
ATOM 2768 C C . PHE B 1 22 ? 33.102 -5.449 30.227 1.00 9.07 19 PHE B C 1
ATOM 2769 O O . PHE B 1 22 ? 33.860 -5.996 29.426 1.00 12.11 19 PHE B O 1
ATOM 2777 N N . LEU B 1 23 ? 31.801 -5.313 30.023 1.00 10.52 20 LEU B N 1
ATOM 2778 C CA . LEU B 1 23 ? 31.179 -5.759 28.776 1.00 10.64 20 LEU B CA 1
ATOM 2779 C C . LEU B 1 23 ? 31.155 -4.640 27.743 1.00 14.29 20 LEU B C 1
ATOM 2780 O O . LEU B 1 23 ? 31.063 -4.903 26.555 1.00 16.53 20 LEU B O 1
ATOM 2785 N N . ASN B 1 24 ? 31.207 -3.392 28.209 1.00 11.40 21 ASN B N 1
ATOM 2786 C CA . ASN B 1 24 ? 31.410 -2.226 27.338 1.00 13.04 21 ASN B CA 1
ATOM 2787 C C . ASN B 1 24 ? 31.901 -1.075 28.205 1.00 12.49 21 ASN B C 1
ATOM 2788 O O . ASN B 1 24 ? 32.336 -1.310 29.332 1.00 13.15 21 ASN B O 1
ATOM 2793 N N . ASN B 1 25 ? 31.832 0.155 27.701 1.00 12.06 22 ASN B N 1
ATOM 2794 C CA . ASN B 1 25 ? 32.463 1.284 28.376 1.00 11.66 22 ASN B CA 1
ATOM 2795 C C . ASN B 1 25 ? 31.989 1.502 29.802 1.00 13.12 22 ASN B C 1
ATOM 2796 O O . ASN B 1 25 ? 32.780 1.921 30.642 1.00 14.30 22 ASN B O 1
ATOM 2801 N N . ASP B 1 26 ? 30.725 1.219 30.092 1.00 11.29 23 ASP B N 1
ATOM 2802 C CA . ASP B 1 26 ? 30.223 1.476 31.442 1.00 10.59 23 ASP B CA 1
ATOM 2803 C C . ASP B 1 26 ? 29.416 0.328 32.048 1.00 9.96 23 ASP B C 1
ATOM 2804 O O . ASP B 1 26 ? 28.706 0.513 33.025 1.00 11.76 23 ASP B O 1
ATOM 2809 N N . THR B 1 27 ? 29.508 -0.862 31.459 1.00 10.28 24 THR B N 1
ATOM 2810 C CA . THR B 1 27 ? 28.712 -1.991 31.924 1.00 11.71 24 THR B CA 1
ATOM 2811 C C . THR B 1 27 ? 29.668 -3.050 32.438 1.00 9.16 24 THR B C 1
ATOM 2812 O O . THR B 1 27 ? 30.550 -3.483 31.710 1.00 9.28 24 THR B O 1
ATOM 2816 N N . LEU B 1 28 ? 29.492 -3.430 33.701 1.00 8.25 25 LEU B N 1
ATOM 2817 C CA . LEU B 1 28 ? 30.395 -4.330 34.419 1.00 7.81 25 LEU B CA 1
ATOM 2818 C C . LEU B 1 28 ? 29.683 -5.639 34.763 1.00 7.64 25 LEU B C 1
ATOM 2819 O O . LEU B 1 28 ? 28.602 -5.630 35.335 1.00 8.53 25 LEU B O 1
ATOM 2824 N N . LEU B 1 29 ? 30.314 -6.758 34.403 1.00 8.35 26 LEU B N 1
ATOM 2825 C CA . LEU B 1 29 ? 29.864 -8.074 34.824 1.00 8.01 26 LEU B CA 1
ATOM 2826 C C . LEU B 1 29 ? 30.677 -8.495 36.044 1.00 7.40 26 LEU B C 1
ATOM 2827 O O . LEU B 1 29 ? 31.909 -8.416 36.022 1.00 7.48 26 LEU B O 1
ATOM 2832 N N . VAL B 1 30 ? 29.998 -8.930 37.101 1.00 7.77 27 VAL B N 1
ATOM 2833 C CA . VAL B 1 30 ? 30.640 -9.449 38.310 1.00 7.22 27 VAL B CA 1
ATOM 2834 C C . VAL B 1 30 ? 30.122 -10.861 38.563 1.00 8.14 27 VAL B C 1
ATOM 2835 O O . VAL B 1 30 ? 28.945 -11.162 38.303 1.00 10.02 27 VAL B O 1
ATOM 2839 N N . ALA B 1 31 ? 31.003 -11.741 39.024 1.00 6.63 28 ALA B N 1
ATOM 2840 C CA . ALA B 1 31 ? 30.600 -13.122 39.279 1.00 6.86 28 ALA B CA 1
ATOM 2841 C C . ALA B 1 31 ? 31.120 -13.560 40.630 1.00 8.63 28 ALA B C 1
ATOM 2842 O O . ALA B 1 31 ? 32.249 -13.252 41.009 1.00 9.04 28 ALA B O 1
ATOM 2844 N N . GLY B 1 32 ? 30.308 -14.315 41.368 1.00 8.70 29 GLY B N 1
ATOM 2845 C CA . GLY B 1 32 ? 30.798 -14.852 42.617 1.00 9.26 29 GLY B CA 1
ATOM 2846 C C . GLY B 1 32 ? 29.698 -15.548 43.362 1.00 8.10 29 GLY B C 1
ATOM 2847 O O . GLY B 1 32 ? 28.695 -15.940 42.773 1.00 8.69 29 GLY B O 1
ATOM 2848 N N . GLY B 1 33 ? 29.882 -15.715 44.665 1.00 10.02 30 GLY B N 1
ATOM 2849 C CA . GLY B 1 33 ? 28.806 -16.280 45.447 1.00 9.02 30 GLY B CA 1
ATOM 2850 C C . GLY B 1 33 ? 29.268 -16.831 46.764 1.00 10.50 30 GLY B C 1
ATOM 2851 O O . GLY B 1 33 ? 30.461 -16.845 47.078 1.00 12.00 30 GLY B O 1
ATOM 2852 N N . GLY B 1 34 ? 28.283 -17.333 47.515 1.00 12.95 31 GLY B N 1
ATOM 2853 C CA . GLY B 1 34 ? 28.520 -17.917 48.816 1.00 13.76 31 GLY B CA 1
ATOM 2854 C C . GLY B 1 34 ? 28.996 -19.355 48.788 1.00 13.39 31 GLY B C 1
ATOM 2855 O O . GLY B 1 34 ? 29.285 -19.917 49.843 1.00 14.75 31 GLY B O 1
ATOM 2856 N N . GLY B 1 35 ? 29.095 -19.957 47.603 1.00 11.31 32 GLY B N 1
ATOM 2857 C CA . GLY B 1 35 ? 29.467 -21.353 47.499 1.00 12.36 32 GLY B CA 1
ATOM 2858 C C . GLY B 1 35 ? 28.298 -22.285 47.781 1.00 12.14 32 GLY B C 1
ATOM 2859 O O . GLY B 1 35 ? 27.127 -21.880 47.841 1.00 12.30 32 GLY B O 1
ATOM 2860 N N . GLU B 1 36 ? 28.632 -23.560 47.947 1.00 12.71 33 GLU B N 1
ATOM 2861 C CA . GLU B 1 36 ? 27.613 -24.600 47.919 1.00 16.00 33 GLU B CA 1
ATOM 2862 C C . GLU B 1 36 ? 26.897 -24.850 49.233 1.00 16.98 33 GLU B C 1
ATOM 2863 O O . GLU B 1 36 ? 25.852 -25.505 49.243 1.00 16.66 33 GLU B O 1
ATOM 2869 N N . GLY B 1 37 ? 27.465 -24.357 50.329 1.00 16.71 34 GLY B N 1
ATOM 2870 C CA . GLY B 1 37 ? 26.866 -24.545 51.640 1.00 20.28 34 GLY B CA 1
ATOM 2871 C C . GLY B 1 37 ? 25.478 -23.937 51.745 1.00 22.88 34 GLY B C 1
ATOM 2872 O O . GLY B 1 37 ? 25.143 -22.985 51.039 1.00 20.77 34 GLY B O 1
ATOM 2873 N N . ASN B 1 38 ? 24.642 -24.503 52.610 1.00 23.41 35 ASN B N 1
ATOM 2874 C CA . ASN B 1 38 ? 23.333 -23.917 52.868 1.00 23.30 35 ASN B CA 1
ATOM 2875 C C . ASN B 1 38 ? 23.477 -22.721 53.804 1.00 25.74 35 ASN B C 1
ATOM 2876 O O . ASN B 1 38 ? 23.122 -22.795 54.987 1.00 30.06 35 ASN B O 1
ATOM 2881 N N . ASN B 1 39 ? 24.001 -21.620 53.275 1.00 22.57 36 ASN B N 1
ATOM 2882 C CA . ASN B 1 39 ? 24.391 -20.486 54.104 1.00 21.41 36 ASN B CA 1
ATOM 2883 C C . ASN B 1 39 ? 23.629 -19.189 53.814 1.00 19.36 36 ASN B C 1
ATOM 2884 O O . ASN B 1 39 ? 23.947 -18.145 54.378 1.00 23.62 36 ASN B O 1
ATOM 2889 N N . GLY B 1 40 ? 22.641 -19.259 52.929 1.00 18.39 37 GLY B N 1
ATOM 2890 C CA . GLY B 1 40 ? 21.818 -18.109 52.604 1.00 21.17 37 GLY B CA 1
ATOM 2891 C C . GLY B 1 40 ? 22.509 -17.062 51.750 1.00 20.38 37 GLY B C 1
ATOM 2892 O O . GLY B 1 40 ? 21.984 -15.972 51.552 1.00 23.77 37 GLY B O 1
ATOM 2893 N N . ILE B 1 41 ? 23.691 -17.394 51.239 1.00 19.08 38 ILE B N 1
ATOM 2894 C CA . ILE B 1 41 ? 24.404 -16.490 50.342 1.00 16.97 38 ILE B CA 1
ATOM 2895 C C . ILE B 1 41 ? 24.385 -17.113 48.952 1.00 16.87 38 ILE B C 1
ATOM 2896 O O . ILE B 1 41 ? 24.878 -18.233 48.767 1.00 17.35 38 ILE B O 1
ATOM 2901 N N . PRO B 1 42 ? 23.776 -16.416 47.983 1.00 15.98 39 PRO B N 1
ATOM 2902 C CA . PRO B 1 42 ? 23.538 -16.997 46.661 1.00 14.35 39 PRO B CA 1
ATOM 2903 C C . PRO B 1 42 ? 24.805 -17.023 45.827 1.00 12.57 39 PRO B C 1
ATOM 2904 O O . PRO B 1 42 ? 25.831 -16.487 46.221 1.00 14.03 39 PRO B O 1
ATOM 2908 N N . ASN B 1 43 ? 24.710 -17.687 44.687 1.00 10.83 40 ASN B N 1
ATOM 2909 C CA . ASN B 1 43 ? 25.754 -17.686 43.680 1.00 10.16 40 ASN B CA 1
ATOM 2910 C C . ASN B 1 43 ? 25.182 -17.000 42.454 1.00 12.32 40 ASN B C 1
ATOM 2911 O O . ASN B 1 43 ? 24.115 -17.366 41.958 1.00 13.10 40 ASN B O 1
ATOM 2916 N N . LYS B 1 44 ? 25.882 -15.987 41.963 1.00 9.08 41 LYS B N 1
ATOM 2917 C CA . LYS B 1 44 ? 25.285 -15.078 40.996 1.00 9.86 41 LYS B CA 1
ATOM 2918 C C . LYS B 1 44 ? 26.252 -14.529 39.973 1.00 8.68 41 LYS B C 1
ATOM 2919 O O . LYS B 1 44 ? 27.462 -14.458 40.194 1.00 9.98 41 LYS B O 1
ATOM 2925 N N . LEU B 1 45 ? 25.672 -14.142 38.846 1.00 8.59 42 LEU B N 1
ATOM 2926 C CA . LEU B 1 45 ? 26.282 -13.194 37.927 1.00 9.97 42 LEU B CA 1
ATOM 2927 C C . LEU B 1 45 ? 25.458 -11.924 37.999 1.00 9.39 42 LEU B C 1
ATOM 2928 O O . LEU B 1 45 ? 24.232 -11.978 38.006 1.00 10.27 42 LEU B O 1
ATOM 2933 N N . THR B 1 46 ? 26.120 -10.776 38.096 1.00 9.15 43 THR B N 1
ATOM 2934 C CA . THR B 1 46 ? 25.448 -9.484 38.172 1.00 10.87 43 THR B CA 1
ATOM 2935 C C . THR B 1 46 ? 26.005 -8.560 37.108 1.00 9.38 43 THR B C 1
ATOM 2936 O O . THR B 1 46 ? 27.215 -8.455 36.937 1.00 9.74 43 THR B O 1
ATOM 2940 N N . VAL B 1 47 ? 25.120 -7.904 36.365 1.00 8.46 44 VAL B N 1
ATOM 2941 C CA . VAL B 1 47 ? 25.534 -6.883 35.414 1.00 9.04 44 VAL B CA 1
ATOM 2942 C C . VAL B 1 47 ? 25.084 -5.522 35.940 1.00 9.53 44 VAL B C 1
ATOM 2943 O O . VAL B 1 47 ? 23.904 -5.327 36.262 1.00 9.62 44 VAL B O 1
ATOM 2947 N N . LEU B 1 48 ? 26.026 -4.593 36.044 1.00 9.50 45 LEU B N 1
ATOM 2948 C CA . LEU B 1 48 ? 25.762 -3.258 36.605 1.00 7.94 45 LEU B CA 1
ATOM 2949 C C . LEU B 1 48 ? 26.168 -2.164 35.620 1.00 10.61 45 LEU B C 1
ATOM 2950 O O . LEU B 1 48 ? 27.147 -2.311 34.884 1.00 10.58 45 LEU B O 1
ATOM 2955 N N . ARG B 1 49 ? 25.430 -1.063 35.600 1.00 10.81 46 ARG B N 1
ATOM 2956 C CA . ARG B 1 49 ? 25.899 0.116 34.891 1.00 9.28 46 ARG B CA 1
ATOM 2957 C C . ARG B 1 49 ? 26.569 0.993 35.924 1.00 10.04 46 ARG B C 1
ATOM 2958 O O . ARG B 1 49 ? 25.961 1.322 36.950 1.00 11.52 46 ARG B O 1
ATOM 2966 N N . VAL B 1 50 ? 27.820 1.352 35.678 1.00 9.38 47 VAL B N 1
ATOM 2967 C CA . VAL B 1 50 ? 28.576 2.130 36.651 1.00 10.28 47 VAL B CA 1
ATOM 2968 C C . VAL B 1 50 ? 28.747 3.591 36.237 1.00 11.24 47 VAL B C 1
ATOM 2969 O O . VAL B 1 50 ? 29.023 3.915 35.083 1.00 12.12 47 VAL B O 1
ATOM 2973 N N . ASP B 1 51 ? 28.536 4.460 37.219 1.00 9.11 48 ASP B N 1
ATOM 2974 C CA . ASP B 1 51 ? 28.849 5.883 37.096 1.00 10.16 48 ASP B CA 1
ATOM 2975 C C . ASP B 1 51 ? 29.189 6.400 38.479 1.00 8.41 48 ASP B C 1
ATOM 2976 O O . ASP B 1 51 ? 28.293 6.753 39.252 1.00 9.41 48 ASP B O 1
ATOM 2981 N N . PRO B 1 52 ? 30.478 6.497 38.786 1.00 7.90 49 PRO B N 1
ATOM 2982 C CA . PRO B 1 52 ? 30.896 6.821 40.150 1.00 9.92 49 PRO B CA 1
ATOM 2983 C C . PRO B 1 52 ? 30.676 8.286 40.489 1.00 10.33 49 PRO B C 1
ATOM 2984 O O . PRO B 1 52 ? 30.902 8.639 41.643 1.00 11.42 49 PRO B O 1
ATOM 2988 N N . THR B 1 53 ? 30.241 9.092 39.516 1.00 11.39 50 THR B N 1
ATOM 2989 C CA . THR B 1 53 ? 29.979 10.526 39.755 1.00 9.90 50 THR B CA 1
ATOM 2990 C C . THR B 1 53 ? 28.591 10.821 40.314 1.00 13.07 50 THR B C 1
ATOM 2991 O O . THR B 1 53 ? 28.307 11.959 40.724 1.00 15.18 50 THR B O 1
ATOM 2995 N N . LYS B 1 54 ? 27.718 9.818 40.351 1.00 11.69 51 LYS B N 1
ATOM 2996 C CA . LYS B 1 54 ? 26.352 10.043 40.821 1.00 14.23 51 LYS B CA 1
ATOM 2997 C C . LYS B 1 54 ? 26.283 10.120 42.344 1.00 13.06 51 LYS B C 1
ATOM 2998 O O . LYS B 1 54 ? 27.232 9.792 43.041 1.00 14.66 51 LYS B O 1
ATOM 3004 N N . ASP B 1 55 ? 25.133 10.561 42.850 1.00 18.31 52 ASP B N 1
ATOM 3005 C CA . ASP B 1 55 ? 24.987 10.917 44.262 1.00 21.93 52 ASP B CA 1
ATOM 3006 C C . ASP B 1 55 ? 24.937 9.768 45.286 1.00 21.70 52 ASP B C 1
ATOM 3007 O O . ASP B 1 55 ? 25.432 9.911 46.406 1.00 26.63 52 ASP B O 1
ATOM 3012 N N . THR B 1 56 ? 24.319 8.645 44.925 1.00 16.94 53 THR B N 1
ATOM 3013 C CA . THR B 1 56 ? 24.129 7.550 45.870 1.00 21.03 53 THR B CA 1
ATOM 3014 C C . THR B 1 56 ? 24.593 6.233 45.277 1.00 17.82 53 THR B C 1
ATOM 3015 O O . THR B 1 56 ? 24.750 6.129 44.057 1.00 16.67 53 THR B O 1
ATOM 3019 N N . GLU B 1 57 ? 24.793 5.232 46.140 1.00 16.59 54 GLU B N 1
ATOM 3020 C CA . GLU B 1 57 ? 25.284 3.927 45.690 1.00 17.49 54 GLU B CA 1
ATOM 3021 C C . GLU B 1 57 ? 24.372 3.298 44.638 1.00 18.65 54 GLU B C 1
ATOM 3022 O O . GLU B 1 57 ? 24.858 2.711 43.688 1.00 15.60 54 GLU B O 1
ATOM 3028 N N . LYS B 1 58 ? 23.055 3.451 44.783 1.00 18.62 55 LYS B N 1
ATOM 3029 C CA . LYS B 1 58 ? 22.119 2.833 43.846 1.00 22.81 55 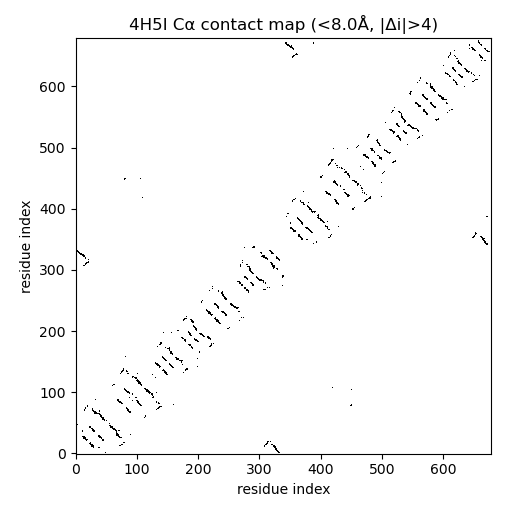LYS B CA 1
ATOM 3030 C C . LYS B 1 58 ? 22.146 3.493 42.466 1.00 19.48 55 LYS B C 1
ATOM 3031 O O . LYS B 1 58 ? 21.824 2.864 41.466 1.00 21.24 55 LYS B O 1
ATOM 3037 N N . GLU B 1 59 ? 22.559 4.756 42.405 1.00 17.37 56 GLU B N 1
ATOM 3038 C CA . GLU B 1 59 ? 22.688 5.433 41.118 1.00 16.65 56 GLU B CA 1
ATOM 3039 C C . GLU B 1 59 ? 24.074 5.202 40.510 1.00 13.07 56 GLU B C 1
ATOM 3040 O O . GLU B 1 59 ? 24.238 5.212 39.289 1.00 13.94 56 GLU B O 1
ATOM 3046 N N . GLN B 1 60 ? 25.067 5.059 41.382 1.00 10.97 57 GLN B N 1
ATOM 3047 C CA . GLN B 1 60 ? 26.442 4.803 40.977 1.00 9.79 57 GLN B CA 1
ATOM 3048 C C . GLN B 1 60 ? 26.615 3.385 40.460 1.00 9.74 57 GLN B C 1
ATOM 3049 O O . GLN B 1 60 ? 27.454 3.135 39.604 1.00 8.93 57 GLN B O 1
ATOM 3055 N N . PHE B 1 61 ? 25.839 2.465 41.027 1.00 9.38 58 PHE B N 1
ATOM 3056 C CA . PHE B 1 61 ? 25.909 1.047 40.681 1.00 10.05 58 PHE B CA 1
ATOM 3057 C C . PHE B 1 61 ? 24.504 0.551 40.394 1.00 11.19 58 PHE B C 1
ATOM 3058 O O . PHE B 1 61 ? 23.817 0.046 41.286 1.00 15.53 58 PHE B O 1
ATOM 3066 N N . HIS B 1 62 ? 24.054 0.725 39.164 1.00 9.97 59 HIS B N 1
ATOM 3067 C CA . HIS B 1 62 ? 22.675 0.396 38.824 1.00 11.00 59 HIS B CA 1
ATOM 3068 C C . HIS B 1 62 ? 22.625 -1.040 38.338 1.00 10.55 59 HIS B C 1
ATOM 3069 O O . HIS B 1 62 ? 23.227 -1.350 37.321 1.00 10.20 59 HIS B O 1
ATOM 3076 N N . ILE B 1 63 ? 21.956 -1.910 39.084 1.00 11.18 60 ILE B N 1
ATOM 3077 C CA . ILE B 1 63 ? 21.912 -3.314 38.696 1.00 12.68 60 ILE B CA 1
ATOM 3078 C C . ILE B 1 63 ? 20.963 -3.492 37.525 1.00 12.55 60 ILE B C 1
ATOM 3079 O O . ILE B 1 63 ? 19.767 -3.226 37.650 1.00 16.52 60 ILE B O 1
ATOM 3084 N N . LEU B 1 64 ? 21.510 -3.943 36.402 1.00 12.67 61 LEU B N 1
ATOM 3085 C CA . LEU B 1 64 ? 20.758 -4.122 35.167 1.00 14.51 61 LEU B CA 1
ATOM 3086 C C . LEU B 1 64 ? 20.131 -5.503 35.102 1.00 16.48 61 LEU B C 1
ATOM 3087 O O . LEU B 1 64 ? 18.986 -5.644 34.684 1.00 18.80 61 LEU B O 1
ATOM 3092 N N . SER B 1 65 ? 20.887 -6.512 35.520 1.00 12.87 62 SER B N 1
ATOM 3093 C CA . SER B 1 65 ? 20.449 -7.898 35.427 1.00 14.47 62 SER B CA 1
ATOM 3094 C C . SER B 1 65 ? 21.186 -8.699 36.475 1.00 13.91 62 SER B C 1
ATOM 3095 O O . SER B 1 65 ? 22.326 -8.381 36.810 1.00 13.14 62 SER B O 1
ATOM 3098 N N . GLU B 1 66 ? 20.548 -9.759 36.967 1.00 14.39 63 GLU B N 1
ATOM 3099 C CA . GLU B 1 66 ? 21.228 -10.747 37.793 1.00 14.60 63 GLU B CA 1
ATOM 3100 C C . GLU B 1 66 ? 20.817 -12.124 37.323 1.00 14.61 63 GLU B C 1
ATOM 3101 O O . GLU B 1 66 ? 19.676 -12.325 36.916 1.00 20.21 63 GLU B O 1
ATOM 3107 N N . PHE B 1 67 ? 21.756 -13.055 37.327 1.00 9.65 64 PHE B N 1
ATOM 3108 C CA . PHE B 1 67 ? 21.421 -14.433 37.011 1.00 10.02 64 PHE B CA 1
ATOM 3109 C C . PHE B 1 67 ? 21.753 -15.280 38.221 1.00 9.80 64 PHE B C 1
ATOM 3110 O O . PHE B 1 67 ? 22.899 -15.306 38.687 1.00 11.23 64 PHE B O 1
ATOM 3118 N N . ALA B 1 68 ? 20.757 -16.016 38.705 1.00 11.08 65 ALA B N 1
ATOM 3119 C CA . ALA B 1 68 ? 20.933 -16.843 39.882 1.00 11.66 65 ALA B CA 1
ATOM 3120 C C . ALA B 1 68 ? 21.457 -18.198 39.465 1.00 13.43 65 ALA B C 1
ATOM 3121 O O . ALA B 1 68 ? 20.752 -18.966 38.809 1.00 14.59 65 ALA B O 1
ATOM 3123 N N . LEU B 1 69 ? 22.695 -18.492 39.841 1.00 11.61 66 LEU B N 1
ATOM 3124 C CA . LEU B 1 69 ? 23.238 -19.830 39.682 1.00 12.76 66 LEU B CA 1
ATOM 3125 C C . LEU B 1 69 ? 22.638 -20.708 40.787 1.00 11.60 66 LEU B C 1
ATOM 3126 O O . LEU B 1 69 ? 21.892 -20.217 41.618 1.00 12.00 66 LEU B O 1
ATOM 3131 N N . GLU B 1 70 ? 22.966 -21.994 40.813 1.00 12.98 67 GLU B N 1
ATOM 3132 C CA . GLU B 1 70 ? 22.388 -22.852 41.846 1.00 14.00 67 GLU B CA 1
AT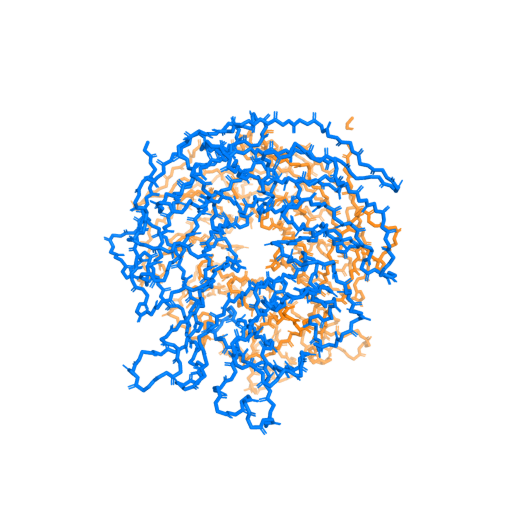OM 3133 C C . GLU B 1 70 ? 22.881 -22.481 43.237 1.00 15.55 67 GLU B C 1
ATOM 3134 O O . GLU B 1 70 ? 24.061 -22.204 43.425 1.00 13.03 67 GLU B O 1
ATOM 3140 N N . ASP B 1 71 ? 21.972 -22.475 44.212 1.00 12.78 68 ASP B N 1
ATOM 3141 C CA . ASP B 1 71 ? 22.339 -22.212 45.603 1.00 12.13 68 ASP B CA 1
ATOM 3142 C C . ASP B 1 71 ? 23.375 -23.188 46.129 1.00 12.36 68 ASP B C 1
ATOM 3143 O O . ASP B 1 71 ? 24.200 -22.847 46.978 1.00 13.71 68 ASP B O 1
ATOM 3148 N N . ASN B 1 72 ? 23.312 -24.421 45.635 1.00 15.29 69 ASN B N 1
ATOM 3149 C CA . ASN B 1 72 ? 24.228 -25.449 46.095 1.00 15.20 69 ASN B CA 1
ATOM 3150 C C . ASN B 1 72 ? 25.294 -25.844 45.047 1.00 15.46 69 ASN B C 1
ATOM 3151 O O . ASN B 1 72 ? 25.975 -26.858 45.213 1.00 19.11 69 ASN B O 1
ATOM 3156 N N . ASP B 1 73 ? 25.413 -25.032 43.983 1.00 13.32 70 ASP B N 1
ATOM 3157 C CA . ASP B 1 73 ? 26.589 -24.976 43.077 1.00 15.41 70 ASP B CA 1
ATOM 3158 C C . ASP B 1 73 ? 27.763 -24.430 43.930 1.00 10.53 70 ASP B C 1
ATOM 3159 O O . ASP B 1 73 ? 27.536 -23.755 44.942 1.00 12.43 70 ASP B O 1
ATOM 3164 N N . ASP B 1 74 ? 29.001 -24.646 43.510 1.00 10.70 71 ASP B N 1
ATOM 3165 C CA . ASP B 1 74 ? 30.124 -23.839 43.999 1.00 10.71 71 ASP B CA 1
ATOM 3166 C C . ASP B 1 74 ? 29.957 -22.415 43.467 1.00 10.46 71 ASP B C 1
ATOM 3167 O O . ASP B 1 74 ? 29.118 -22.151 42.604 1.00 11.24 71 ASP B O 1
ATOM 3172 N N . SER B 1 75 ? 30.731 -21.493 44.014 1.00 13.14 72 SER B N 1
ATOM 3173 C CA . SER B 1 75 ? 30.755 -20.136 43.498 1.00 10.35 72 SER B CA 1
ATOM 3174 C C . SER B 1 75 ? 31.666 -20.086 42.267 1.00 10.50 72 SER B C 1
ATOM 3175 O O . SER B 1 75 ? 32.657 -20.812 42.198 1.00 11.10 72 SER B O 1
ATOM 3178 N N . PRO B 1 76 ? 31.343 -19.205 41.301 1.00 9.70 73 PRO B N 1
ATOM 3179 C CA . PRO B 1 76 ? 32.248 -19.032 40.159 1.00 8.62 73 PRO B CA 1
ATOM 3180 C C . PRO B 1 76 ? 33.655 -18.630 40.586 1.00 9.71 73 PRO B C 1
ATOM 3181 O O . PRO B 1 76 ? 33.845 -17.891 41.573 1.00 10.36 73 PRO B O 1
ATOM 3185 N N . THR B 1 77 ? 34.639 -19.113 39.856 1.00 9.01 74 THR B N 1
ATOM 3186 C CA . THR B 1 77 ? 36.025 -18.835 40.178 1.00 10.96 74 THR B CA 1
ATOM 3187 C C . THR B 1 77 ? 36.737 -17.976 39.145 1.00 10.67 74 THR B C 1
ATOM 3188 O O . THR B 1 77 ? 37.778 -17.408 39.463 1.00 13.19 74 THR B O 1
ATOM 3192 N N . ALA B 1 78 ? 36.209 -17.883 37.927 1.00 9.05 75 ALA B N 1
ATOM 3193 C CA . ALA B 1 78 ? 36.914 -17.171 36.860 1.00 9.43 75 ALA B CA 1
ATOM 3194 C C . ALA B 1 78 ? 35.944 -16.893 35.757 1.00 8.70 75 ALA B C 1
ATOM 3195 O O . ALA B 1 78 ? 35.047 -17.691 35.516 1.00 10.17 75 ALA B O 1
ATOM 3197 N N . ILE B 1 79 ? 36.076 -15.747 35.097 1.00 8.78 76 ILE B N 1
ATOM 3198 C CA . ILE B 1 79 ? 35.216 -15.388 33.977 1.00 8.85 76 ILE B CA 1
ATOM 3199 C C . ILE B 1 79 ? 36.004 -14.612 32.929 1.00 7.78 76 ILE B C 1
ATOM 3200 O O . ILE B 1 79 ? 37.072 -14.033 33.223 1.00 10.43 76 ILE B O 1
ATOM 3205 N N . ASP B 1 80 ? 35.477 -14.587 31.708 1.00 6.50 77 ASP B N 1
ATOM 3206 C CA . ASP B 1 80 ? 35.946 -13.627 30.717 1.00 6.09 77 ASP B CA 1
ATOM 3207 C C . ASP B 1 80 ? 34.804 -13.356 29.752 1.00 6.85 77 ASP B C 1
ATOM 3208 O O . ASP B 1 80 ? 33.796 -14.062 29.733 1.00 7.31 77 ASP B O 1
ATOM 3213 N N . ALA B 1 81 ? 34.956 -12.324 28.948 1.00 6.74 78 ALA B N 1
ATOM 3214 C CA . ALA B 1 81 ? 33.939 -11.977 27.978 1.00 7.82 78 ALA B CA 1
ATOM 3215 C C . ALA B 1 81 ? 34.618 -11.319 26.791 1.00 7.38 78 ALA B C 1
ATOM 3216 O O . ALA B 1 81 ? 35.500 -10.471 26.969 1.00 11.01 78 ALA B O 1
ATOM 3218 N N . SER B 1 82 ? 34.196 -11.687 25.593 1.00 8.50 79 SER B N 1
ATOM 3219 C CA . SER B 1 82 ? 34.654 -11.028 24.365 1.00 9.35 79 SER B CA 1
ATOM 3220 C C . SER B 1 82 ? 33.621 -11.271 23.274 1.00 12.74 79 SER B C 1
ATOM 3221 O O . SER B 1 82 ? 33.096 -12.375 23.133 1.00 11.09 79 SER B O 1
ATOM 3224 N N . LYS B 1 83 ? 33.319 -10.228 22.502 1.00 14.01 80 LYS B N 1
ATOM 3225 C CA . LYS B 1 83 ? 32.399 -10.319 21.357 1.00 16.55 80 LYS B CA 1
ATOM 3226 C C . LYS B 1 83 ? 31.041 -10.918 21.730 1.00 14.19 80 LYS B C 1
ATOM 3227 O O . LYS B 1 83 ? 30.456 -11.682 20.968 1.00 16.72 80 LYS B O 1
ATOM 3233 N N . GLY B 1 84 ? 30.575 -10.571 22.920 1.00 15.11 81 GLY B N 1
ATOM 3234 C CA . GLY B 1 84 ? 29.277 -11.019 23.393 1.00 13.81 81 GLY B CA 1
ATOM 3235 C C . GLY B 1 84 ? 29.289 -12.373 24.089 1.00 12.71 81 GLY B C 1
ATOM 3236 O O . GLY B 1 84 ? 28.307 -12.741 24.719 1.00 15.39 81 GLY B O 1
ATOM 3237 N N . ILE B 1 85 ? 30.382 -13.118 23.970 1.00 11.55 82 ILE B N 1
ATOM 3238 C CA . ILE B 1 85 ? 30.463 -14.422 24.632 1.00 9.70 82 ILE B CA 1
ATOM 3239 C C . ILE B 1 85 ? 30.966 -14.233 26.055 1.00 8.09 82 ILE B C 1
ATOM 3240 O O . ILE B 1 85 ? 32.031 -13.636 26.253 1.00 10.00 82 ILE B O 1
ATOM 3245 N N . ILE B 1 86 ? 30.215 -14.730 27.036 1.00 7.90 83 ILE B N 1
ATOM 3246 C CA . ILE B 1 86 ? 30.664 -14.742 28.415 1.00 6.80 83 ILE B CA 1
ATOM 3247 C C . ILE B 1 86 ? 30.968 -16.192 28.806 1.00 6.48 83 ILE B C 1
ATOM 3248 O O . ILE B 1 86 ? 30.120 -17.071 28.631 1.00 7.69 83 ILE B O 1
ATOM 3253 N N . LEU B 1 87 ? 32.188 -16.439 29.282 1.00 5.84 84 LEU B N 1
ATOM 3254 C CA . LEU B 1 87 ? 32.546 -17.768 29.782 1.00 7.38 84 LEU B CA 1
ATOM 3255 C C . LEU B 1 87 ? 32.736 -17.723 31.283 1.00 5.74 84 LEU B C 1
ATOM 3256 O O . LEU B 1 87 ? 33.409 -16.820 31.797 1.00 7.54 84 LEU B O 1
ATOM 3261 N N . VAL B 1 88 ? 32.178 -18.699 31.990 1.00 6.92 85 VAL B N 1
ATOM 3262 C CA . VAL B 1 88 ? 32.213 -18.717 33.442 1.00 6.98 85 VAL B CA 1
ATOM 3263 C C . VAL B 1 88 ? 32.718 -20.075 33.887 1.00 7.34 85 VAL B C 1
ATOM 3264 O O . VAL B 1 88 ? 32.175 -21.107 33.473 1.00 7.79 85 VAL B O 1
ATOM 3268 N N . GLY B 1 89 ? 33.746 -20.084 34.727 1.00 7.26 86 GLY B N 1
ATOM 3269 C CA . GLY B 1 89 ? 34.213 -21.293 35.382 1.00 7.24 86 GLY B CA 1
ATOM 3270 C C . GLY B 1 89 ? 33.493 -21.439 36.704 1.00 8.64 86 GLY B C 1
ATOM 3271 O O . GLY B 1 89 ? 33.584 -20.554 37.558 1.00 8.57 86 GLY B O 1
ATOM 3272 N N . CYS B 1 90 ? 32.747 -22.524 36.881 1.00 8.57 87 CYS B N 1
ATOM 3273 C CA . CYS B 1 90 ? 31.945 -22.739 38.094 1.00 9.13 87 CYS B CA 1
ATOM 3274 C C . CYS B 1 90 ? 31.625 -24.210 38.316 1.00 7.25 87 CYS B C 1
ATOM 3275 O O . CYS B 1 90 ? 30.924 -24.824 37.501 1.00 10.67 87 CYS B O 1
ATOM 3278 N N . ASN B 1 91 ? 32.172 -24.773 39.385 1.00 8.99 88 ASN B N 1
ATOM 3279 C CA . ASN B 1 91 ? 31.882 -26.168 39.710 1.00 8.02 88 ASN B CA 1
ATOM 3280 C C . ASN B 1 91 ? 30.439 -26.396 40.108 1.00 9.33 88 ASN B C 1
ATOM 3281 O O . ASN B 1 91 ? 29.775 -25.561 40.742 1.00 9.92 88 ASN B O 1
ATOM 3286 N N . GLU B 1 92 ? 29.953 -27.583 39.760 1.00 8.28 89 GLU B N 1
ATOM 3287 C CA . GLU B 1 92 ? 28.698 -28.057 40.301 1.00 8.35 89 GLU B CA 1
ATOM 3288 C C . GLU B 1 92 ? 28.905 -28.515 41.749 1.00 8.66 89 GLU B C 1
ATOM 3289 O O . GLU B 1 92 ? 30.015 -28.488 42.283 1.00 11.43 89 GLU B O 1
ATOM 3295 N N . ASN B 1 93 ? 27.814 -28.949 42.382 1.00 11.90 90 ASN B N 1
ATOM 3296 C CA . ASN B 1 93 ? 27.854 -29.402 43.764 1.00 12.22 90 ASN B CA 1
ATOM 3297 C C . ASN B 1 93 ? 28.904 -30.485 43.981 1.00 13.06 90 ASN B C 1
ATOM 3298 O O . ASN B 1 93 ? 29.046 -31.387 43.147 1.00 10.91 90 ASN B O 1
ATOM 3303 N N . SER B 1 94 ? 29.631 -30.407 45.090 1.00 12.92 91 SER B N 1
ATOM 3304 C CA . SER B 1 94 ? 30.768 -31.293 45.319 1.00 12.38 91 SER B CA 1
ATOM 3305 C C . SER B 1 94 ? 30.394 -32.779 45.398 1.00 13.95 91 SER B C 1
ATOM 3306 O O . SER B 1 94 ? 31.148 -33.626 44.931 1.00 14.41 91 SER B O 1
ATOM 3309 N N . THR B 1 95 ? 29.239 -33.087 45.974 1.00 16.94 92 THR B N 1
ATOM 3310 C CA . THR B 1 95 ? 28.776 -34.467 46.063 1.00 17.44 92 THR B CA 1
ATOM 3311 C C . THR B 1 95 ? 28.576 -35.039 44.663 1.00 14.32 92 THR B C 1
ATOM 3312 O O . THR B 1 95 ? 28.995 -36.158 44.370 1.00 16.23 92 THR B O 1
ATOM 3316 N N . LYS B 1 96 ? 27.961 -34.252 43.787 1.00 13.33 93 LYS B N 1
ATOM 3317 C CA . LYS B 1 96 ? 27.772 -34.632 42.397 1.00 14.49 93 LYS B CA 1
ATOM 3318 C C . LYS B 1 96 ? 29.105 -34.910 41.701 1.00 12.68 93 LYS B C 1
ATOM 3319 O O . LYS B 1 96 ? 29.268 -35.921 40.980 1.00 14.42 93 LYS B O 1
ATOM 3325 N N . ILE B 1 97 ? 30.068 -34.018 41.909 1.00 10.49 94 ILE B N 1
ATOM 3326 C CA . ILE B 1 97 ? 31.383 -34.196 41.314 1.00 13.58 94 ILE B CA 1
ATOM 3327 C C . ILE B 1 97 ? 32.054 -35.495 41.796 1.00 11.56 94 ILE B C 1
ATOM 3328 O O . ILE B 1 97 ? 32.546 -36.302 40.996 1.00 11.72 94 ILE B O 1
ATOM 3333 N N . THR B 1 98 ? 32.063 -35.681 43.111 1.00 10.78 95 THR B N 1
ATOM 3334 C CA . THR B 1 98 ? 32.735 -36.813 43.749 1.00 12.80 95 THR B CA 1
ATOM 3335 C C . THR B 1 98 ? 32.140 -38.151 43.333 1.00 14.06 95 THR B C 1
ATOM 3336 O O . THR B 1 98 ? 32.874 -39.122 43.123 1.00 14.27 95 THR B O 1
ATOM 3340 N N . GLN B 1 99 ? 30.823 -38.211 43.205 1.00 12.38 96 GLN B N 1
ATOM 3341 C CA . GLN B 1 99 ? 30.243 -39.489 42.817 1.00 15.12 96 GLN B CA 1
ATOM 3342 C C . GLN B 1 99 ? 30.268 -39.727 41.308 1.00 14.14 96 GLN B C 1
ATOM 3343 O O . GLN B 1 99 ? 29.855 -40.781 40.840 1.00 15.91 96 GLN B O 1
ATOM 3349 N N . GLY B 1 100 ? 30.787 -38.783 40.535 1.00 12.11 97 GLY B N 1
ATOM 3350 C CA . GLY B 1 100 ? 31.001 -39.046 39.128 1.00 12.69 97 GLY B CA 1
ATOM 3351 C C . GLY B 1 100 ? 29.837 -38.720 38.224 1.00 11.77 97 GLY B C 1
ATOM 3352 O O . GLY B 1 100 ? 29.807 -39.130 37.066 1.00 13.10 97 GLY B O 1
ATOM 3353 N N . LYS B 1 101 ? 28.889 -37.958 38.748 1.00 11.29 98 LYS B N 1
ATOM 3354 C CA . LYS B 1 101 ? 27.711 -37.580 37.969 1.00 10.50 98 LYS B CA 1
ATOM 3355 C C . LYS B 1 101 ? 27.990 -36.552 36.879 1.00 12.28 98 LYS B C 1
ATOM 3356 O O . LYS B 1 101 ? 27.129 -36.286 36.045 1.00 18.03 98 LYS B O 1
ATOM 3362 N N . GLY B 1 102 ? 29.187 -35.981 36.881 1.00 13.00 99 GLY B N 1
ATOM 3363 C CA . GLY B 1 102 ? 29.543 -34.980 35.898 1.00 13.25 99 GLY B CA 1
ATOM 3364 C C . GLY B 1 102 ? 29.633 -33.604 36.517 1.00 11.95 99 GLY B C 1
ATOM 3365 O O . GLY B 1 102 ? 29.012 -33.302 37.533 1.00 15.03 99 GLY B O 1
ATOM 3366 N N . ASN B 1 103 ? 30.445 -32.769 35.887 1.00 10.10 100 ASN B N 1
ATOM 3367 C CA . ASN B 1 103 ? 30.741 -31.431 36.396 1.00 10.78 100 ASN B CA 1
ATOM 3368 C C . ASN B 1 103 ? 30.835 -30.476 35.228 1.00 7.51 100 ASN B C 1
ATOM 3369 O O . ASN B 1 103 ? 31.915 -30.287 34.668 1.00 9.79 100 ASN B O 1
ATOM 3374 N N . LYS B 1 104 ? 29.707 -29.912 34.827 1.00 8.77 101 LYS B N 1
ATOM 3375 C CA . LYS B 1 1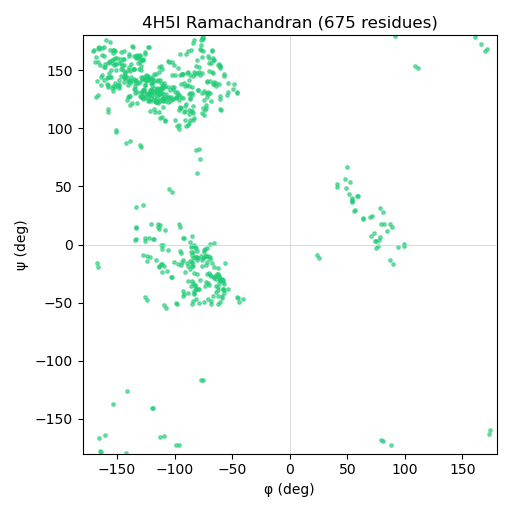04 ? 29.707 -28.979 33.702 1.00 9.69 101 LYS B CA 1
ATOM 3376 C C . LYS B 1 104 ? 30.206 -27.600 34.168 1.00 8.97 101 LYS B C 1
ATOM 3377 O O . LYS B 1 104 ? 29.434 -26.689 34.503 1.00 9.41 101 LYS B O 1
ATOM 3383 N N . HIS B 1 105 ? 31.528 -27.506 34.216 1.00 8.56 102 HIS B N 1
ATOM 3384 C CA . HIS B 1 105 ? 32.209 -26.454 34.949 1.00 7.02 102 HIS B CA 1
ATOM 3385 C C . HIS B 1 105 ? 32.585 -25.271 34.079 1.00 8.82 102 HIS B C 1
ATOM 3386 O O . HIS B 1 105 ? 33.051 -24.259 34.591 1.00 8.69 102 HIS B O 1
ATOM 3393 N N . LEU B 1 106 ? 32.375 -25.373 32.779 1.00 7.22 103 LEU B N 1
ATOM 3394 C CA . LEU B 1 106 ? 32.650 -24.241 31.902 1.00 7.17 103 LEU B CA 1
ATOM 3395 C C . LEU B 1 106 ? 31.351 -23.903 31.210 1.00 8.19 103 LEU B C 1
ATOM 3396 O O . LEU B 1 106 ? 30.815 -24.712 30.444 1.00 8.04 103 LEU B O 1
ATOM 3401 N N . ARG B 1 107 ? 30.834 -22.710 31.502 1.00 7.65 104 ARG B N 1
ATOM 3402 C CA . ARG B 1 107 ? 29.477 -22.329 31.129 1.00 7.29 104 ARG B CA 1
ATOM 3403 C C . ARG B 1 107 ? 29.498 -21.105 30.206 1.00 7.49 104 ARG B C 1
ATOM 3404 O O . ARG B 1 107 ? 30.252 -20.151 30.457 1.00 8.86 104 ARG B O 1
ATOM 3412 N N . LYS B 1 108 ? 28.695 -21.131 29.143 1.00 7.32 105 LYS B N 1
ATOM 3413 C CA . LYS B 1 108 ? 28.585 -20.037 28.176 1.00 7.18 105 LYS B CA 1
ATOM 3414 C C . LYS B 1 108 ? 27.284 -19.276 28.400 1.00 7.55 105 LYS B C 1
ATOM 3415 O O . LYS B 1 108 ? 26.195 -19.870 28.416 1.00 7.42 105 LYS B O 1
ATOM 3421 N N . PHE B 1 109 ? 27.419 -17.962 28.554 1.00 7.73 106 PHE B N 1
ATOM 3422 C CA . PHE B 1 109 ? 26.301 -17.051 28.740 1.00 7.32 106 PHE B CA 1
ATOM 3423 C C . PHE B 1 109 ? 26.379 -15.943 27.702 1.00 7.34 106 PHE B C 1
ATOM 3424 O O . PHE B 1 109 ? 27.405 -15.748 27.058 1.00 8.72 106 PHE B O 1
ATOM 3432 N N . LYS B 1 110 ? 25.271 -15.234 27.541 1.00 10.09 107 LYS B N 1
ATOM 3433 C CA . LYS B 1 110 ? 25.276 -13.932 26.864 1.00 11.17 107 LYS B CA 1
ATOM 3434 C C . LYS B 1 110 ? 24.502 -12.926 27.699 1.00 8.72 107 LYS B C 1
ATOM 3435 O O . LYS B 1 110 ? 23.721 -13.277 28.590 1.00 9.49 107 LYS B O 1
ATOM 3441 N N . TYR B 1 111 ? 24.761 -11.651 27.414 1.00 11.25 108 TYR B N 1
ATOM 3442 C CA . TYR B 1 111 ? 24.012 -10.548 27.989 1.00 11.00 108 TYR B CA 1
ATOM 3443 C C . TYR B 1 111 ? 23.286 -9.826 26.853 1.00 12.53 108 TYR B C 1
ATOM 3444 O O . TYR B 1 111 ? 23.899 -9.356 25.908 1.00 17.48 108 TYR B O 1
ATOM 3453 N N . ASP B 1 112 ? 21.970 -9.734 26.982 1.00 14.30 109 ASP B N 1
ATOM 3454 C CA . ASP B 1 112 ? 21.137 -9.047 26.004 1.00 22.58 109 ASP B CA 1
ATOM 3455 C C . ASP B 1 112 ? 21.015 -7.554 26.361 1.00 16.78 109 ASP B C 1
ATOM 3456 O O . ASP B 1 112 ? 20.266 -7.185 27.267 1.00 21.56 109 ASP B O 1
ATOM 3461 N N . LYS B 1 113 ? 21.762 -6.718 25.643 1.00 21.29 110 LYS B N 1
ATOM 3462 C CA . LYS B 1 113 ? 21.873 -5.285 25.895 1.00 24.65 110 LYS B CA 1
ATOM 3463 C C . LYS B 1 113 ? 20.551 -4.557 25.688 1.00 26.99 110 LYS B C 1
ATOM 3464 O O . LYS B 1 113 ? 20.177 -3.659 26.452 1.00 20.55 110 LYS B O 1
ATOM 3470 N N . VAL B 1 114 ? 19.843 -4.956 24.638 1.00 24.88 111 VAL B N 1
ATOM 3471 C CA . VAL B 1 114 ? 18.577 -4.327 24.279 1.00 25.67 111 VAL B CA 1
ATOM 3472 C C . VAL B 1 114 ? 17.598 -4.420 25.440 1.00 24.52 111 VAL B C 1
ATOM 3473 O O . VAL B 1 114 ? 16.781 -3.511 25.663 1.00 25.63 111 VAL B O 1
ATOM 3477 N N . ASN B 1 115 ? 17.763 -5.492 26.215 1.00 28.55 112 ASN B N 1
ATOM 3478 C CA . ASN B 1 115 ? 16.751 -6.056 27.089 1.00 29.55 112 ASN B CA 1
ATOM 3479 C C . ASN B 1 115 ? 17.175 -6.178 28.557 1.00 30.59 112 ASN B C 1
ATOM 3480 O O . ASN B 1 115 ? 16.359 -6.483 29.426 1.00 28.77 112 ASN B O 1
ATOM 3485 N N . ASP B 1 116 ? 18.457 -5.960 28.821 1.00 17.83 113 ASP B N 1
ATOM 3486 C CA . ASP B 1 116 ? 19.048 -6.251 30.130 1.00 18.22 113 ASP B CA 1
ATOM 3487 C C . ASP B 1 116 ? 18.705 -7.640 30.691 1.00 25.25 113 ASP B C 1
ATOM 3488 O O . ASP B 1 116 ? 18.183 -7.772 31.801 1.00 27.25 113 ASP B O 1
ATOM 3493 N N . GLN B 1 117 ? 19.020 -8.674 29.915 1.00 22.20 114 GLN B N 1
ATOM 3494 C CA . GLN B 1 117 ? 18.786 -10.051 30.333 1.00 22.16 114 GLN B CA 1
ATOM 3495 C C . GLN B 1 117 ? 20.056 -10.884 30.136 1.00 17.32 114 GLN B C 1
ATOM 3496 O O . GLN B 1 117 ? 20.650 -10.872 29.061 1.00 17.52 114 GLN B O 1
ATOM 3502 N N . LEU B 1 118 ? 20.477 -11.585 31.184 1.00 16.40 115 LEU B N 1
ATOM 3503 C CA . LEU B 1 118 ? 21.537 -12.586 31.061 1.00 13.22 115 LEU B CA 1
ATOM 3504 C C . LEU B 1 118 ? 20.871 -13.895 30.678 1.00 13.15 115 LEU B C 1
ATOM 3505 O O . LEU B 1 118 ? 19.794 -14.215 31.167 1.00 18.25 115 LEU B O 1
ATOM 3510 N N . GLU B 1 119 ? 21.505 -14.658 29.800 1.00 11.38 116 GLU B N 1
ATOM 3511 C CA . GLU B 1 119 ? 20.928 -15.930 29.381 1.00 11.09 116 GLU B CA 1
ATOM 3512 C C . GLU B 1 119 ? 22.002 -17.007 29.369 1.00 9.23 116 GLU B C 1
ATOM 3513 O O . GLU B 1 119 ? 23.094 -16.789 28.835 1.00 10.35 116 GLU B O 1
ATOM 3519 N N . PHE B 1 120 ? 21.676 -18.169 29.944 1.00 9.69 117 PHE B N 1
ATOM 3520 C CA . PHE B 1 120 ? 22.536 -19.329 29.889 1.00 8.62 117 PHE B CA 1
ATOM 3521 C C . PHE B 1 120 ? 22.384 -20.010 28.536 1.00 10.77 117 PHE B C 1
ATOM 3522 O O . PHE B 1 120 ? 21.258 -20.267 28.093 1.00 13.40 117 PHE B O 1
ATOM 3530 N N . LEU B 1 121 ? 23.499 -20.353 27.905 1.00 9.06 118 LEU B N 1
ATOM 3531 C CA . LEU B 1 121 ? 23.456 -20.916 26.564 1.00 11.24 118 LEU B CA 1
ATOM 3532 C C . LEU B 1 121 ? 23.816 -22.401 26.507 1.00 9.96 118 LEU B C 1
ATOM 3533 O O . LEU B 1 121 ? 23.074 -23.188 25.911 1.00 13.14 118 LEU B O 1
ATOM 3538 N N . THR B 1 122 ? 24.956 -22.788 27.071 1.00 9.32 119 THR B N 1
ATOM 3539 C CA . THR B 1 122 ? 25.361 -24.196 27.102 1.00 8.82 119 THR B CA 1
ATOM 3540 C C . THR B 1 122 ? 26.502 -24.326 28.105 1.00 8.45 119 THR B C 1
ATOM 3541 O O . THR B 1 122 ? 27.032 -23.339 28.597 1.00 9.31 119 THR B O 1
ATOM 3545 N N . SER B 1 123 ? 26.871 -25.551 28.429 1.00 8.40 120 SER B N 1
ATOM 3546 C CA . SER B 1 123 ? 27.999 -25.780 29.323 1.00 8.18 120 SER B CA 1
ATOM 3547 C C . SER B 1 123 ? 28.565 -27.151 29.024 1.00 8.49 120 SER B C 1
ATOM 3548 O O . SER B 1 123 ? 27.872 -28.008 28.440 1.00 10.28 120 SER B O 1
ATOM 3551 N N . VAL B 1 124 ? 29.816 -27.358 29.409 1.00 8.02 121 VAL B N 1
ATOM 3552 C CA . VAL B 1 124 ? 30.549 -28.591 29.127 1.00 9.41 121 VAL B CA 1
ATOM 3553 C C . VAL B 1 124 ? 31.446 -28.955 30.306 1.00 9.13 121 VAL B C 1
ATOM 3554 O O . VAL B 1 124 ? 31.937 -28.079 31.026 1.00 9.91 121 VAL B O 1
ATOM 3558 N N . ASP B 1 125 ? 31.641 -30.246 30.528 1.00 8.64 122 ASP B N 1
ATOM 3559 C CA . ASP B 1 125 ? 32.620 -30.754 31.468 1.00 8.06 122 ASP B CA 1
ATOM 3560 C C . ASP B 1 125 ? 33.870 -31.077 30.651 1.00 10.10 122 ASP B C 1
ATOM 3561 O O . ASP B 1 125 ? 33.921 -32.122 29.964 1.00 11.56 122 ASP B O 1
ATOM 3566 N N . PHE B 1 126 ? 34.857 -30.183 30.668 1.00 8.09 123 PHE B N 1
ATOM 3567 C CA . PHE B 1 126 ? 36.125 -30.435 29.961 1.00 9.29 123 PHE B CA 1
ATOM 3568 C C . PHE B 1 126 ? 37.094 -31.337 30.705 1.00 9.51 123 PHE B C 1
ATOM 3569 O O . PHE B 1 126 ? 37.797 -32.144 30.072 1.00 12.48 123 PHE B O 1
ATOM 3577 N N . ASP B 1 127 ? 37.179 -31.193 32.022 1.00 9.96 124 ASP B N 1
ATOM 3578 C CA . ASP B 1 127 ? 38.229 -31.855 32.803 1.00 10.29 124 ASP B CA 1
ATOM 3579 C C . ASP B 1 127 ? 37.897 -33.307 33.157 1.00 12.21 124 ASP B C 1
ATOM 3580 O O . ASP B 1 127 ? 38.806 -34.102 33.421 1.00 14.02 124 ASP B O 1
ATOM 3585 N N . ALA B 1 128 ? 36.608 -33.637 33.189 1.00 10.64 125 ALA B N 1
ATOM 3586 C CA . ALA B 1 128 ? 36.136 -34.958 33.628 1.00 12.13 125 ALA B CA 1
ATOM 3587 C C . ALA B 1 128 ? 36.671 -35.308 35.022 1.00 12.94 125 ALA B C 1
ATOM 3588 O O . ALA B 1 128 ? 37.045 -36.450 35.308 1.00 15.39 125 ALA B O 1
ATOM 3590 N N . SER B 1 129 ? 36.692 -34.316 35.896 1.00 11.56 126 SER B N 1
ATOM 3591 C CA . SER B 1 129 ? 37.231 -34.476 37.225 1.00 12.64 126 SER B CA 1
ATOM 3592 C C . SER B 1 129 ? 36.233 -35.093 38.176 1.00 11.50 126 SER B C 1
ATOM 3593 O O . SER B 1 129 ? 35.033 -34.846 38.084 1.00 14.20 126 SER B O 1
ATOM 3596 N N . THR B 1 130 ? 36.736 -35.872 39.118 1.00 12.02 127 THR B N 1
ATOM 3597 C CA . THR B 1 130 ? 35.905 -36.310 40.223 1.00 12.59 127 THR B CA 1
ATOM 3598 C C . THR B 1 130 ? 36.474 -35.847 41.544 1.00 13.58 127 THR B C 1
ATOM 3599 O O . THR B 1 130 ? 36.101 -36.349 42.610 1.00 14.90 127 THR B O 1
ATOM 3603 N N . ASN B 1 131 ? 37.363 -34.861 41.473 1.00 14.09 128 ASN B N 1
ATOM 3604 C CA . ASN B 1 131 ? 37.919 -34.233 42.663 1.00 12.59 128 ASN B CA 1
ATOM 3605 C C . ASN B 1 131 ? 37.348 -32.824 42.822 1.00 12.33 128 ASN B C 1
ATOM 3606 O O . ASN B 1 131 ? 37.734 -31.911 42.097 1.00 12.13 128 ASN B O 1
ATOM 3611 N N . ALA B 1 132 ? 36.447 -32.648 43.780 1.00 12.11 129 ALA B N 1
ATOM 3612 C CA . ALA B 1 132 ? 35.816 -31.346 43.969 1.00 12.85 129 ALA B CA 1
ATOM 3613 C C . ALA B 1 132 ? 36.775 -30.281 44.499 1.00 13.03 129 ALA B C 1
ATOM 3614 O O . ALA B 1 132 ? 36.432 -29.095 44.509 1.00 16.74 129 ALA B O 1
ATOM 3616 N N . ASP B 1 133 ? 37.969 -30.683 44.931 1.00 12.32 130 ASP B N 1
ATOM 3617 C CA . ASP B 1 133 ? 38.969 -29.692 45.343 1.00 14.16 130 ASP B CA 1
ATOM 3618 C C . ASP B 1 133 ? 39.565 -28.959 44.139 1.00 15.32 130 ASP B C 1
ATOM 3619 O O . ASP B 1 133 ? 40.182 -27.906 44.301 1.00 17.74 130 ASP B O 1
ATOM 3624 N N . ASP B 1 134 ? 39.417 -29.518 42.945 1.00 14.07 131 ASP B N 1
ATOM 3625 C CA . ASP B 1 134 ? 39.982 -28.872 41.759 1.00 11.70 131 ASP B CA 1
ATOM 3626 C C . ASP B 1 134 ? 38.941 -27.936 41.152 1.00 13.91 131 ASP B C 1
ATOM 3627 O O . ASP B 1 134 ? 37.759 -28.262 41.078 1.00 14.61 131 ASP B O 1
ATOM 3632 N N . TYR B 1 135 ? 39.372 -26.739 40.758 1.00 12.20 132 TYR B N 1
ATOM 3633 C CA . TYR B 1 135 ? 38.440 -25.750 40.217 1.00 11.14 132 TYR B CA 1
ATOM 3634 C C . TYR B 1 135 ? 39.053 -25.106 38.994 1.00 11.66 132 TYR B C 1
ATOM 3635 O O . TYR B 1 135 ? 40.226 -25.286 38.707 1.00 10.71 132 TYR B O 1
ATOM 3644 N N . THR B 1 136 ? 38.249 -24.342 38.272 1.00 10.80 133 THR B N 1
ATOM 3645 C CA . THR B 1 136 ? 38.740 -23.700 37.059 1.00 10.43 133 THR B CA 1
ATOM 3646 C C . THR B 1 136 ? 39.400 -22.358 37.414 1.00 9.54 133 THR B C 1
ATOM 3647 O O . THR B 1 136 ? 38.724 -21.400 37.794 1.00 10.98 133 THR B O 1
ATOM 3651 N N . LYS B 1 137 ? 40.725 -22.326 37.340 1.00 8.88 134 LYS B N 1
ATOM 3652 C CA . LYS B 1 137 ? 41.497 -21.205 37.866 1.00 9.50 134 LYS B CA 1
ATOM 3653 C C . LYS B 1 137 ? 41.602 -20.024 36.902 1.00 8.72 134 LYS B C 1
ATOM 3654 O O . LYS B 1 137 ? 41.529 -18.877 37.330 1.00 10.67 134 LYS B O 1
ATOM 3660 N N . LEU B 1 138 ? 41.777 -20.341 35.618 1.00 9.65 135 LEU B N 1
ATOM 3661 C CA . LEU B 1 138 ? 41.989 -19.344 34.577 1.00 8.88 135 LEU B CA 1
ATOM 3662 C C . LEU B 1 138 ? 40.985 -19.555 33.459 1.00 8.39 135 LEU B C 1
ATOM 3663 O O . LEU B 1 138 ? 40.776 -20.692 33.011 1.00 8.05 135 LEU B O 1
ATOM 3668 N N . VAL B 1 139 ? 40.355 -18.470 33.025 1.00 8.32 136 VAL B N 1
ATOM 3669 C CA . VAL B 1 139 ? 39.479 -18.453 31.866 1.00 7.29 136 VAL B CA 1
ATOM 3670 C C . VAL B 1 139 ? 39.765 -17.180 31.082 1.00 8.66 136 VAL B C 1
ATOM 3671 O O . VAL B 1 139 ? 39.592 -16.084 31.594 1.00 8.55 136 VAL B O 1
ATOM 3675 N N . TYR B 1 140 ? 40.173 -17.338 29.830 1.00 7.51 137 TYR B N 1
ATOM 3676 C CA . TYR B 1 140 ? 40.414 -16.206 28.935 1.00 6.45 137 TYR B CA 1
ATOM 3677 C C . TYR B 1 140 ? 39.866 -16.487 27.544 1.00 8.01 137 TYR B C 1
ATOM 3678 O O . TYR B 1 140 ? 39.954 -17.618 27.038 1.00 8.57 137 TYR B O 1
ATOM 3687 N N . ILE B 1 141 ? 39.346 -15.442 26.905 1.00 7.88 138 ILE B N 1
ATOM 3688 C CA . ILE B 1 141 ? 38.901 -15.505 25.513 1.00 9.17 138 ILE B CA 1
ATOM 3689 C C . ILE B 1 141 ? 39.704 -14.495 24.701 1.00 7.82 138 ILE B C 1
ATOM 3690 O O . ILE B 1 141 ? 40.055 -13.423 25.216 1.00 10.55 138 ILE B O 1
ATOM 3695 N N . SER B 1 142 ? 40.022 -14.829 23.458 1.00 7.43 139 SER B N 1
ATOM 3696 C CA . SER B 1 142 ? 40.739 -13.907 22.582 1.00 8.64 139 SER B CA 1
ATOM 3697 C C . SER B 1 142 ? 39.875 -12.691 22.237 1.00 9.59 139 SER B C 1
ATOM 3698 O O . SER B 1 142 ? 38.644 -12.738 22.308 1.00 10.07 139 SER B O 1
ATOM 3701 N N . ARG B 1 143 ? 40.536 -11.609 21.829 1.00 12.16 140 ARG B N 1
ATOM 3702 C CA . ARG B 1 143 ? 39.836 -10.375 21.466 1.00 11.58 140 ARG B CA 1
ATOM 3703 C C . ARG B 1 143 ? 38.819 -10.591 20.365 1.00 15.74 140 ARG B C 1
ATOM 3704 O O . ARG B 1 143 ? 37.747 -9.992 20.389 1.00 18.19 140 ARG B O 1
ATOM 3712 N N . GLU B 1 144 ? 39.152 -11.422 19.384 1.00 17.05 141 GLU B N 1
ATOM 3713 C CA . GLU B 1 144 ? 38.207 -11.684 18.295 1.00 20.20 141 GLU B CA 1
ATOM 3714 C C . GLU B 1 144 ? 37.125 -12.709 18.625 1.00 18.51 141 GLU B C 1
ATOM 3715 O O . GLU B 1 144 ? 36.159 -12.856 17.875 1.00 20.74 141 GLU B O 1
ATOM 3721 N N . GLY B 1 145 ? 37.271 -13.402 19.751 1.00 15.13 142 GLY B N 1
ATOM 3722 C CA . GLY B 1 145 ? 36.207 -14.250 20.259 1.00 17.09 142 GLY B CA 1
ATOM 3723 C C . GLY B 1 145 ? 36.148 -15.614 19.602 1.00 12.56 142 GLY B C 1
ATOM 3724 O O . GLY B 1 145 ? 35.144 -16.306 19.699 1.00 18.52 142 GLY B O 1
ATOM 3725 N N . THR B 1 146 ? 37.240 -16.005 18.953 1.00 12.34 143 THR B N 1
ATOM 3726 C CA . THR B 1 146 ? 37.332 -17.201 18.122 1.00 15.91 143 THR B CA 1
ATOM 3727 C C . THR B 1 146 ? 38.017 -18.366 18.846 1.00 12.26 143 THR B C 1
ATOM 3728 O O . THR B 1 146 ? 37.967 -19.524 18.402 1.00 11.89 143 THR B O 1
ATOM 3732 N N . VAL B 1 147 ? 38.683 -18.051 19.954 1.00 8.96 144 VAL B N 1
ATOM 3733 C CA . VAL B 1 147 ? 39.448 -19.059 20.694 1.00 8.76 144 VAL B CA 1
ATOM 3734 C C . VAL B 1 147 ? 39.473 -18.664 22.168 1.00 8.32 144 VAL B C 1
ATOM 3735 O O . VAL B 1 147 ? 39.378 -17.488 22.500 1.00 8.48 144 VAL B O 1
ATOM 3739 N N . ALA B 1 148 ? 39.549 -19.652 23.051 1.00 7.25 145 ALA B N 1
ATOM 3740 C CA . ALA B 1 148 ? 39.628 -19.411 24.480 1.00 7.25 145 ALA B CA 1
ATOM 3741 C C . ALA B 1 148 ? 40.536 -20.439 25.135 1.00 7.44 145 ALA B C 1
ATOM 3742 O O . ALA B 1 148 ? 40.889 -21.438 24.506 1.00 6.67 145 ALA B O 1
ATOM 3744 N N . ALA B 1 149 ? 40.930 -20.185 26.375 1.00 7.28 146 ALA B N 1
ATOM 3745 C CA . ALA B 1 149 ? 41.786 -21.105 27.113 1.00 7.72 146 ALA B CA 1
ATOM 3746 C C . ALA B 1 149 ? 41.343 -21.174 28.543 1.00 7.44 146 ALA B C 1
ATOM 3747 O O . ALA B 1 149 ? 40.958 -20.146 29.139 1.00 8.60 146 ALA B O 1
ATOM 3749 N N . ILE B 1 150 ? 41.378 -22.375 29.099 1.00 7.32 147 ILE B N 1
ATOM 3750 C CA . ILE B 1 150 ? 41.091 -22.567 30.503 1.00 8.27 147 ILE B CA 1
ATOM 3751 C C . ILE B 1 150 ? 42.162 -23.438 31.137 1.00 9.46 147 ILE B C 1
ATOM 3752 O O . ILE B 1 150 ? 42.851 -24.204 30.458 1.00 9.66 147 ILE B O 1
ATOM 3757 N N . ALA B 1 151 ? 42.321 -23.300 32.438 1.00 10.56 148 ALA B N 1
ATOM 3758 C CA . ALA B 1 151 ? 43.244 -24.162 33.161 1.00 10.79 148 ALA B CA 1
ATOM 3759 C C . ALA B 1 151 ? 42.718 -24.382 34.560 1.00 11.59 148 ALA B C 1
ATOM 3760 O O . ALA B 1 151 ? 42.242 -23.448 35.205 1.00 9.81 148 ALA B O 1
ATOM 3762 N N . SER B 1 152 ? 42.769 -25.621 35.033 1.00 13.31 149 SER B N 1
ATOM 3763 C CA . SER B 1 152 ? 42.301 -25.901 36.379 1.00 14.79 149 SER B CA 1
ATOM 3764 C C . SER B 1 152 ? 43.397 -25.597 37.400 1.00 17.17 149 SER B C 1
ATOM 3765 O O . SER B 1 152 ? 44.532 -25.237 37.045 1.00 16.27 149 SER B O 1
ATOM 3768 N N . SER B 1 153 ? 43.032 -25.739 38.668 1.00 14.32 150 SER B N 1
ATOM 3769 C CA . SER B 1 153 ? 43.944 -25.504 39.775 1.00 16.05 150 SER B CA 1
ATOM 3770 C C . SER B 1 153 ? 44.853 -26.713 40.024 1.00 16.53 150 SER B C 1
ATOM 3771 O O . SER B 1 153 ? 45.817 -26.618 40.787 1.00 18.43 150 SER B O 1
ATOM 3774 N N . LYS B 1 154 ? 44.552 -27.842 39.384 1.00 19.41 151 LYS B N 1
ATOM 3775 C CA . LYS B 1 154 ? 45.344 -29.065 39.578 1.00 18.19 151 LYS B CA 1
ATOM 3776 C C . LYS B 1 154 ? 46.779 -28.887 39.087 1.00 19.31 151 LYS B C 1
ATOM 3777 O O . LYS B 1 154 ? 47.012 -28.286 38.035 1.00 22.10 151 LYS B O 1
ATOM 3783 N N . VAL B 1 155 ? 47.738 -29.377 39.879 1.00 18.97 152 VAL B N 1
ATOM 3784 C CA . VAL B 1 155 ? 49.159 -29.383 39.517 1.00 21.06 152 VAL B CA 1
ATOM 3785 C C . VAL B 1 155 ? 49.653 -30.833 39.409 1.00 25.85 152 VAL B C 1
ATOM 3786 O O . VAL B 1 155 ? 49.388 -31.642 40.302 1.00 28.18 152 VAL B O 1
ATOM 3790 N N . PRO B 1 156 ? 50.335 -31.187 38.302 1.00 23.24 153 PRO B N 1
ATOM 3791 C CA . PRO B 1 156 ? 50.686 -30.370 37.134 1.00 21.28 153 PRO B CA 1
ATOM 3792 C C . PRO B 1 156 ? 49.438 -29.988 36.354 1.00 20.59 153 PRO B C 1
ATOM 3793 O O . PRO B 1 156 ? 48.460 -30.738 36.324 1.00 24.84 153 PRO B O 1
ATOM 3797 N N . ALA B 1 157 ? 49.483 -28.815 35.738 1.00 18.89 154 ALA B N 1
ATOM 3798 C CA . ALA B 1 157 ? 48.311 -28.260 35.099 1.00 19.33 154 ALA B CA 1
ATOM 3799 C C . ALA B 1 157 ? 48.197 -28.693 33.651 1.00 14.79 154 ALA B C 1
ATOM 3800 O O . ALA B 1 157 ? 49.190 -28.898 32.957 1.00 19.36 154 ALA B O 1
ATOM 3802 N N . ILE B 1 158 ? 46.959 -28.821 33.217 1.00 15.43 155 ILE B N 1
ATOM 3803 C CA . ILE B 1 158 ? 46.611 -28.966 31.832 1.00 13.86 155 ILE B CA 1
ATOM 3804 C C . ILE B 1 158 ? 45.938 -27.666 31.412 1.00 13.21 155 ILE B C 1
ATOM 3805 O O . ILE B 1 158 ? 45.041 -27.149 32.110 1.00 17.88 155 ILE B O 1
ATOM 3818 N N . ARG B 1 160 ? 43.675 -26.095 28.462 1.00 8.81 157 ARG B N 1
ATOM 3819 C CA . ARG B 1 160 ? 42.854 -26.515 27.334 1.00 9.18 157 ARG B CA 1
ATOM 3820 C C . ARG B 1 160 ? 42.551 -25.322 26.448 1.00 9.23 157 ARG B C 1
ATOM 3821 O O . ARG B 1 160 ? 42.107 -24.281 26.931 1.00 9.12 157 ARG B O 1
ATOM 3829 N N . ILE B 1 161 ? 42.809 -25.471 25.161 1.00 8.55 158 ILE B N 1
ATOM 3830 C CA . ILE B 1 161 ? 42.481 -24.458 24.176 1.00 8.38 158 ILE B CA 1
ATOM 3831 C C . ILE B 1 161 ? 41.179 -24.891 23.532 1.00 9.28 158 ILE B C 1
ATOM 3832 O O . ILE B 1 161 ? 41.059 -26.029 23.064 1.00 8.76 158 ILE B O 1
ATOM 3837 N N . ILE B 1 162 ? 40.182 -24.003 23.541 1.00 7.85 159 ILE B N 1
ATOM 3838 C CA . ILE B 1 162 ? 38.804 -24.371 23.206 1.00 7.21 159 ILE B CA 1
ATOM 3839 C C . ILE B 1 162 ? 38.199 -23.376 22.228 1.00 8.01 159 ILE B C 1
ATOM 3840 O O . ILE B 1 162 ? 38.700 -22.271 22.056 1.00 8.59 159 ILE B O 1
ATOM 3845 N N . ASP B 1 163 ? 37.132 -23.790 21.566 1.00 9.30 160 ASP B N 1
ATOM 3846 C CA . ASP B 1 163 ? 36.318 -22.896 20.747 1.00 9.00 160 ASP B CA 1
ATOM 3847 C C . ASP B 1 163 ? 35.165 -22.394 21.611 1.00 10.04 160 ASP B C 1
ATOM 3848 O O . ASP B 1 163 ? 34.348 -23.185 22.090 1.00 9.49 160 ASP B O 1
ATOM 3853 N N . PRO B 1 164 ? 35.099 -21.079 21.853 1.00 7.68 161 PRO B N 1
ATOM 3854 C CA . PRO B 1 164 ? 34.063 -20.563 22.763 1.00 8.32 161 PRO B CA 1
ATOM 3855 C C . PRO B 1 164 ? 32.656 -20.522 22.156 1.00 7.86 161 PRO B C 1
ATOM 3856 O O . PRO B 1 164 ? 31.718 -20.312 22.919 1.00 10.74 161 PRO B O 1
ATOM 3860 N N . SER B 1 165 ? 32.502 -20.713 20.857 1.00 9.10 162 SER B N 1
ATOM 3861 C CA . SER B 1 165 ? 31.166 -20.740 20.254 1.00 10.37 162 SER B CA 1
ATOM 3862 C C . SER B 1 165 ? 30.384 -21.989 20.697 1.00 11.07 162 SER B C 1
ATOM 3863 O O . SER B 1 165 ? 29.240 -21.904 21.138 1.00 10.08 162 SER B O 1
ATOM 3866 N N . ASP B 1 166 ? 31.009 -23.153 20.558 1.00 9.03 163 ASP B N 1
ATOM 3867 C CA . ASP B 1 166 ? 30.336 -24.418 20.848 1.00 9.43 163 ASP B CA 1
ATOM 3868 C C . ASP B 1 166 ? 30.973 -25.238 21.967 1.00 8.29 163 ASP B C 1
ATOM 3869 O O . ASP B 1 166 ? 30.559 -26.347 22.235 1.00 10.12 163 ASP B O 1
ATOM 3874 N N . LEU B 1 167 ? 31.991 -24.685 22.610 1.00 8.04 164 LEU B N 1
ATOM 3875 C CA . LEU B 1 167 ? 32.688 -25.325 23.731 1.00 7.76 164 LEU B CA 1
ATOM 3876 C C . LEU B 1 167 ? 33.292 -26.668 23.342 1.00 10.02 164 LEU B C 1
ATOM 3877 O O . LEU B 1 167 ? 33.233 -27.637 24.099 1.00 12.13 164 LEU B O 1
ATOM 3882 N N . THR B 1 168 ? 33.881 -26.697 22.158 1.00 9.93 165 THR B N 1
ATOM 3883 C CA . THR B 1 168 ? 34.663 -27.849 21.746 1.00 10.18 165 THR B CA 1
ATOM 3884 C C . THR B 1 168 ? 36.128 -27.633 22.100 1.00 10.11 165 THR B C 1
ATOM 3885 O O . THR B 1 168 ? 36.623 -26.508 22.097 1.00 12.71 165 THR B O 1
ATOM 3889 N N . GLU B 1 169 ? 36.832 -28.700 22.431 1.00 10.93 166 GLU B N 1
ATOM 3890 C CA . GLU B 1 169 ? 38.246 -28.586 22.735 1.00 9.88 166 GLU B CA 1
ATOM 3891 C C . GLU B 1 169 ? 39.079 -28.693 21.456 1.00 10.50 166 GLU B C 1
ATOM 3892 O O . GLU B 1 169 ? 38.892 -29.631 20.672 1.00 14.90 166 GLU B O 1
ATOM 3898 N N . LYS B 1 170 ? 39.988 -27.757 21.237 1.00 9.92 167 LYS B N 1
ATOM 3899 C CA . LYS B 1 170 ? 40.885 -27.806 20.083 1.00 11.42 167 LYS B CA 1
ATOM 3900 C C . LYS B 1 170 ? 42.075 -28.677 20.407 1.00 15.20 167 LYS B C 1
ATOM 3901 O O . LYS B 1 170 ? 42.428 -29.560 19.626 1.00 19.97 167 LYS B O 1
ATOM 3907 N N . PHE B 1 171 ? 42.684 -28.442 21.556 1.00 14.65 168 PHE B N 1
ATOM 3908 C CA . PHE B 1 171 ? 43.713 -29.341 22.060 1.00 19.46 168 PHE B CA 1
ATOM 3909 C C . PHE B 1 171 ? 44.021 -29.091 23.522 1.00 13.55 168 PHE B C 1
ATOM 3910 O O . PHE B 1 171 ? 43.585 -28.112 24.133 1.00 12.84 168 PHE B O 1
ATOM 3918 N N . GLU B 1 172 ? 44.763 -30.023 24.080 1.00 13.85 169 GLU B N 1
ATOM 3919 C CA . GLU B 1 172 ? 45.111 -30.061 25.474 1.00 13.36 169 GLU B CA 1
ATOM 3920 C C . GLU B 1 172 ? 46.621 -29.942 25.549 1.00 16.35 169 GLU B C 1
ATOM 3921 O O . GLU B 1 172 ? 47.341 -30.567 24.773 1.00 20.12 169 GLU B O 1
ATOM 3927 N N . ILE B 1 173 ? 47.101 -29.099 26.449 1.00 14.37 170 ILE B N 1
ATOM 3928 C CA . ILE B 1 173 ? 48.530 -28.889 26.640 1.00 15.00 170 ILE B CA 1
ATOM 3929 C C . ILE B 1 173 ? 48.873 -29.325 28.052 1.00 16.99 170 ILE B C 1
ATOM 3930 O O . ILE B 1 173 ? 48.410 -28.739 29.017 1.00 14.68 170 ILE B O 1
ATOM 3935 N N . GLU B 1 174 ? 49.663 -30.385 28.169 1.00 17.84 171 GLU B N 1
ATOM 3936 C CA . GLU B 1 174 ? 50.129 -30.839 29.464 1.00 21.89 171 GLU B CA 1
ATOM 3937 C C . GLU B 1 174 ? 51.357 -30.048 29.858 1.00 20.87 171 GLU B C 1
ATOM 3938 O O . GLU B 1 174 ? 52.439 -30.245 29.303 1.00 23.63 171 GLU B O 1
ATOM 3944 N N . THR B 1 175 ? 51.193 -29.153 30.817 1.00 16.36 172 THR B N 1
ATOM 3945 C CA . THR B 1 175 ? 52.293 -28.302 31.245 1.00 16.37 172 THR B CA 1
ATOM 3946 C C . THR B 1 175 ? 53.113 -29.040 32.305 1.00 23.36 172 THR B C 1
ATOM 3947 O O . THR B 1 175 ? 52.673 -30.055 32.843 1.00 25.41 172 THR B O 1
ATOM 3951 N N . ARG B 1 176 ? 54.297 -28.537 32.623 1.00 28.69 173 ARG B N 1
ATOM 3952 C CA . ARG B 1 176 ? 55.168 -29.275 33.537 1.00 34.68 173 ARG B CA 1
ATOM 3953 C C . ARG B 1 176 ? 54.891 -29.018 35.016 1.00 37.08 173 ARG B C 1
ATOM 3954 O O . ARG B 1 176 ? 55.299 -29.806 35.871 1.00 37.02 173 ARG B O 1
ATOM 3962 N N . GLY B 1 177 ? 54.196 -27.925 35.317 1.00 34.29 174 GLY B N 1
ATOM 3963 C CA . GLY B 1 177 ? 53.957 -27.543 36.698 1.00 30.51 174 GLY B CA 1
ATOM 3964 C C . GLY B 1 177 ? 52.701 -26.719 36.901 1.00 25.58 174 GLY B C 1
ATOM 3965 O O . GLY B 1 177 ? 51.646 -27.013 36.343 1.00 21.76 174 GLY B O 1
ATOM 3966 N N . GLU B 1 178 ? 52.799 -25.679 37.718 1.00 21.73 175 GLU B N 1
ATOM 3967 C CA . GLU B 1 178 ? 51.632 -24.849 37.989 1.00 22.96 175 GLU B CA 1
ATOM 3968 C C . GLU B 1 178 ? 51.575 -23.674 37.016 1.00 21.25 175 GLU B C 1
ATOM 3969 O O . GLU B 1 178 ? 52.533 -22.916 36.893 1.00 26.09 175 GLU B O 1
ATOM 3975 N N . VAL B 1 179 ? 50.443 -23.521 36.339 1.00 16.16 176 VAL B N 1
ATOM 3976 C CA . VAL B 1 179 ? 50.236 -22.384 35.444 1.00 13.05 176 VAL B CA 1
ATOM 3977 C C . VAL B 1 179 ? 49.756 -21.203 36.292 1.00 13.40 176 VAL B C 1
ATOM 3978 O O . VAL B 1 179 ? 48.702 -21.267 36.943 1.00 15.22 176 VAL B O 1
ATOM 3982 N N . LYS B 1 180 ? 50.534 -20.123 36.290 1.00 9.88 177 LYS B N 1
ATOM 3983 C CA . LYS B 1 180 ? 50.242 -18.969 37.131 1.00 9.30 177 LYS B CA 1
ATOM 3984 C C . LYS B 1 180 ? 49.271 -18.032 36.433 1.00 8.51 177 LYS B C 1
ATOM 3985 O O . LYS B 1 180 ? 48.427 -17.429 37.078 1.00 10.39 177 LYS B O 1
ATOM 3991 N N . ASP B 1 181 ? 49.386 -17.904 35.115 1.00 6.99 178 ASP B N 1
ATOM 3992 C CA . ASP B 1 181 ? 48.560 -16.999 34.327 1.00 6.88 178 ASP B CA 1
ATOM 3993 C C . ASP B 1 181 ? 48.793 -17.311 32.849 1.00 6.21 178 ASP B C 1
ATOM 3994 O O . ASP B 1 181 ? 49.735 -18.035 32.488 1.00 6.40 178 ASP B O 1
ATOM 3999 N N . LEU B 1 182 ? 47.930 -16.771 32.000 1.00 6.42 179 LEU B N 1
ATOM 4000 C CA . LEU B 1 182 ? 48.092 -16.913 30.568 1.00 6.57 179 LEU B CA 1
ATOM 4001 C C . LEU B 1 182 ? 47.439 -15.731 29.867 1.00 6.73 179 LEU B C 1
ATOM 4002 O O . LEU B 1 182 ? 46.671 -14.979 30.489 1.00 7.43 179 LEU B O 1
ATOM 4007 N N . HIS B 1 183 ? 47.708 -15.548 28.582 1.00 7.34 180 HIS B N 1
ATOM 4008 C CA . HIS B 1 183 ? 47.035 -14.520 27.815 1.00 6.23 180 HIS B CA 1
ATOM 4009 C C . HIS B 1 183 ? 47.168 -14.820 26.323 1.00 5.00 180 HIS B C 1
ATOM 4010 O O . HIS B 1 183 ? 48.134 -15.472 25.891 1.00 7.71 180 HIS B O 1
ATOM 4017 N N . PHE B 1 184 ? 46.207 -14.364 25.531 1.00 6.84 181 PHE B N 1
ATOM 4018 C CA . PHE B 1 184 ? 46.255 -14.456 24.068 1.00 7.59 181 PHE B CA 1
ATOM 4019 C C . PHE B 1 184 ? 46.834 -13.226 23.390 1.00 7.35 181 PHE B C 1
ATOM 4020 O O . PHE B 1 184 ? 46.639 -12.098 23.838 1.00 8.63 181 PHE B O 1
ATOM 4028 N N . SER B 1 185 ? 47.514 -13.454 22.274 1.00 8.32 182 SER B N 1
ATOM 4029 C CA . SER B 1 185 ? 47.777 -12.352 21.352 1.00 8.07 182 SER B CA 1
ATOM 4030 C C . SER B 1 185 ? 46.465 -11.779 20.836 1.00 9.48 182 SER B C 1
ATOM 4031 O O . SER B 1 185 ? 45.452 -12.483 20.813 1.00 9.27 182 SER B O 1
ATOM 4034 N N . THR B 1 186 ? 46.493 -10.511 20.418 1.00 13.54 183 THR B N 1
ATOM 4035 C CA . THR B 1 186 ? 45.274 -9.861 19.950 1.00 13.58 183 THR B CA 1
ATOM 4036 C C . THR B 1 186 ? 44.655 -10.539 18.738 1.00 14.23 183 THR B C 1
ATOM 4037 O O . THR B 1 186 ? 43.439 -10.498 18.581 1.00 16.40 183 THR B O 1
ATOM 4041 N N . ASP B 1 187 ? 45.475 -11.157 17.888 1.00 15.94 184 ASP B N 1
ATOM 4042 C CA . ASP B 1 187 ? 44.948 -11.917 16.745 1.00 14.72 184 ASP B CA 1
ATOM 4043 C C . ASP B 1 187 ? 44.503 -13.351 17.089 1.00 18.52 184 ASP B C 1
ATOM 4044 O O . ASP B 1 187 ? 44.012 -14.077 16.224 1.00 18.22 184 ASP B O 1
ATOM 4049 N N . GLY B 1 188 ? 44.676 -13.747 18.348 1.00 13.60 185 GLY B N 1
ATOM 4050 C CA . GLY B 1 188 ? 44.251 -15.054 18.809 1.00 11.01 185 GLY B CA 1
ATOM 4051 C C . GLY B 1 188 ? 45.127 -16.212 18.350 1.00 11.27 185 GLY B C 1
ATOM 4052 O O . GLY B 1 188 ? 44.807 -17.349 18.654 1.00 13.25 185 GLY B O 1
ATOM 4053 N N . LYS B 1 189 ? 46.216 -15.947 17.628 1.00 10.44 186 LYS B N 1
ATOM 4054 C CA . LYS B 1 189 ? 47.018 -17.034 17.029 1.00 11.74 186 LYS B CA 1
ATOM 4055 C C . LYS B 1 189 ? 48.055 -17.635 17.993 1.00 9.55 186 LYS B C 1
ATOM 4056 O O . LYS B 1 189 ? 48.609 -18.716 17.732 1.00 10.32 186 LYS B O 1
ATOM 4062 N N . VAL B 1 190 ? 48.317 -16.919 19.084 1.00 8.98 187 VAL B N 1
ATOM 4063 C CA . VAL B 1 190 ? 49.333 -17.316 20.039 1.00 9.27 187 VAL B CA 1
ATOM 4064 C C . VAL B 1 190 ? 48.754 -17.236 21.452 1.00 8.11 187 VAL B C 1
ATOM 4065 O O . VAL B 1 190 ? 48.001 -16.301 21.770 1.00 8.80 187 VAL B O 1
ATOM 4069 N N . VAL B 1 191 ? 49.077 -18.218 22.290 1.00 7.98 188 VAL B N 1
ATOM 4070 C CA . VAL B 1 191 ? 48.811 -18.121 23.716 1.00 7.84 188 VAL B CA 1
ATOM 4071 C C . VAL B 1 191 ? 50.120 -18.246 24.479 1.00 8.46 188 VAL B C 1
ATOM 4072 O O . VAL B 1 191 ? 50.977 -19.083 24.161 1.00 10.00 188 VAL B O 1
ATOM 4076 N N . ALA B 1 192 ? 50.324 -17.353 25.433 1.00 8.38 189 ALA B N 1
ATOM 4077 C CA . ALA B 1 192 ? 51.509 -17.395 26.261 1.00 8.61 189 ALA B CA 1
ATOM 4078 C C . ALA B 1 192 ? 51.067 -17.685 27.674 1.00 10.17 189 ALA B C 1
ATOM 4079 O O . ALA B 1 192 ? 50.094 -17.087 28.181 1.00 9.80 189 ALA B O 1
ATOM 4081 N N . TYR B 1 193 ? 51.763 -18.591 28.336 1.00 8.68 190 TYR B N 1
ATOM 4082 C CA . TYR B 1 193 ? 51.512 -18.857 29.741 1.00 8.57 190 TYR B CA 1
ATOM 4083 C C . TYR B 1 193 ? 52.798 -18.790 30.535 1.00 7.88 190 TYR B C 1
ATOM 4084 O O . TYR B 1 193 ? 53.899 -18.934 29.992 1.00 7.65 190 TYR B O 1
ATOM 4093 N N . ILE B 1 194 ? 52.661 -18.574 31.835 1.00 7.84 191 ILE B N 1
ATOM 4094 C CA . ILE B 1 194 ? 53.803 -18.588 32.731 1.00 7.65 191 ILE B CA 1
ATOM 4095 C C . ILE B 1 194 ? 53.606 -19.603 33.837 1.00 8.62 191 ILE B C 1
ATOM 4096 O O . ILE B 1 194 ? 52.495 -19.828 34.313 1.00 9.25 191 ILE B O 1
ATOM 4101 N N . THR B 1 195 ? 54.716 -20.225 34.227 1.00 9.60 192 THR B N 1
ATOM 4102 C CA . THR B 1 195 ? 54.798 -20.925 35.504 1.00 11.92 192 THR B CA 1
ATOM 4103 C C . THR B 1 195 ? 55.490 -19.954 36.459 1.00 11.63 192 THR B C 1
ATOM 4104 O O . THR B 1 195 ? 55.730 -18.804 36.110 1.00 11.95 192 THR B O 1
ATOM 4108 N N . GLY B 1 196 ? 55.824 -20.401 37.664 1.00 12.39 193 GLY B N 1
ATOM 4109 C CA . GLY B 1 196 ? 56.587 -19.566 38.569 1.00 14.42 193 GLY B CA 1
ATOM 4110 C C . GLY B 1 196 ? 57.978 -19.181 38.074 1.00 9.56 193 GLY B C 1
ATOM 4111 O O . GLY B 1 196 ? 58.543 -18.198 38.552 1.00 12.39 193 GLY B O 1
ATOM 4112 N N . SER B 1 197 ? 58.514 -19.941 37.116 1.00 13.16 194 SER B N 1
ATOM 4113 C CA . SER B 1 197 ? 59.897 -19.752 36.680 1.00 12.76 194 SER B CA 1
ATOM 4114 C C . SER B 1 197 ? 60.105 -19.739 35.161 1.00 12.73 194 SER B C 1
ATOM 4115 O O . SER B 1 197 ? 61.238 -19.667 34.692 1.00 16.63 194 SER B O 1
ATOM 4118 N N . SER B 1 198 ? 59.033 -19.819 34.382 1.00 12.09 195 SER B N 1
ATOM 4119 C CA . SER B 1 198 ? 59.213 -19.826 32.928 1.00 13.15 195 SER B CA 1
ATOM 4120 C C . SER B 1 198 ? 58.055 -19.225 32.165 1.00 9.99 195 SER B C 1
ATOM 4121 O O . SER B 1 198 ? 56.951 -19.086 32.692 1.00 10.35 195 SER B O 1
ATOM 4124 N N . LEU B 1 199 ? 58.361 -18.848 30.929 1.00 10.35 196 LEU B N 1
ATOM 4125 C CA . LEU B 1 199 ? 57.423 -18.345 29.941 1.00 8.90 196 LEU B CA 1
ATOM 4126 C C . LEU B 1 199 ? 57.363 -19.382 28.809 1.00 9.38 196 LEU B C 1
ATOM 4127 O O . LEU B 1 199 ? 58.405 -19.833 28.284 1.00 9.93 196 LEU B O 1
ATOM 4132 N N . GLU B 1 200 ? 56.160 -19.764 28.423 1.00 7.97 197 GLU B N 1
ATOM 4133 C CA . GLU B 1 200 ? 55.929 -20.769 27.389 1.00 9.86 197 GLU B CA 1
ATOM 4134 C C . GLU B 1 200 ? 54.970 -20.170 26.378 1.00 9.25 197 GLU B C 1
ATOM 4135 O O . GLU B 1 200 ? 53.915 -19.670 26.759 1.00 9.76 197 GLU B O 1
ATOM 4141 N N . VAL B 1 201 ? 55.324 -20.187 25.100 1.00 8.56 198 VAL B N 1
ATOM 4142 C CA . VAL B 1 201 ? 54.518 -19.591 24.064 1.00 8.03 198 VAL B CA 1
ATOM 4143 C C . VAL B 1 201 ? 54.128 -20.671 23.035 1.00 9.09 198 VAL B C 1
ATOM 4144 O O . VAL B 1 201 ? 54.999 -21.336 22.482 1.00 10.48 198 VAL B O 1
ATOM 4148 N N . ILE B 1 202 ? 52.835 -20.807 22.775 1.00 9.42 199 ILE B N 1
ATOM 4149 C CA . ILE B 1 202 ? 52.262 -21.901 21.992 1.00 11.53 199 ILE B CA 1
ATOM 4150 C C . ILE B 1 202 ? 51.342 -21.371 20.894 1.00 9.90 199 ILE B C 1
ATOM 4151 O O . ILE B 1 202 ? 50.653 -20.376 21.076 1.00 11.35 199 ILE B O 1
ATOM 4156 N N . SER B 1 203 ? 51.341 -22.025 19.739 1.00 10.00 200 SER B N 1
ATOM 4157 C CA . SER B 1 203 ? 50.418 -21.676 18.674 1.00 9.71 200 SER B CA 1
ATOM 4158 C C . SER B 1 203 ? 49.017 -22.188 18.977 1.00 11.76 200 SER B C 1
ATOM 4159 O O . SER B 1 203 ? 48.847 -23.344 19.351 1.00 12.25 200 SER B O 1
ATOM 4162 N N . THR B 1 204 ? 48.004 -21.321 18.867 1.00 9.87 201 THR B N 1
ATOM 4163 C CA . THR B 1 204 ? 46.625 -21.803 19.043 1.00 11.28 201 THR B CA 1
ATOM 4164 C C . THR B 1 204 ? 46.090 -22.480 17.788 1.00 14.87 201 THR B C 1
ATOM 4165 O O . THR B 1 204 ? 44.977 -23.028 17.796 1.00 18.43 201 THR B O 1
ATOM 4169 N N . VAL B 1 205 ? 46.873 -22.429 16.716 1.00 14.36 202 VAL B N 1
ATOM 4170 C CA . VAL B 1 205 ? 46.469 -23.003 15.435 1.00 17.41 202 VAL B CA 1
ATOM 4171 C C . VAL B 1 205 ? 46.964 -24.443 15.312 1.00 22.30 202 VAL B C 1
ATOM 4172 O O . VAL B 1 205 ? 46.213 -25.326 14.902 1.00 18.88 202 VAL B O 1
ATOM 4176 N N . THR B 1 206 ? 48.217 -24.688 15.688 1.00 16.12 203 THR B N 1
ATOM 4177 C CA . THR B 1 206 ? 48.806 -26.024 15.573 1.00 19.80 203 THR B CA 1
ATOM 4178 C C . THR B 1 206 ? 49.035 -26.721 16.918 1.00 17.85 203 THR B C 1
ATOM 4179 O O . THR B 1 206 ? 49.238 -27.944 16.985 1.00 17.92 203 THR B O 1
ATOM 4183 N N . GLY B 1 207 ? 49.046 -25.938 17.990 1.00 13.75 204 GLY B N 1
ATOM 4184 C CA . GLY B 1 207 ? 49.413 -26.439 19.297 1.00 13.14 204 GLY B CA 1
ATOM 4185 C C . GLY B 1 207 ? 50.910 -26.595 19.489 1.00 16.94 204 GLY B C 1
ATOM 4186 O O . GLY B 1 207 ? 51.343 -27.104 20.514 1.00 22.97 204 GLY B O 1
ATOM 4187 N N . SER B 1 208 ? 51.696 -26.139 18.516 1.00 14.52 205 SER B N 1
ATOM 4188 C CA . SER B 1 208 ? 53.154 -26.297 18.560 1.00 17.96 205 SER B CA 1
ATOM 4189 C C . SER B 1 208 ? 53.836 -25.244 19.430 1.00 16.27 205 SER B C 1
ATOM 4190 O O . SER B 1 208 ? 53.341 -24.129 19.575 1.00 14.30 205 SER B O 1
ATOM 4193 N N . CYS B 1 209 ? 54.997 -25.592 19.972 1.00 16.52 206 CYS B N 1
ATOM 4194 C CA . CYS B 1 209 ? 55.812 -24.629 20.707 1.00 14.08 206 CYS B CA 1
ATOM 4195 C C . CYS B 1 209 ? 56.397 -23.589 19.781 1.00 13.89 206 CYS B C 1
ATOM 4196 O O . CYS B 1 209 ? 56.992 -23.913 18.747 1.00 14.20 206 CYS B O 1
ATOM 4199 N N . ILE B 1 210 ? 56.236 -22.327 20.164 1.00 10.65 207 ILE B N 1
ATOM 4200 C CA . ILE B 1 210 ? 56.816 -21.220 19.418 1.00 10.90 207 ILE B CA 1
ATOM 4201 C C . ILE B 1 210 ? 58.128 -20.771 20.046 1.00 10.44 207 ILE B C 1
ATOM 4202 O O . ILE B 1 210 ? 59.160 -20.690 19.362 1.00 10.75 207 ILE B O 1
ATOM 4207 N N . ALA B 1 211 ? 58.115 -20.517 21.350 1.00 8.76 208 ALA B N 1
ATOM 4208 C CA . ALA B 1 211 ? 59.298 -20.032 22.045 1.00 8.94 208 ALA B CA 1
ATOM 4209 C C . ALA B 1 211 ? 59.096 -20.241 23.529 1.00 8.65 208 ALA B C 1
ATOM 4210 O O . ALA B 1 211 ? 57.964 -20.450 23.995 1.00 10.44 208 ALA B O 1
ATOM 4212 N N . ARG B 1 212 ? 60.181 -20.186 24.281 1.00 8.81 209 ARG B N 1
ATOM 4213 C CA . ARG B 1 212 ? 60.108 -20.319 25.725 1.00 10.68 209 ARG B CA 1
ATOM 4214 C C . ARG B 1 212 ? 61.313 -19.657 26.370 1.00 11.61 209 ARG B C 1
ATOM 4215 O O . ARG B 1 212 ? 62.340 -19.440 25.734 1.00 12.45 209 ARG B O 1
ATOM 4223 N N . LYS B 1 213 ? 61.162 -19.299 27.636 1.00 10.62 210 LYS B N 1
ATOM 4224 C CA . LYS B 1 213 ? 62.226 -18.628 28.363 1.00 10.76 210 LYS B CA 1
ATOM 4225 C C . LYS B 1 213 ? 62.225 -19.165 29.771 1.00 11.33 210 LYS B C 1
ATOM 4226 O O . LYS B 1 213 ? 61.198 -19.128 30.445 1.00 11.02 210 LYS B O 1
ATOM 4232 N N . THR B 1 214 ? 63.364 -19.682 30.230 1.00 13.23 211 THR B N 1
ATOM 4233 C CA . THR B 1 214 ? 63.451 -20.239 31.579 1.00 13.99 211 THR B CA 1
ATOM 4234 C C . THR B 1 214 ? 64.576 -19.618 32.410 1.00 12.28 211 THR B C 1
ATOM 4235 O O . THR B 1 214 ? 64.803 -20.045 33.542 1.00 17.48 211 THR B O 1
ATOM 4239 N N . ASP B 1 215 ? 65.246 -18.605 31.871 1.00 12.24 212 ASP B N 1
ATOM 4240 C CA . ASP B 1 215 ? 66.428 -18.044 32.530 1.00 13.46 212 ASP B CA 1
ATOM 4241 C C . ASP B 1 215 ? 66.167 -16.691 33.205 1.00 15.44 212 ASP B C 1
ATOM 4242 O O . ASP B 1 215 ? 66.930 -15.754 33.039 1.00 20.26 212 ASP B O 1
ATOM 4247 N N . PHE B 1 216 ? 65.080 -16.610 33.971 1.00 14.58 213 PHE B N 1
ATOM 4248 C CA . PHE B 1 216 ? 64.796 -15.419 34.774 1.00 13.42 213 PHE B CA 1
ATOM 4249 C C . PHE B 1 216 ? 65.628 -15.481 36.054 1.00 16.42 213 PHE B C 1
ATOM 4250 O O . PHE B 1 216 ? 66.044 -16.560 36.484 1.00 19.09 213 PHE B O 1
ATOM 4258 N N . ASP B 1 217 ? 65.840 -14.323 36.675 1.00 15.96 214 ASP B N 1
ATOM 4259 C CA . ASP B 1 217 ? 66.436 -14.247 38.011 1.00 17.42 214 ASP B CA 1
ATOM 4260 C C . ASP B 1 217 ? 65.785 -15.263 38.943 1.00 19.67 214 ASP B C 1
ATOM 4261 O O . ASP B 1 217 ? 64.564 -15.324 39.028 1.00 17.59 214 ASP B O 1
ATOM 4266 N N . LYS B 1 218 ? 66.578 -16.061 39.651 1.00 17.67 215 LYS B N 1
ATOM 4267 C CA . LYS B 1 218 ? 66.019 -17.096 40.507 1.00 22.73 215 LYS B CA 1
ATOM 4268 C C . LYS B 1 218 ? 65.284 -16.521 41.727 1.00 15.63 215 LYS B C 1
ATOM 4269 O O . LYS B 1 218 ? 64.552 -17.242 42.411 1.00 22.19 215 LYS B O 1
ATOM 4275 N N . ASN B 1 219 ? 65.477 -15.230 41.981 1.00 16.66 216 ASN B N 1
ATOM 4276 C CA . ASN B 1 219 ? 64.728 -14.549 43.046 1.00 18.63 216 ASN B CA 1
ATOM 4277 C C . ASN B 1 219 ? 63.358 -14.021 42.597 1.00 16.40 216 ASN B C 1
ATOM 4278 O O . ASN B 1 219 ? 62.616 -13.480 43.410 1.00 16.98 216 ASN B O 1
ATOM 4283 N N . TRP B 1 220 ? 63.017 -14.180 41.319 1.00 14.79 217 TRP B N 1
ATOM 4284 C CA . TRP B 1 220 ? 61.679 -13.800 40.844 1.00 11.83 217 TRP B CA 1
ATOM 4285 C C . TRP B 1 220 ? 60.711 -14.973 40.835 1.00 15.85 217 TRP B C 1
ATOM 4286 O O . TRP B 1 220 ? 61.050 -16.077 40.400 1.00 16.72 217 TRP B O 1
ATOM 4297 N N . SER B 1 221 ? 59.482 -14.711 41.269 1.00 14.01 218 SER B N 1
ATOM 4298 C CA . SER B 1 221 ? 58.394 -15.662 41.142 1.00 13.35 218 SER B CA 1
ATOM 4299 C C . SER B 1 221 ? 57.444 -14.999 40.147 1.00 10.85 218 SER B C 1
ATOM 4300 O O . SER B 1 221 ? 56.804 -13.976 40.472 1.00 10.72 218 SER B O 1
ATOM 4303 N N . LEU B 1 222 ? 57.370 -15.537 38.933 1.00 9.52 219 LEU B N 1
ATOM 4304 C CA . LEU B 1 222 ? 56.495 -14.953 37.919 1.00 8.91 219 LEU B CA 1
ATOM 4305 C C . LEU B 1 222 ? 55.057 -15.071 38.367 1.00 8.82 219 LEU B C 1
ATOM 4306 O O . LEU B 1 222 ? 54.645 -16.099 38.886 1.00 10.24 219 LEU B O 1
ATOM 4311 N N . SER B 1 223 ? 54.267 -14.026 38.143 1.00 8.20 220 SER B N 1
ATOM 4312 C CA . SER B 1 223 ? 52.911 -13.990 38.686 1.00 9.28 220 SER B CA 1
ATOM 4313 C C . SER B 1 223 ? 51.807 -13.733 37.658 1.00 7.09 220 SER B C 1
ATOM 4314 O O . SER B 1 223 ? 50.779 -14.403 37.676 1.00 8.27 220 SER B O 1
ATOM 4317 N N . LYS B 1 224 ? 52.001 -12.757 36.771 1.00 6.03 221 LYS B N 1
ATOM 4318 C CA . LYS B 1 224 ? 50.956 -12.400 35.798 1.00 6.81 221 LYS B CA 1
ATOM 4319 C C . LYS B 1 224 ? 51.555 -12.112 34.432 1.00 7.75 221 LYS B C 1
ATOM 4320 O O . LYS B 1 224 ? 52.724 -11.694 34.330 1.00 7.03 221 LYS B O 1
ATOM 4326 N N . ILE B 1 225 ? 50.757 -12.333 33.388 1.00 6.68 222 ILE B N 1
ATOM 4327 C CA . ILE B 1 225 ? 51.181 -12.020 32.024 1.00 6.20 222 ILE B CA 1
ATOM 4328 C C . ILE B 1 225 ? 50.055 -11.429 31.180 1.00 6.86 222 ILE B C 1
ATOM 4329 O O . ILE B 1 225 ? 48.906 -11.909 31.238 1.00 7.63 222 ILE B O 1
ATOM 4334 N N . ASN B 1 226 ? 50.371 -10.400 30.402 1.00 8.05 223 ASN B N 1
ATOM 4335 C CA . ASN B 1 226 ? 49.450 -9.862 29.420 1.00 6.29 223 ASN B CA 1
ATOM 4336 C C . ASN B 1 226 ? 50.194 -9.437 28.180 1.00 8.03 223 ASN B C 1
ATOM 4337 O O . ASN B 1 226 ? 51.310 -8.921 28.265 1.00 11.06 223 ASN B O 1
ATOM 4342 N N . PHE B 1 227 ? 49.572 -9.613 27.020 1.00 8.28 224 PHE B N 1
ATOM 4343 C CA . PHE B 1 227 ? 50.138 -9.037 25.787 1.00 10.10 224 PHE B CA 1
ATOM 4344 C C . PHE B 1 227 ? 49.949 -7.544 25.821 1.00 10.52 224 PHE B C 1
ATOM 4345 O O . PHE B 1 227 ? 48.907 -7.059 26.292 1.00 13.27 224 PHE B O 1
ATOM 4353 N N . ILE B 1 228 ? 50.949 -6.803 25.349 1.00 9.48 225 ILE B N 1
ATOM 4354 C CA . ILE B 1 228 ? 50.864 -5.342 25.300 1.00 11.89 225 ILE B CA 1
ATOM 4355 C C . ILE B 1 228 ? 51.083 -4.770 23.901 1.00 12.48 225 ILE B C 1
ATOM 4356 O O . ILE B 1 228 ? 50.822 -3.575 23.674 1.00 17.25 225 ILE B O 1
ATOM 4361 N N . ALA B 1 229 ? 51.591 -5.595 22.987 1.00 10.54 226 ALA B N 1
ATOM 4362 C CA . ALA B 1 229 ? 51.738 -5.231 21.579 1.00 11.25 226 ALA B CA 1
ATOM 4363 C C . ALA B 1 229 ? 51.766 -6.523 20.803 1.00 11.90 226 ALA B C 1
ATOM 4364 O O . ALA B 1 229 ? 51.763 -7.576 21.404 1.00 12.03 226 ALA B O 1
ATOM 4366 N N . ASP B 1 230 ? 51.780 -6.457 19.469 1.00 15.44 227 ASP B N 1
ATOM 4367 C CA . ASP B 1 230 ? 51.607 -7.644 18.605 1.00 19.64 227 ASP B CA 1
ATOM 4368 C C . ASP B 1 230 ? 52.310 -8.973 19.013 1.00 18.12 227 ASP B C 1
ATOM 4369 O O . ASP B 1 230 ? 51.704 -10.065 19.025 1.00 27.17 227 ASP B O 1
ATOM 4374 N N . ASP B 1 231 ? 53.579 -8.833 19.362 1.00 12.28 228 ASP B N 1
ATOM 4375 C CA . ASP B 1 231 ? 54.503 -9.916 19.705 1.00 13.33 228 ASP B CA 1
ATOM 4376 C C . ASP B 1 231 ? 55.274 -9.564 20.975 1.00 10.88 228 ASP B C 1
ATOM 4377 O O . ASP B 1 231 ? 56.430 -9.948 21.139 1.00 11.31 228 ASP B O 1
ATOM 4382 N N . THR B 1 232 ? 54.630 -8.822 21.870 1.00 8.77 229 THR B N 1
ATOM 4383 C CA . THR B 1 232 ? 55.286 -8.397 23.091 1.00 9.22 229 THR B CA 1
ATOM 4384 C C . THR B 1 232 ? 54.383 -8.659 24.293 1.00 7.68 229 THR B C 1
ATOM 4385 O O . THR B 1 232 ? 53.215 -8.263 24.291 1.00 8.63 229 THR B O 1
ATOM 4389 N N . VAL B 1 233 ? 54.953 -9.275 25.322 1.00 7.37 230 VAL B N 1
ATOM 4390 C CA . VAL B 1 233 ? 54.233 -9.523 26.569 1.00 8.42 230 VAL B CA 1
ATOM 4391 C C . VAL B 1 233 ? 54.836 -8.719 27.709 1.00 8.03 230 VAL B C 1
ATOM 4392 O O . VAL B 1 233 ? 56.033 -8.357 27.704 1.00 8.36 230 VAL B O 1
ATOM 4396 N N . LEU B 1 234 ? 53.978 -8.427 28.678 1.00 8.26 231 LEU B N 1
ATOM 4397 C CA . LEU B 1 234 ? 54.332 -7.823 29.948 1.00 6.61 231 LEU B CA 1
ATOM 4398 C C . LEU B 1 234 ? 54.191 -8.899 31.021 1.00 6.77 231 LEU B C 1
ATOM 4399 O O . LEU B 1 234 ? 53.121 -9.493 31.165 1.00 7.61 231 LEU B O 1
ATOM 4404 N N . ILE B 1 235 ? 55.258 -9.164 31.759 1.00 6.65 232 ILE B N 1
ATOM 4405 C CA . ILE B 1 235 ? 55.207 -10.120 32.853 1.00 6.70 232 ILE B CA 1
ATOM 4406 C C . ILE B 1 235 ? 55.462 -9.396 34.158 1.00 8.48 232 ILE B C 1
ATOM 4407 O O . ILE B 1 235 ? 56.395 -8.593 34.251 1.00 7.73 232 ILE B O 1
ATOM 4412 N N . ALA B 1 236 ? 54.615 -9.655 35.152 1.00 7.67 233 ALA B N 1
ATOM 4413 C CA . ALA B 1 236 ? 54.855 -9.180 36.506 1.00 7.85 233 ALA B CA 1
ATOM 4414 C C . ALA B 1 236 ? 55.374 -10.320 37.351 1.00 8.57 233 ALA B C 1
ATOM 4415 O O . ALA B 1 236 ? 54.855 -11.430 37.270 1.00 8.41 233 ALA B O 1
ATOM 4417 N N . ALA B 1 237 ? 56.410 -10.038 38.139 1.00 9.48 234 ALA B N 1
ATOM 4418 C CA . ALA B 1 237 ? 57.006 -10.999 39.048 1.00 8.91 234 ALA B CA 1
ATOM 4419 C C . ALA B 1 237 ? 57.158 -10.377 40.423 1.00 9.86 234 ALA B C 1
ATOM 4420 O O . ALA B 1 237 ? 57.344 -9.174 40.530 1.00 10.51 234 ALA B O 1
ATOM 4422 N N . SER B 1 238 ? 57.105 -11.212 41.454 1.00 11.49 235 SER B N 1
ATOM 4423 C CA . SER B 1 238 ? 57.392 -10.772 42.817 1.00 9.92 235 SER B CA 1
ATOM 4424 C C . SER B 1 238 ? 58.755 -11.273 43.259 1.00 12.47 235 SER B C 1
ATOM 4425 O O . SER B 1 238 ? 59.283 -12.220 42.696 1.00 14.00 235 SER B O 1
ATOM 4428 N N . LEU B 1 239 ? 59.340 -10.616 44.254 1.00 12.46 236 LEU B N 1
ATOM 4429 C CA . LEU B 1 239 ? 60.636 -11.054 44.784 1.00 13.15 236 LEU B CA 1
ATOM 4430 C C . LEU B 1 239 ? 60.422 -12.083 45.878 1.00 14.97 236 LEU B C 1
ATOM 4431 O O . LEU B 1 239 ? 59.554 -11.918 46.730 1.00 15.94 236 LEU B O 1
ATOM 4436 N N . LYS B 1 240 ? 61.214 -13.149 45.872 1.00 15.84 237 LYS B N 1
ATOM 4437 C CA . LYS B 1 240 ? 61.052 -14.182 46.892 1.00 16.79 237 LYS B CA 1
ATOM 4438 C C . LYS B 1 240 ? 61.704 -13.717 48.184 1.00 21.81 237 LYS B C 1
ATOM 4439 O O . LYS B 1 240 ? 61.102 -13.771 49.257 1.00 24.90 237 LYS B O 1
ATOM 4445 N N . LYS B 1 241 ? 62.945 -13.266 48.064 1.00 19.57 238 LYS B N 1
ATOM 4446 C CA . LYS B 1 241 ? 63.652 -12.633 49.170 1.00 21.61 238 LYS B CA 1
ATOM 4447 C C . LYS B 1 241 ? 63.612 -11.130 48.968 1.00 22.19 238 LYS B C 1
ATOM 4448 O O . LYS B 1 241 ? 64.012 -10.618 47.924 1.00 21.02 238 LYS B O 1
ATOM 4454 N N . GLY B 1 242 ? 63.116 -10.421 49.973 1.00 24.40 239 GLY B N 1
ATOM 4455 C CA . GLY B 1 242 ? 62.880 -9.001 49.833 1.00 28.83 239 GLY B CA 1
ATOM 4456 C C . GLY B 1 242 ? 61.459 -8.788 49.358 1.00 20.27 239 GLY B C 1
ATOM 4457 O O . GLY B 1 242 ? 60.713 -9.743 49.149 1.00 22.60 239 GLY B O 1
ATOM 4458 N N . LYS B 1 243 ? 61.088 -7.530 49.190 1.00 19.44 240 LYS B N 1
ATOM 4459 C CA . LYS B 1 243 ? 59.714 -7.193 48.866 1.00 16.61 240 LYS B CA 1
ATOM 4460 C C . LYS B 1 243 ? 59.722 -6.309 47.634 1.00 16.68 240 LYS B C 1
ATOM 4461 O O . LYS B 1 243 ? 60.402 -5.290 47.600 1.00 20.39 240 LYS B O 1
ATOM 4467 N N . GLY B 1 244 ? 58.990 -6.706 46.599 1.00 15.25 241 GLY B N 1
ATOM 4468 C CA . GLY B 1 244 ? 58.855 -5.834 45.452 1.00 16.51 241 GLY B CA 1
ATOM 4469 C C . GLY B 1 244 ? 58.207 -6.516 44.263 1.00 11.32 241 GLY B C 1
ATOM 4470 O O . GLY B 1 244 ? 58.094 -7.739 44.224 1.00 12.06 241 GLY B O 1
ATOM 4471 N N . ILE B 1 245 ? 57.805 -5.703 43.292 1.00 11.03 242 ILE B N 1
ATOM 4472 C CA . ILE B 1 245 ? 57.229 -6.190 42.053 1.00 11.07 242 ILE B CA 1
ATOM 4473 C C . ILE B 1 245 ? 58.065 -5.675 40.904 1.00 10.22 242 ILE B C 1
ATOM 4474 O O . ILE B 1 245 ? 58.375 -4.484 40.827 1.00 11.17 242 ILE B O 1
ATOM 4479 N N . VAL B 1 246 ? 58.434 -6.589 40.014 1.00 9.53 243 VAL B N 1
ATOM 4480 C CA . VAL B 1 246 ? 59.165 -6.260 38.797 1.00 9.73 243 VAL B CA 1
ATOM 4481 C C . VAL B 1 246 ? 58.246 -6.466 37.595 1.00 10.24 243 VAL B C 1
ATOM 4482 O O . VAL B 1 246 ? 57.505 -7.454 37.533 1.00 10.81 243 VAL B O 1
ATOM 4486 N N . LEU B 1 247 ? 58.287 -5.533 36.658 1.00 8.56 244 LEU B N 1
ATOM 4487 C CA . LEU B 1 247 ? 57.591 -5.649 35.378 1.00 8.17 244 LEU B CA 1
ATOM 4488 C C . LEU B 1 247 ? 58.624 -5.771 34.286 1.00 8.87 244 LEU B C 1
ATOM 4489 O O . LEU B 1 247 ? 59.593 -4.997 34.236 1.00 9.40 244 LEU B O 1
ATOM 4494 N N . THR B 1 248 ? 58.434 -6.727 33.395 1.00 8.41 245 THR B N 1
ATOM 4495 C CA . THR B 1 248 ? 59.356 -6.881 32.289 1.00 8.71 245 THR B CA 1
ATOM 4496 C C . THR B 1 248 ? 58.586 -6.979 30.968 1.00 8.00 245 THR B C 1
ATOM 4497 O O . THR B 1 248 ? 57.531 -7.614 30.915 1.00 8.03 245 THR B O 1
ATOM 4501 N N . LYS B 1 249 ? 59.094 -6.335 29.918 1.00 8.56 246 LYS B N 1
ATOM 4502 C CA . LYS B 1 249 ? 58.541 -6.414 28.572 1.00 6.99 246 LYS B CA 1
ATOM 4503 C C . LYS B 1 249 ? 59.438 -7.317 27.759 1.00 7.31 246 LYS B C 1
ATOM 4504 O O . LYS B 1 249 ? 60.649 -7.094 27.670 1.00 7.63 246 LYS B O 1
ATOM 4510 N N . ILE B 1 250 ? 58.854 -8.367 27.186 1.00 7.65 247 ILE B N 1
ATOM 4511 C CA . ILE B 1 250 ? 59.606 -9.379 26.443 1.00 8.21 247 ILE B CA 1
ATOM 4512 C C . ILE B 1 250 ? 59.015 -9.532 25.047 1.00 8.44 247 ILE B C 1
ATOM 4513 O O . ILE B 1 250 ? 57.806 -9.758 24.881 1.00 8.28 247 ILE B O 1
ATOM 4518 N N . SER B 1 251 ? 59.863 -9.400 24.034 1.00 8.69 248 SER B N 1
ATOM 4519 C CA . SER B 1 251 ? 59.439 -9.651 22.666 1.00 7.78 248 SER B CA 1
ATOM 4520 C C . SER B 1 251 ? 59.577 -11.127 22.327 1.00 8.42 248 SER B C 1
ATOM 4521 O O . SER B 1 251 ? 60.493 -11.803 22.799 1.00 9.14 248 SER B O 1
ATOM 4524 N N . ILE B 1 252 ? 58.654 -11.597 21.506 1.00 9.42 249 ILE B N 1
ATOM 4525 C CA . ILE B 1 252 ? 58.616 -13.001 21.112 1.00 10.94 249 ILE B CA 1
ATOM 4526 C C . ILE B 1 252 ? 58.804 -13.137 19.622 1.00 12.42 249 ILE B C 1
ATOM 4527 O O . ILE B 1 252 ? 58.083 -12.512 18.831 1.00 13.42 249 ILE B O 1
ATOM 4532 N N . LYS B 1 253 ? 59.776 -13.967 19.260 1.00 12.72 250 LYS B N 1
ATOM 4533 C CA . LYS B 1 253 ? 60.051 -14.340 17.884 1.00 15.02 250 LYS B CA 1
ATOM 4534 C C . LYS B 1 253 ? 59.971 -15.860 17.794 1.00 17.05 250 LYS B C 1
ATOM 4535 O O . LYS B 1 253 ? 59.887 -16.556 18.803 1.00 15.32 250 LYS B O 1
ATOM 4541 N N . SER B 1 254 ? 59.996 -16.378 16.581 1.00 16.64 251 SER B N 1
ATOM 4542 C CA . SER B 1 254 ? 60.094 -17.818 16.408 1.00 15.39 251 SER B CA 1
ATOM 4543 C C . SER B 1 254 ? 61.388 -18.329 17.029 1.00 17.71 251 SER B C 1
ATOM 4544 O O . SER B 1 254 ? 62.486 -17.946 16.618 1.00 16.74 251 SER B O 1
ATOM 4547 N N . GLY B 1 255 ? 61.244 -19.167 18.044 1.00 13.02 252 GLY B N 1
ATOM 4548 C CA . GLY B 1 255 ? 62.365 -19.776 18.718 1.00 15.60 252 GLY B CA 1
ATOM 4549 C C . GLY B 1 255 ? 63.155 -18.885 19.662 1.00 19.69 252 GLY B C 1
ATOM 4550 O O . GLY B 1 255 ? 64.093 -19.366 20.305 1.00 26.00 252 GLY B O 1
ATOM 4551 N N . ASN B 1 256 ? 62.796 -17.602 19.758 1.00 14.84 253 ASN B N 1
ATOM 4552 C CA . ASN B 1 256 ? 63.602 -16.656 20.515 1.00 17.62 253 ASN B CA 1
ATOM 4553 C C . ASN B 1 256 ? 62.731 -15.697 21.282 1.00 13.84 253 ASN B C 1
ATOM 4554 O O . ASN B 1 256 ? 61.617 -15.401 20.869 1.00 14.82 253 ASN B O 1
ATOM 4559 N N . THR B 1 257 ? 63.244 -15.239 22.412 1.00 12.04 254 THR B N 1
ATOM 4560 C CA . THR B 1 257 ? 62.651 -14.103 23.120 1.00 11.22 254 THR B CA 1
ATOM 4561 C C . THR B 1 257 ? 63.733 -13.068 23.379 1.00 13.43 254 THR B C 1
ATOM 4562 O O . THR B 1 257 ? 64.938 -13.387 23.370 1.00 14.69 254 THR B O 1
ATOM 4566 N N . SER B 1 258 ? 63.319 -11.832 23.625 1.00 10.40 255 SER B N 1
ATOM 4567 C CA . SER B 1 258 ? 64.262 -10.788 23.976 1.00 10.89 255 SER B CA 1
ATOM 4568 C C . SER B 1 258 ? 63.663 -9.931 25.061 1.00 8.03 255 SER B C 1
ATOM 4569 O O . SER B 1 258 ? 62.544 -9.430 24.916 1.00 10.65 255 SER B O 1
ATOM 4572 N N . VAL B 1 259 ? 64.406 -9.745 26.135 1.00 9.82 256 VAL B N 1
ATOM 4573 C CA . VAL B 1 259 ? 63.986 -8.790 27.143 1.00 9.84 256 VAL B CA 1
ATOM 4574 C C . VAL B 1 259 ? 64.207 -7.365 26.631 1.00 10.54 256 VAL B C 1
ATOM 4575 O O . VAL B 1 259 ? 65.347 -6.967 26.367 1.00 13.38 256 VAL B O 1
ATOM 4579 N N . LEU B 1 260 ? 63.133 -6.607 26.464 1.00 8.99 257 LEU B N 1
ATOM 4580 C CA . LEU B 1 260 ? 63.209 -5.213 26.002 1.00 9.86 257 LEU B CA 1
ATOM 4581 C C . LEU B 1 260 ? 63.551 -4.265 27.118 1.00 13.00 257 LEU B C 1
ATOM 4582 O O . LEU B 1 260 ? 64.412 -3.401 26.960 1.00 12.58 257 LEU B O 1
ATOM 4587 N N . ARG B 1 261 ? 62.861 -4.415 28.243 1.00 9.40 258 ARG B N 1
ATOM 4588 C CA . ARG B 1 261 ? 62.967 -3.483 29.348 1.00 11.68 258 ARG B CA 1
ATOM 4589 C C . ARG B 1 261 ? 62.437 -4.150 30.612 1.00 11.01 258 ARG B C 1
ATOM 4590 O O . ARG B 1 261 ? 61.449 -4.877 30.560 1.00 10.94 258 ARG B O 1
ATOM 4598 N N . SER B 1 262 ? 63.069 -3.902 31.754 1.00 10.48 259 SER B N 1
ATOM 4599 C CA . SER B 1 262 ? 62.597 -4.438 33.031 1.00 9.91 259 SER B CA 1
ATOM 4600 C C . SER B 1 262 ? 62.800 -3.379 34.081 1.00 12.60 259 SER B C 1
ATOM 4601 O O . SER B 1 262 ? 63.810 -2.676 34.057 1.00 14.32 259 SER B O 1
ATOM 4604 N N . LYS B 1 263 ? 61.881 -3.297 35.033 1.00 10.27 260 LYS B N 1
ATOM 4605 C CA . LYS B 1 263 ? 61.997 -2.344 36.118 1.00 11.06 260 LYS B CA 1
ATOM 4606 C C . LYS B 1 263 ? 61.294 -2.857 37.358 1.00 11.71 260 LYS B C 1
ATOM 4607 O O . LYS B 1 263 ? 60.171 -3.387 37.269 1.00 11.18 260 LYS B O 1
ATOM 4613 N N . GLN B 1 264 ? 61.941 -2.719 38.514 1.00 10.76 261 GLN B N 1
ATOM 4614 C CA . GLN B 1 264 ? 61.225 -2.867 39.783 1.00 11.74 261 GLN B CA 1
ATOM 4615 C C . GLN B 1 264 ? 60.369 -1.631 40.004 1.00 11.48 261 GLN B C 1
ATOM 4616 O O . GLN B 1 264 ? 60.885 -0.539 40.216 1.00 16.18 261 GLN B O 1
ATOM 4622 N N . VAL B 1 265 ? 59.057 -1.811 39.930 1.00 11.90 262 VAL B N 1
ATOM 4623 C CA . VAL B 1 265 ? 58.142 -0.673 39.969 1.00 12.39 262 VAL B CA 1
ATOM 4624 C C . VAL B 1 265 ? 57.712 -0.265 41.366 1.00 13.05 262 VAL B C 1
ATOM 4625 O O . VAL B 1 265 ? 57.223 0.852 41.548 1.00 14.75 262 VAL B O 1
ATOM 4629 N N . THR B 1 266 ? 57.883 -1.154 42.338 1.00 12.78 263 THR B N 1
ATOM 4630 C CA . THR B 1 266 ? 57.607 -0.802 43.723 1.00 11.84 263 THR B CA 1
ATOM 4631 C C . THR B 1 266 ? 58.311 -1.760 44.659 1.00 14.23 263 THR B C 1
ATOM 4632 O O . THR B 1 266 ? 58.628 -2.902 44.286 1.00 13.43 263 THR B O 1
ATOM 4636 N N . ASN B 1 267 ? 58.573 -1.288 45.878 1.00 15.74 264 ASN B N 1
ATOM 4637 C CA . ASN B 1 267 ? 58.996 -2.167 46.960 1.00 15.08 264 ASN B CA 1
ATOM 4638 C C . ASN B 1 267 ? 57.929 -2.234 48.056 1.00 13.86 264 ASN B C 1
ATOM 4639 O O . ASN B 1 267 ? 58.176 -2.747 49.147 1.00 17.75 264 ASN B O 1
ATOM 4644 N N . ARG B 1 268 ? 56.735 -1.743 47.737 1.00 14.39 265 ARG B N 1
ATOM 4645 C CA . ARG B 1 268 ? 55.658 -1.640 48.720 1.00 17.97 265 ARG B CA 1
ATOM 4646 C C . ARG B 1 268 ? 54.708 -2.839 48.732 1.00 20.06 265 ARG B C 1
ATOM 4647 O O . ARG B 1 268 ? 53.927 -3.001 49.672 1.00 22.05 265 ARG B O 1
ATOM 4655 N N . PHE B 1 269 ? 54.764 -3.669 47.691 1.00 17.24 266 PHE B N 1
ATOM 4656 C CA . PHE B 1 269 ? 53.934 -4.876 47.632 1.00 16.96 266 PHE B CA 1
ATOM 4657 C C . PHE B 1 269 ? 54.802 -6.127 47.676 1.00 15.49 266 PHE B C 1
ATOM 4658 O O . PHE B 1 269 ? 55.861 -6.177 47.034 1.00 16.22 266 PHE B O 1
ATOM 4666 N N . LYS B 1 270 ? 54.336 -7.149 48.379 1.00 13.24 267 LYS B N 1
ATOM 4667 C CA . LYS B 1 270 ? 54.995 -8.459 48.389 1.00 15.29 267 LYS B CA 1
ATOM 4668 C C . LYS B 1 270 ? 54.552 -9.334 47.216 1.00 13.37 267 LYS B C 1
ATOM 4669 O O . LYS B 1 270 ? 55.319 -10.159 46.699 1.00 15.38 267 LYS B O 1
ATOM 4675 N N . GLY B 1 271 ? 53.311 -9.161 46.784 1.00 12.65 268 GLY B N 1
ATOM 4676 C CA . GLY B 1 271 ? 52.774 -9.951 45.694 1.00 13.20 268 GLY B CA 1
ATOM 4677 C C . GLY B 1 271 ? 51.550 -9.278 45.114 1.00 12.00 268 GLY B C 1
ATOM 4678 O O . GLY B 1 271 ? 51.050 -8.293 45.688 1.00 11.12 268 GLY B O 1
ATOM 4679 N N . ILE B 1 272 ? 51.085 -9.786 43.979 1.00 10.54 269 ILE B N 1
ATOM 4680 C CA . ILE B 1 272 ? 49.878 -9.260 43.356 1.00 10.86 269 ILE B CA 1
ATOM 4681 C C . ILE B 1 272 ? 48.888 -10.373 43.068 1.00 10.67 269 ILE B C 1
ATOM 4682 O O . ILE B 1 272 ? 49.258 -11.511 42.724 1.00 12.97 269 ILE B O 1
ATOM 4687 N N . THR B 1 273 ? 47.612 -10.048 43.217 1.00 9.82 270 THR B N 1
ATOM 4688 C CA . THR B 1 273 ? 46.568 -11.043 43.004 1.00 10.20 270 THR B CA 1
ATOM 4689 C C . THR B 1 273 ? 45.956 -10.975 41.608 1.00 6.35 270 THR B C 1
ATOM 4690 O O . THR B 1 273 ? 45.273 -11.892 41.201 1.00 8.94 270 THR B O 1
ATOM 4694 N N . SER B 1 274 ? 46.157 -9.867 40.901 1.00 7.37 271 SER B N 1
ATOM 4695 C CA . SER B 1 274 ? 45.474 -9.663 39.630 1.00 8.00 271 SER B CA 1
ATOM 4696 C C . SER B 1 274 ? 46.149 -8.531 38.873 1.00 7.83 271 SER B C 1
ATOM 4697 O O . SER B 1 274 ? 46.747 -7.640 39.477 1.00 8.78 271 SER B O 1
ATOM 4708 N N . ASP B 1 276 ? 45.618 -6.244 34.918 1.00 7.72 273 ASP B N 1
ATOM 4709 C CA . ASP B 1 276 ? 45.030 -6.082 33.602 1.00 8.15 273 ASP B CA 1
ATOM 4710 C C . ASP B 1 276 ? 45.813 -5.002 32.860 1.00 8.82 273 ASP B C 1
ATOM 4711 O O . ASP B 1 276 ? 46.502 -4.182 33.481 1.00 8.40 273 ASP B O 1
ATOM 4716 N N . VAL B 1 277 ? 45.743 -5.029 31.528 1.00 8.38 274 VAL B N 1
ATOM 4717 C CA . VAL B 1 277 ? 46.339 -4.005 30.685 1.00 8.52 274 VAL B CA 1
ATOM 4718 C C . VAL B 1 277 ? 45.227 -3.450 29.791 1.00 10.64 274 VAL B C 1
ATOM 4719 O O . VAL B 1 277 ? 44.369 -4.205 29.343 1.00 12.42 274 VAL B O 1
ATOM 4723 N N . ASP B 1 278 ? 45.228 -2.147 29.533 1.00 9.80 275 ASP B N 1
ATOM 4724 C CA . ASP B 1 278 ? 44.143 -1.595 28.724 1.00 12.37 275 ASP B CA 1
ATOM 4725 C C . ASP B 1 278 ? 44.286 -1.925 27.240 1.00 12.34 275 ASP B C 1
ATOM 4726 O O . ASP B 1 278 ? 45.341 -2.382 26.789 1.00 12.54 275 ASP B O 1
ATOM 4739 N N . LYS B 1 280 ? 44.678 -0.201 24.729 1.00 18.90 277 LYS B N 1
ATOM 4740 C CA . LYS B 1 280 ? 45.695 0.576 24.031 1.00 23.58 277 LYS B CA 1
ATOM 4741 C C . LYS B 1 280 ? 47.121 0.140 24.350 1.00 23.64 277 LYS B C 1
ATOM 4742 O O . LYS B 1 280 ? 48.067 0.605 23.712 1.00 24.28 277 LYS B O 1
ATOM 4748 N N . GLY B 1 281 ? 47.278 -0.743 25.333 1.00 19.99 278 GLY B N 1
ATOM 4749 C CA . GLY B 1 281 ? 48.594 -1.193 25.749 1.00 16.05 278 GLY B CA 1
ATOM 4750 C C . GLY B 1 281 ? 49.426 -0.125 26.453 1.00 16.13 278 GLY B C 1
ATOM 4751 O O . GLY B 1 281 ? 50.654 -0.213 26.488 1.00 21.20 278 GLY B O 1
ATOM 4752 N N . GLU B 1 282 ? 48.763 0.876 27.029 1.00 15.03 279 GLU B N 1
ATOM 4753 C CA . GLU B 1 282 ? 49.429 2.010 27.663 1.00 17.39 279 GLU B CA 1
ATOM 4754 C C . GLU B 1 282 ? 49.362 1.985 29.200 1.00 12.13 279 GLU B C 1
ATOM 4755 O O . GLU B 1 282 ? 50.182 2.610 29.886 1.00 12.15 279 GLU B O 1
ATOM 4761 N N . LEU B 1 283 ? 48.371 1.281 29.732 1.00 13.09 280 LEU B N 1
ATOM 4762 C CA . LEU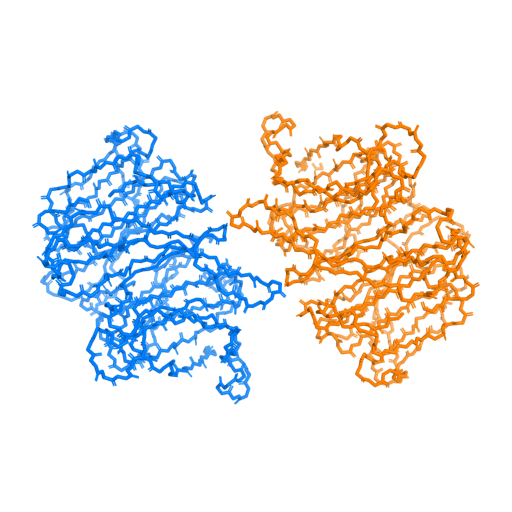 B 1 283 ? 48.103 1.315 31.167 1.00 12.53 280 LEU B CA 1
ATOM 4763 C C . LEU B 1 283 ? 48.022 -0.102 31.694 1.00 10.60 280 LEU B C 1
ATOM 4764 O O . LEU B 1 283 ? 47.358 -0.933 31.075 1.00 11.51 280 LEU B O 1
ATOM 4769 N N . ALA B 1 284 ? 48.734 -0.389 32.784 1.00 9.32 281 ALA B N 1
ATOM 4770 C CA . ALA B 1 284 ? 48.507 -1.617 33.551 1.00 9.29 281 ALA B CA 1
ATOM 4771 C C . ALA B 1 284 ? 47.960 -1.257 34.915 1.00 10.64 281 ALA B C 1
ATOM 4772 O O . ALA B 1 284 ? 48.297 -0.212 35.480 1.00 10.60 281 ALA B O 1
ATOM 4774 N N . VAL B 1 285 ? 47.131 -2.143 35.444 1.00 8.16 282 VAL B N 1
ATOM 4775 C CA . VAL B 1 285 ? 46.599 -1.995 36.792 1.00 8.63 282 VAL B CA 1
ATOM 4776 C C . VAL B 1 285 ? 46.906 -3.261 37.575 1.00 8.58 282 VAL B C 1
ATOM 4777 O O . VAL B 1 285 ? 46.802 -4.375 37.024 1.00 9.18 282 VAL B O 1
ATOM 4781 N N . LEU B 1 286 ? 47.336 -3.115 38.820 1.00 9.73 283 LEU B N 1
ATOM 4782 C CA . LEU B 1 286 ? 47.713 -4.239 39.674 1.00 8.16 283 LEU B CA 1
ATOM 4783 C C . LEU B 1 286 ? 46.867 -4.197 40.936 1.00 8.18 283 LEU B C 1
ATOM 4784 O O . LEU B 1 286 ? 46.584 -3.113 41.478 1.00 9.24 283 LEU B O 1
ATOM 4789 N N . ALA B 1 287 ? 46.491 -5.369 41.430 1.00 7.74 284 ALA B N 1
ATOM 4790 C CA . ALA B 1 287 ? 45.909 -5.513 42.776 1.00 8.03 284 ALA B CA 1
ATOM 4791 C C . ALA B 1 287 ? 46.935 -6.215 43.652 1.00 9.14 284 ALA B C 1
ATOM 4792 O O . ALA B 1 287 ? 47.434 -7.280 43.276 1.00 8.77 284 ALA B O 1
ATOM 4794 N N . SER B 1 288 ? 47.274 -5.630 44.798 1.00 9.15 285 SER B N 1
ATOM 4795 C CA . SER B 1 288 ? 48.276 -6.209 45.680 1.00 7.32 285 SER B CA 1
ATOM 4796 C C . SER B 1 288 ? 47.698 -7.168 46.711 1.00 8.91 285 SER B C 1
ATOM 4797 O O . SER B 1 288 ? 46.507 -7.136 47.023 1.00 10.24 285 SER B O 1
ATOM 4800 N N . ASN B 1 289 ? 48.574 -7.974 47.308 1.00 9.39 286 ASN B N 1
ATOM 4801 C CA . ASN B 1 289 ? 48.176 -8.881 48.374 1.00 10.65 286 ASN B CA 1
ATOM 4802 C C . ASN B 1 289 ? 47.635 -8.130 49.594 1.00 12.80 286 ASN B C 1
ATOM 4803 O O . ASN B 1 289 ? 46.862 -8.698 50.362 1.00 16.28 286 ASN B O 1
ATOM 4808 N N . ASP B 1 290 ? 48.050 -6.877 49.780 1.00 12.23 287 ASP B N 1
ATOM 4809 C CA . ASP B 1 290 ? 47.623 -6.090 50.947 1.00 11.77 287 ASP B CA 1
ATOM 4810 C C . ASP B 1 290 ? 46.414 -5.191 50.654 1.00 12.71 287 ASP B C 1
ATOM 4811 O O . ASP B 1 290 ? 46.073 -4.298 51.435 1.00 12.67 287 ASP B O 1
ATOM 4816 N N . ASN B 1 291 ? 45.755 -5.473 49.535 1.00 9.43 288 ASN B N 1
ATOM 4817 C CA . ASN B 1 291 ? 44.456 -4.905 49.176 1.00 10.26 288 ASN B CA 1
ATOM 4818 C C . ASN B 1 291 ? 44.523 -3.478 48.621 1.00 9.27 288 ASN B C 1
ATOM 4819 O O . ASN B 1 291 ? 43.582 -2.702 48.793 1.00 9.02 288 ASN B O 1
ATOM 4824 N N . SER B 1 292 ? 45.613 -3.152 47.930 1.00 8.92 289 SER B N 1
ATOM 4825 C CA . SER B 1 292 ? 45.747 -1.880 47.208 1.00 8.86 289 SER B CA 1
ATOM 4826 C C . SER B 1 292 ? 45.515 -2.103 45.711 1.00 8.98 289 SER B C 1
ATOM 4827 O O . SER B 1 292 ? 45.687 -3.223 45.192 1.00 8.75 289 SER B O 1
ATOM 4830 N N . ILE B 1 293 ? 45.134 -1.038 45.015 1.00 8.32 290 ILE B N 1
ATOM 4831 C CA . ILE B 1 293 ? 45.102 -1.012 43.547 1.00 7.44 290 ILE B CA 1
ATOM 4832 C C . ILE B 1 293 ? 46.154 -0.009 43.077 1.00 8.46 290 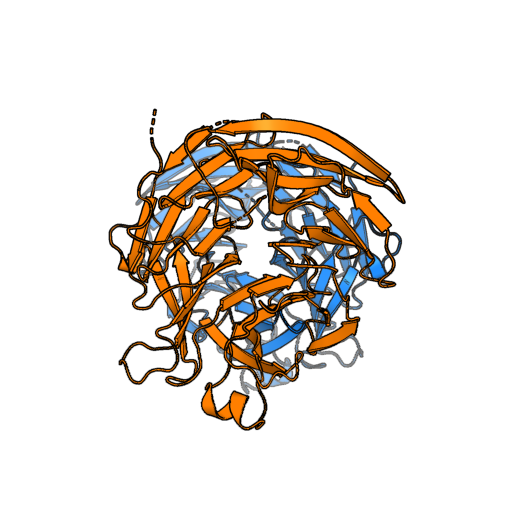ILE B C 1
ATOM 4833 O O . ILE B 1 293 ? 46.184 1.131 43.574 1.00 9.84 290 ILE B O 1
ATOM 4838 N N . ALA B 1 294 ? 47.016 -0.416 42.143 1.00 8.76 291 ALA B N 1
ATOM 4839 C CA . ALA B 1 294 ? 48.056 0.456 41.613 1.00 8.94 291 ALA B CA 1
ATOM 4840 C C . ALA B 1 294 ? 47.897 0.689 40.135 1.00 8.27 291 ALA B C 1
ATOM 4841 O O . ALA B 1 294 ? 47.530 -0.235 39.397 1.00 10.25 291 ALA B O 1
ATOM 4843 N N . LEU B 1 295 ? 48.164 1.916 39.704 1.00 8.91 292 LEU B N 1
ATOM 4844 C CA . LEU B 1 295 ? 48.150 2.262 38.284 1.00 9.49 292 LEU B CA 1
ATOM 4845 C C . LEU B 1 295 ? 49.579 2.362 37.821 1.00 10.30 292 LEU B C 1
ATOM 4846 O O . LEU B 1 295 ? 50.408 2.976 38.501 1.00 10.92 292 LEU B O 1
ATOM 4851 N N . VAL B 1 296 ? 49.868 1.731 36.684 1.00 9.67 293 VAL B N 1
ATOM 4852 C CA . VAL B 1 296 ? 51.197 1.783 36.078 1.00 10.70 293 VAL B CA 1
ATOM 4853 C C . VAL B 1 296 ? 51.127 2.318 34.654 1.00 11.42 293 VAL B C 1
ATOM 4854 O O . VAL B 1 296 ? 50.409 1.788 33.808 1.00 11.39 293 VAL B O 1
ATOM 4858 N N . LYS B 1 297 ? 51.878 3.387 34.395 1.00 10.47 294 LYS B N 1
ATOM 4859 C CA . LYS B 1 297 ? 52.019 3.897 33.040 1.00 11.41 294 LYS B CA 1
ATOM 4860 C C . LYS B 1 297 ? 53.126 3.118 32.349 1.00 10.62 294 LYS B C 1
ATOM 4861 O O . LYS B 1 297 ? 54.298 3.167 32.748 1.00 11.95 294 LYS B O 1
ATOM 4867 N N . LEU B 1 298 ? 52.745 2.373 31.319 1.00 10.58 295 LEU B N 1
ATOM 4868 C CA . LEU B 1 298 ? 53.665 1.427 30.687 1.00 12.04 295 LEU B CA 1
ATOM 4869 C C . LEU B 1 298 ? 54.757 2.114 29.879 1.00 14.72 295 LEU B C 1
ATOM 4870 O O . LEU B 1 298 ? 55.829 1.545 29.698 1.00 14.28 295 LEU B O 1
ATOM 4875 N N . LYS B 1 299 ? 54.510 3.330 29.397 1.00 12.79 296 LYS B N 1
ATOM 4876 C CA . LYS B 1 299 ? 55.547 4.034 28.623 1.00 13.80 296 LYS B CA 1
ATOM 4877 C C . LYS B 1 299 ? 56.779 4.337 29.461 1.00 16.50 296 LYS B C 1
ATOM 4878 O O . LYS B 1 299 ? 57.894 4.391 28.939 1.00 17.29 296 LYS B O 1
ATOM 4884 N N . ASP B 1 300 ? 56.580 4.528 30.758 1.00 16.92 297 ASP B N 1
ATOM 4885 C CA . ASP B 1 300 ? 57.683 4.790 31.672 1.00 23.03 297 ASP B CA 1
ATOM 4886 C C . ASP B 1 300 ? 57.943 3.652 32.652 1.00 20.59 297 ASP B C 1
ATOM 4887 O O . ASP B 1 300 ? 58.848 3.764 33.476 1.00 18.56 297 ASP B O 1
ATOM 4892 N N . LEU B 1 301 ? 57.154 2.579 32.573 1.00 15.65 298 LEU B N 1
ATOM 4893 C CA . LEU B 1 301 ? 57.091 1.573 33.643 1.00 15.77 298 LEU B CA 1
ATOM 4894 C C . LEU B 1 301 ? 57.105 2.205 35.033 1.00 19.63 298 LEU B C 1
ATOM 4895 O O . LEU B 1 301 ? 57.919 1.863 35.888 1.00 20.55 298 LEU B O 1
ATOM 4900 N N . SER B 1 302 ? 56.214 3.155 35.242 1.00 15.17 299 SER B N 1
ATOM 4901 C CA . SER B 1 302 ? 56.207 3.889 36.496 1.00 13.62 299 SER B CA 1
ATOM 4902 C C . SER B 1 302 ? 54.871 3.686 37.188 1.00 13.47 299 SER B C 1
ATOM 4903 O O . SER B 1 302 ? 53.817 3.813 36.561 1.00 14.06 299 SER B O 1
ATOM 4914 N N . SER B 1 304 ? 52.275 5.164 39.097 1.00 12.52 301 SER B N 1
ATOM 4915 C CA . SER B 1 304 ? 51.920 6.564 39.241 1.00 13.63 301 SER B CA 1
ATOM 4916 C C . SER B 1 304 ? 50.948 6.849 40.381 1.00 12.58 301 SER B C 1
ATOM 4917 O O . SER B 1 304 ? 50.779 8.006 40.789 1.00 15.65 301 SER B O 1
ATOM 4920 N N . LYS B 1 305 ? 50.287 5.814 40.890 1.00 13.20 302 LYS B N 1
ATOM 4921 C CA . LYS B 1 305 ? 49.249 6.013 41.897 1.00 11.78 302 LYS B CA 1
ATOM 4922 C C . LYS B 1 305 ? 48.957 4.704 42.574 1.00 11.22 302 LYS B C 1
ATOM 4923 O O . LYS B 1 305 ? 48.849 3.674 41.905 1.00 11.99 302 LYS B O 1
ATOM 4929 N N . ILE B 1 306 ? 48.809 4.746 43.898 1.00 11.41 303 ILE B N 1
ATOM 4930 C CA . ILE B 1 306 ? 48.369 3.598 44.676 1.00 10.36 303 ILE B CA 1
ATOM 4931 C C . ILE B 1 306 ? 47.126 3.979 45.473 1.00 12.07 303 ILE B C 1
ATOM 4932 O O . ILE B 1 306 ? 47.132 5.009 46.166 1.00 12.38 303 ILE B O 1
ATOM 4937 N N . PHE B 1 307 ? 46.057 3.186 45.345 1.00 8.81 304 PHE B N 1
ATOM 4938 C CA . PHE B 1 307 ? 44.851 3.331 46.148 1.00 9.64 304 PHE B CA 1
ATOM 4939 C C . PHE B 1 307 ? 44.964 2.327 47.271 1.00 9.02 304 PHE B C 1
ATOM 4940 O O . PHE B 1 307 ? 44.731 1.144 47.056 1.00 8.92 304 PHE B O 1
ATOM 4948 N N . LYS B 1 308 ? 45.318 2.789 48.470 1.00 9.35 305 LYS B N 1
ATOM 4949 C CA . LYS B 1 308 ? 45.490 1.900 49.604 1.00 11.57 305 LYS B CA 1
ATOM 4950 C C . LYS B 1 308 ? 44.144 1.489 50.147 1.00 8.13 305 LYS B C 1
ATOM 4951 O O . LYS B 1 308 ? 43.186 2.263 50.092 1.00 9.42 305 LYS B O 1
ATOM 4957 N N . GLN B 1 309 ? 44.050 0.274 50.674 1.00 8.26 306 GLN B N 1
ATOM 4958 C CA . GLN B 1 309 ? 42.817 -0.208 51.292 1.00 8.58 306 GLN B CA 1
ATOM 4959 C C . GLN B 1 309 ? 41.607 -0.041 50.394 1.00 9.28 306 GLN B C 1
ATOM 4960 O O . GLN B 1 309 ? 40.532 0.392 50.848 1.00 9.79 306 GLN B O 1
ATOM 4966 N N . ALA B 1 310 ? 41.754 -0.363 49.124 1.00 9.11 307 ALA B N 1
ATOM 4967 C CA . ALA B 1 310 ? 40.653 -0.235 48.170 1.00 8.74 307 ALA B CA 1
ATOM 4968 C C . ALA B 1 310 ? 39.506 -1.196 48.525 1.00 8.06 307 ALA B C 1
ATOM 4969 O O . ALA B 1 310 ? 38.353 -0.934 48.212 1.00 10.67 307 ALA B O 1
ATOM 4971 N N 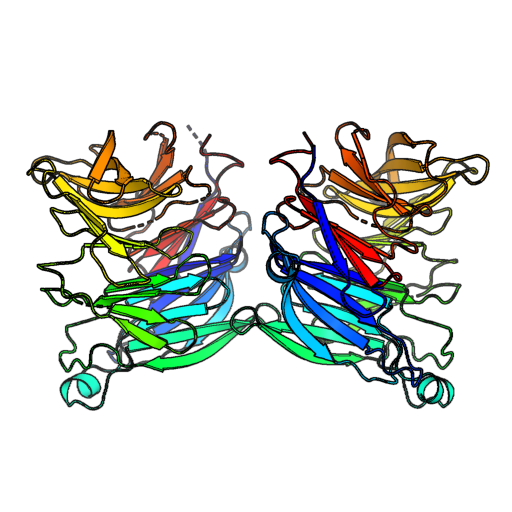. HIS B 1 311 ? 39.843 -2.295 49.191 1.00 7.94 308 HIS B N 1
ATOM 4972 C CA . HIS B 1 311 ? 38.867 -3.244 49.743 1.00 9.28 308 HIS B CA 1
ATOM 4973 C C . HIS B 1 311 ? 39.369 -3.669 51.110 1.00 10.89 308 HIS B C 1
ATOM 4974 O O . HIS B 1 311 ? 40.545 -3.510 51.423 1.00 11.59 308 HIS B O 1
ATOM 4981 N N . SER B 1 312 ? 38.461 -4.224 51.910 1.00 12.24 309 SER B N 1
ATOM 4982 C CA . SER B 1 312 ? 38.782 -4.637 53.276 1.00 12.90 309 SER B CA 1
ATOM 4983 C C . SER B 1 312 ? 39.407 -6.030 53.336 1.00 14.22 309 SER B C 1
ATOM 4984 O O . SER B 1 312 ? 40.025 -6.395 54.330 1.00 15.73 309 SER B O 1
ATOM 4987 N N . PHE B 1 313 ? 39.246 -6.813 52.278 1.00 13.45 310 PHE B N 1
ATOM 4988 C CA . PHE B 1 313 ? 39.746 -8.176 52.248 1.00 12.59 310 PHE B CA 1
ATOM 4989 C C . PHE B 1 313 ? 40.255 -8.450 50.845 1.00 12.83 310 PHE B C 1
ATOM 4990 O O . PHE B 1 313 ? 40.190 -7.572 49.989 1.00 13.91 310 PHE B O 1
ATOM 4998 N N . ALA B 1 314 ? 40.744 -9.658 50.621 1.00 11.75 311 ALA B N 1
ATOM 4999 C CA . ALA B 1 314 ? 41.451 -10.005 49.394 1.00 13.61 311 ALA B CA 1
ATOM 5000 C C . ALA B 1 314 ? 40.782 -9.540 48.101 1.00 11.73 311 ALA B C 1
ATOM 5001 O O . ALA B 1 314 ? 39.592 -9.755 47.880 1.00 12.93 311 ALA B O 1
ATOM 5003 N N . ILE B 1 315 ? 41.575 -8.907 47.250 1.00 10.19 312 ILE B N 1
ATOM 5004 C CA . ILE B 1 315 ? 41.112 -8.493 45.933 1.00 8.70 312 ILE B CA 1
ATOM 5005 C C . ILE B 1 315 ? 41.270 -9.667 44.994 1.00 8.80 312 ILE B C 1
ATOM 5006 O O . ILE B 1 315 ? 42.348 -10.256 44.916 1.00 10.13 312 ILE B O 1
ATOM 5011 N N . THR B 1 316 ? 40.203 -9.996 44.282 1.00 8.45 313 THR B N 1
ATOM 5012 C CA . THR B 1 316 ? 40.188 -11.184 43.445 1.00 8.50 313 THR B CA 1
ATOM 5013 C C . THR B 1 316 ? 40.384 -10.873 41.971 1.00 8.97 313 THR B C 1
ATOM 5014 O O . THR B 1 316 ? 40.895 -11.718 41.230 1.00 10.56 313 THR B O 1
ATOM 5018 N N . GLU B 1 317 ? 39.993 -9.687 41.520 1.00 7.81 314 GLU B N 1
ATOM 5019 C CA . GLU B 1 317 ? 40.167 -9.346 40.104 1.00 7.36 314 GLU B CA 1
ATOM 5020 C C . GLU B 1 317 ? 40.150 -7.848 39.917 1.00 6.98 314 GLU B C 1
ATOM 5021 O O . GLU B 1 317 ? 39.410 -7.137 40.590 1.00 7.59 314 GLU B O 1
ATOM 5027 N N . VAL B 1 318 ? 40.975 -7.372 38.993 1.00 8.41 315 VAL B N 1
ATOM 5028 C CA . VAL B 1 318 ? 40.950 -5.987 38.564 1.00 8.99 315 VAL B CA 1
ATOM 5029 C C . VAL B 1 318 ? 40.768 -5.990 37.048 1.00 9.46 315 VAL B C 1
ATOM 5030 O O . VAL B 1 318 ? 41.333 -6.855 36.370 1.00 12.59 315 VAL B O 1
ATOM 5034 N N . THR B 1 319 ? 39.982 -5.067 36.503 1.00 8.87 316 THR B N 1
ATOM 5035 C CA . THR B 1 319 ? 39.647 -5.009 35.081 1.00 10.31 316 THR B CA 1
ATOM 5036 C C . THR B 1 319 ? 39.492 -3.542 34.634 1.00 9.10 316 THR B C 1
ATOM 5037 O O . THR B 1 319 ? 39.014 -2.687 35.403 1.00 10.17 316 THR B O 1
ATOM 5041 N N . ILE B 1 320 ? 39.885 -3.237 33.406 1.00 9.42 317 ILE B N 1
ATOM 5042 C CA . ILE B 1 320 ? 39.829 -1.884 32.856 1.00 8.69 317 ILE B CA 1
ATOM 5043 C C . ILE B 1 320 ? 38.791 -1.818 31.759 1.00 9.07 317 ILE B C 1
ATOM 5044 O O . ILE B 1 320 ? 38.698 -2.729 30.931 1.00 10.20 317 ILE B O 1
ATOM 5049 N N . SER B 1 321 ? 38.009 -0.733 31.709 1.00 8.07 318 SER B N 1
ATOM 5050 C CA . SER B 1 321 ? 36.983 -0.626 30.688 1.00 8.79 318 SER B CA 1
ATOM 5051 C C . SER B 1 321 ? 37.645 -0.418 29.322 1.00 8.44 318 SER B C 1
ATOM 5052 O O . SER B 1 321 ? 38.769 0.075 29.250 1.00 9.85 318 SER B O 1
ATOM 5055 N N . PRO B 1 322 ? 36.934 -0.781 28.258 1.00 9.55 319 PRO B N 1
ATOM 5056 C CA . PRO B 1 322 ? 37.593 -0.778 26.945 1.00 10.83 319 PRO B CA 1
ATOM 5057 C C . PRO B 1 322 ? 38.104 0.585 26.486 1.00 13.23 319 PRO B C 1
ATOM 5058 O O . PRO B 1 322 ? 39.070 0.629 25.749 1.00 14.79 319 PRO B O 1
ATOM 5062 N N . ASP B 1 323 ? 37.486 1.673 26.937 1.00 11.54 320 ASP B N 1
ATOM 5063 C CA . ASP B 1 323 ? 37.953 3.018 26.610 1.00 13.49 320 ASP B CA 1
ATOM 5064 C C . ASP B 1 323 ? 38.937 3.598 27.620 1.00 12.57 320 ASP B C 1
ATOM 5065 O O . ASP B 1 323 ? 39.324 4.759 27.522 1.00 13.63 320 ASP B O 1
ATOM 5070 N N . SER B 1 324 ? 39.336 2.795 28.602 1.00 11.24 321 SER B N 1
ATOM 5071 C CA . SER B 1 324 ? 40.236 3.218 29.684 1.00 10.82 321 SER B CA 1
ATOM 5072 C C . SER B 1 324 ? 39.701 4.316 30.619 1.00 11.43 321 SER B C 1
ATOM 5073 O O . SER B 1 324 ? 40.469 4.984 31.297 1.00 14.70 321 SER B O 1
ATOM 5076 N N . THR B 1 325 ? 38.387 4.451 30.689 1.00 10.53 322 THR B N 1
ATOM 5077 C CA . THR B 1 325 ? 37.775 5.428 31.578 1.00 9.26 322 THR B CA 1
ATOM 5078 C C . THR B 1 325 ? 37.694 4.904 33.015 1.00 9.45 322 THR B C 1
ATOM 5079 O O . THR B 1 325 ? 37.858 5.673 33.968 1.00 10.07 322 THR B O 1
ATOM 5083 N N . TYR B 1 326 ? 37.401 3.616 33.173 1.00 9.22 323 TYR B N 1
ATOM 5084 C CA . TYR B 1 326 ? 37.177 3.041 34.498 1.00 9.97 323 TYR B CA 1
ATOM 5085 C C . TYR B 1 326 ? 38.092 1.868 34.804 1.00 8.42 323 TYR B C 1
ATOM 5086 O O . TYR B 1 326 ? 38.410 1.047 33.941 1.00 9.15 323 TYR B O 1
ATOM 5095 N N . VAL B 1 327 ? 38.522 1.820 36.049 1.00 8.61 324 VAL B N 1
ATOM 5096 C CA . VAL B 1 327 ? 39.173 0.650 36.614 1.00 7.71 324 VAL B CA 1
ATOM 5097 C C . VAL B 1 327 ? 38.241 0.068 37.669 1.00 7.73 324 VAL B C 1
ATOM 5098 O O . VAL B 1 327 ? 37.818 0.782 38.591 1.00 9.91 324 VAL B O 1
ATOM 5102 N N . ALA B 1 328 ? 37.878 -1.202 37.532 1.00 6.41 325 ALA B N 1
ATOM 5103 C CA . ALA B 1 328 ? 37.034 -1.880 38.520 1.00 7.08 325 ALA B CA 1
ATOM 5104 C C . ALA B 1 328 ? 37.796 -2.983 39.188 1.00 5.53 325 ALA B C 1
ATOM 5105 O O . ALA B 1 328 ? 38.567 -3.707 38.536 1.00 7.69 325 ALA B O 1
ATOM 5107 N N . SER B 1 329 ? 37.610 -3.154 40.479 1.00 6.63 326 SER B N 1
ATOM 5108 C CA . SER B 1 329 ? 38.153 -4.293 41.186 1.00 6.58 326 SER B CA 1
ATOM 5109 C C . SER B 1 329 ? 37.099 -4.861 42.095 1.00 6.05 326 SER B C 1
ATOM 5110 O O . SER B 1 329 ? 36.204 -4.150 42.575 1.00 6.21 326 SER B O 1
ATOM 5113 N N . VAL B 1 330 ? 37.193 -6.157 42.335 1.00 6.06 327 VAL B N 1
ATOM 5114 C CA . VAL B 1 330 ? 36.247 -6.842 43.192 1.00 6.38 327 VAL B CA 1
ATOM 5115 C C . VAL B 1 330 ? 36.963 -7.681 44.231 1.00 6.34 327 VAL B C 1
ATOM 5116 O O . VAL B 1 330 ? 38.154 -7.991 44.087 1.00 7.45 327 VAL B O 1
ATOM 5120 N N . SER B 1 331 ? 36.234 -8.058 45.280 1.00 7.03 328 SER B N 1
ATOM 5121 C CA . SER B 1 331 ? 36.843 -8.645 46.453 1.00 7.77 328 SER B CA 1
ATOM 5122 C C . SER B 1 331 ? 35.950 -9.700 47.083 1.00 8.05 328 SER B C 1
ATOM 5123 O O . SER B 1 331 ? 34.711 -9.646 47.006 1.00 8.08 328 SER B O 1
ATOM 5126 N N . ALA B 1 332 ? 36.626 -10.620 47.764 1.00 11.66 329 ALA B N 1
ATOM 5127 C CA . ALA B 1 332 ? 35.978 -11.554 48.670 1.00 13.07 329 ALA B CA 1
ATOM 5128 C C . ALA B 1 332 ? 35.170 -10.847 49.763 1.00 14.53 329 ALA B C 1
ATOM 5129 O O . ALA B 1 332 ? 34.347 -11.484 50.414 1.00 18.74 329 ALA B O 1
ATOM 5131 N N . ALA B 1 333 ? 35.409 -9.553 49.963 1.00 13.79 330 ALA B N 1
ATOM 5132 C CA . ALA B 1 333 ? 34.685 -8.757 50.958 1.00 15.79 330 ALA B CA 1
ATOM 5133 C C . ALA B 1 333 ? 33.258 -8.479 50.513 1.00 13.15 330 ALA B C 1
ATOM 5134 O O . ALA B 1 333 ? 32.474 -7.976 51.315 1.00 15.73 330 ALA B O 1
ATOM 5136 N N . ASN B 1 334 ? 32.945 -8.803 49.254 1.00 9.52 331 ASN B N 1
ATOM 5137 C CA . ASN B 1 334 ? 31.663 -8.540 48.560 1.00 12.04 331 ASN B CA 1
ATOM 5138 C C . ASN B 1 334 ? 31.705 -7.243 47.763 1.00 11.58 331 ASN B C 1
ATOM 5139 O O . ASN B 1 334 ? 30.723 -6.886 47.097 1.00 14.40 331 ASN B O 1
ATOM 5144 N N . THR B 1 335 ? 32.817 -6.531 47.825 1.00 8.67 332 THR B N 1
ATOM 5145 C CA . THR B 1 335 ? 32.820 -5.175 47.320 1.00 9.83 332 THR B CA 1
ATOM 5146 C C . THR B 1 335 ? 33.343 -5.000 45.892 1.00 7.50 332 THR B C 1
ATOM 5147 O O . THR B 1 335 ? 34.165 -5.787 45.390 1.00 7.97 332 THR B O 1
ATOM 5151 N N . ILE B 1 336 ? 32.826 -3.959 45.249 1.00 7.56 333 ILE B N 1
ATOM 5152 C CA . ILE B 1 336 ? 33.266 -3.456 43.968 1.00 8.04 333 ILE B CA 1
ATOM 5153 C C . ILE B 1 336 ? 33.834 -2.068 44.213 1.00 7.92 333 ILE B C 1
ATOM 5154 O O . ILE B 1 336 ? 33.159 -1.254 44.859 1.00 8.28 333 ILE B O 1
ATOM 5159 N N . HIS B 1 337 ? 35.028 -1.798 43.708 1.00 6.50 334 HIS B N 1
ATOM 5160 C CA . HIS B 1 337 ? 35.656 -0.483 43.780 1.00 6.55 334 HIS B CA 1
ATOM 5161 C C . HIS B 1 337 ? 35.850 0.019 42.357 1.00 8.18 334 HIS B C 1
ATOM 5162 O O . HIS B 1 337 ? 36.352 -0.706 41.501 1.00 7.04 334 HIS B O 1
ATOM 5169 N N . ILE B 1 338 ? 35.431 1.249 42.089 1.00 8.44 335 ILE B N 1
ATOM 5170 C CA . ILE B 1 338 ? 35.552 1.858 40.760 1.00 7.44 335 ILE B CA 1
ATOM 5171 C C . ILE B 1 338 ? 36.421 3.104 40.859 1.00 7.93 335 ILE B C 1
ATOM 5172 O O . ILE B 1 338 ? 36.190 3.951 41.742 1.00 7.93 335 ILE B O 1
ATOM 5177 N N . ILE B 1 339 ? 37.389 3.241 39.961 1.00 8.21 336 ILE B N 1
ATOM 5178 C CA . ILE B 1 339 ? 38.192 4.448 39.803 1.00 6.16 336 ILE B CA 1
ATOM 5179 C C . ILE B 1 339 ? 37.895 5.017 38.431 1.00 8.21 336 ILE B C 1
ATOM 5180 O O . ILE B 1 339 ? 37.921 4.288 37.422 1.00 8.18 336 ILE B O 1
ATOM 5185 N N . LYS B 1 340 ? 37.629 6.319 38.358 1.00 8.74 337 LYS B N 1
ATOM 5186 C CA . LYS B 1 340 ? 37.531 6.996 37.064 1.00 9.08 337 LYS B CA 1
ATOM 5187 C C . LYS B 1 340 ? 38.863 7.664 36.716 1.00 9.55 337 LYS B C 1
ATOM 5188 O O . LYS B 1 340 ? 39.450 8.369 37.535 1.00 11.20 337 LYS B O 1
ATOM 5194 N N . LEU B 1 341 ? 39.360 7.387 35.519 1.00 9.47 338 LEU B N 1
ATOM 5195 C CA . LEU B 1 341 ? 40.621 7.960 35.079 1.00 9.73 338 LEU B CA 1
ATOM 5196 C C . LEU B 1 341 ? 40.413 9.149 34.165 1.00 10.27 338 LEU B C 1
ATOM 5197 O O . LEU B 1 341 ? 39.456 9.175 33.384 1.00 11.44 338 LEU B O 1
ATOM 5202 N N . PRO B 1 342 ? 41.323 10.128 34.260 1.00 12.16 339 PRO B N 1
ATOM 5203 C CA . PRO B 1 342 ? 41.312 11.235 33.302 1.00 13.96 339 PRO B CA 1
ATOM 5204 C C . PRO B 1 342 ? 41.516 10.752 31.874 1.00 14.22 339 PRO B C 1
ATOM 5205 O O . PRO B 1 342 ? 42.154 9.711 31.651 1.00 13.45 339 PRO B O 1
ATOM 5209 N N . LEU B 1 343 ? 41.007 11.513 30.908 1.00 16.49 340 LEU B N 1
ATOM 5210 C CA . LEU B 1 343 ? 41.242 11.222 29.496 1.00 17.57 340 LEU B CA 1
ATOM 5211 C C . LEU B 1 343 ? 42.734 11.122 29.188 1.00 20.31 340 LEU B C 1
ATOM 5212 O O . LEU B 1 343 ? 43.516 12.006 29.549 1.00 18.61 340 LEU B O 1
ATOM 5217 N N . ASN B 1 344 ? 43.123 10.026 28.541 1.00 18.25 341 ASN B N 1
ATOM 5218 C CA . ASN B 1 344 ? 44.519 9.796 28.152 1.00 22.37 341 ASN B CA 1
ATOM 5219 C C . ASN B 1 344 ? 45.505 9.842 29.316 1.00 23.59 341 ASN B C 1
ATOM 5220 O O . ASN B 1 344 ? 46.670 10.196 29.155 1.00 21.43 341 ASN B O 1
ATOM 5225 N N . TYR B 1 345 ? 45.025 9.466 30.492 1.00 16.36 342 TYR B N 1
ATOM 5226 C CA . TYR B 1 345 ? 45.853 9.416 31.679 1.00 14.30 342 TYR B CA 1
ATOM 5227 C C . TYR B 1 345 ? 47.220 8.778 31.466 1.00 16.11 342 TYR B C 1
ATOM 5228 O O . TYR B 1 345 ? 48.227 9.294 31.925 1.00 18.33 342 TYR B O 1
ATOM 5237 N N . ALA B 1 346 ? 47.255 7.645 30.781 1.00 17.61 343 ALA B N 1
ATOM 5238 C CA . ALA B 1 346 ? 48.496 6.875 30.720 1.00 20.73 343 ALA B CA 1
ATOM 5239 C C . ALA B 1 346 ? 49.626 7.534 29.910 1.00 27.49 343 ALA B C 1
ATOM 5240 O O . ALA B 1 346 ? 50.716 6.975 29.812 1.00 31.23 343 ALA B O 1
ATOM 5242 N N . ASN B 1 347 ? 49.380 8.723 29.357 1.00 23.82 344 ASN B N 1
ATOM 5243 C CA . ASN B 1 347 ? 50.403 9.441 28.582 1.00 24.02 344 ASN B CA 1
ATOM 5244 C C . ASN B 1 347 ? 50.872 10.728 29.255 1.00 31.86 344 ASN B C 1
ATOM 5245 O O . ASN B 1 347 ? 50.159 11.308 30.079 1.00 38.36 344 ASN B O 1
#

Organism: Saccharomyces cerevisiae (strain ATCC 204508 / S288c) (NCBI:txid559292)

Secondary structure (DSSP, 8-state):
---EEEEE-SS-EEEEEEEETTEEEEEEE--SSSSS--EEEEEEEE-TTSSSHHHHEEEEEEEE--TTSPPP-EEEEETTEEEEE----HHHHHHTS----EEEEEEETTTTEEEEEEEE-SS----TT--EEEEEE-TTSS-EEEEES-SS---EEETTTTEEEE----SS---EEEE-TTSSEEEEE-SS-EEEEETTT--EEEEE----TTEEEEEEEEEETTEEEEEEEESSS--EEEEEEEEETTEEEEEEEEEEESS-S-B---B----EEEEEBTTS-EEEEETTTT--EEETTSSSS-EEEEEE-TTS-EEEEEETTSEEEEEEPPTTTT-/----EEEEE-SS-EEEEEEEETTEEEEEEE--SSSSS--EEEEEEEE-TTSSSHHHHEEEEEEEE--TTSPPP-EEEEETTEEEEE----HHHHHHTS----EEEEEEETTTTEEEEEEEE-SS----TT--EEEEEE-TTSS-EEEEES-SS---EEETTTTEEEE----SS---EEEE-TTSSEEEEE-SS-EEEEETTT--EEEEE--S-TTEEEEEEEEEETTEEEEEEEESSS--EEEEEEEEETTEEEEEEEEEEESS-S-B---B---SEEEEEBTTS-EEEEETTTT--EEETTSSSS-EEEEEE-TTSSEEEEEETTSEEEEEEPPTTTT-

Nearest PDB structures (foldseek):
  4h5j-assembly1_A  TM=9.962E-01  e=4.364E-62  Saccharomyces cerevisiae
  8fl4-assembly1_NJ  TM=6.233E-01  e=2.440E-11  Homo sapiens
  7ohq-assembly1_x  TM=6.222E-01  e=3.402E-10  Saccharomyces cerevisiae S288C
  7klj-assembly2_B  TM=6.569E-01  e=7.653E-10  Homo sapiens
  7v08-assembly1_x  TM=5.799E-01  e=5.940E-10  Saccharomyces cerevisiae BY4741

CATH classification: 2.130.10.10

Radius of gyration: 27.42 Å; Cα contacts (8 Å, |Δi|>4): 2009; chains: 2; bounding box: 74×74×63 Å

Solvent-accessible surface area: 28523 Å² total

Foldseek 3Di:
DWQKDKDFQQFFWFEKEAPFQFKIWTFWWPFQDPPPIFGKIWIWGADSPDDDPCVRTPTLEMDTDDNRWGTWHYWDDEPFKIWTFTWGHLVCLQVQVATQGIWIWGADPVRRYIGTDDTHGDPSHSGPVKTWNYWAAARVQQWIDIWIQDWVIKFIAGRVVGHTPDMDRDHTGWQEKEAANVRQKIWTDFQFKIWIAGSVPRDTFEMDRPDDPQWGWHYWYALDRFKIWIWTFGNPAAFIKIWIWGGDGHDIHTPDMDTADRPARAFQEDAAPSQWDWTAGQQGKIDIAGVVVRYDDIRHCQDVGAWNYWYAHNQRQWIWTGGRSRMIMIIGADHPNSD/DDWQKDKDQQQAFWFEKEAPFQFKMWTWWWDFQDPPPIFGKIWIWGADSPDDDPCVRTPTLEMDTDDNRWGTWHEWDDEPFKIWTFTWGHLVCLQVQVATQGIWIWGADPVRSYIGTDDTHRPPSHSHPVKTWHYWAAANVQQKIDIWIQDWVIKFIAGRVVGHTPDMGRDHTGWQEKEAANVRQKIWTDFQFKIWIAGSVPRDTFEMDRDDDPQWGWHYWYALDRFKMWTWTFGNPAAFIKIWIWGGDGHDIDTDDMDGADRPARAFQEDAAPSQWDWTAGQQGKIDIAGPVVRYDDIRHCQDVHDWNYWYAHNQRQWIWTGGSNSMIMIIGDDHPNSD

Sequence (679 aa):
KFVTASYNVGYPAYGAKFLNNDTLLVAGGGGEGNNGIPNKLTVLRVDPTKDTEKEQFHILSEFALEDNDDSPTAIDASKGIILVGCNENSTKITQGKGNKHLRKFKYDKVNDQLEFLTSVDFDASTNADDYTKLVYISREGTVAAIASSKVPAIRIIDPSDLTEKFEIETRGEVKDLHFSTDGKVVAYITGSSLEVISTVTGSCIARKTDFDKNWSLSKINFIADDTVLIAASLKKGKGIVLTKISIKSGNTSVLRSKQVTNRFKGITSDVDKGELAVLASNDNSIALVKLKDLSSKIFKQAHSFAITEVTISPDSTYVASVSAANTIHIIKLPLNYANSKFVTASYNVGYPAYGAKFLNNDTLLVAGGGGEGNNGIPNKLTVLRVDPTKDTEKEQFHILSEFALEDNDDSPTAIDASKGIILVGCNENSTKITQGKGNKHLRKFKYDKVNDQLEFLTSVDFDASTNADDYTKLVYISREGTVAAIASSKVPAIRIIDPSDLTEKFEIETRGEVKDLHFSTDGKVVAYITGSSLEVISTVTGSCIARKTDFDKNWSLSKINFIADDTVLIAASLKKGKGIVLTKISIKSGNTSVLRSKQVTNRFKGITSDVDKGELAVLASNDNSIALVKLKDLSSKIFKQAHSFAITEVTISPDSTYVASVSAANTIHIIKLPLNYAN

GO terms:
  GO:0003400 regulation of COPII vesicle coating (P, IDA)
  GO:0005085 guanyl-nucleotide exchange factor activity (F, IDA)
  GO:0005783 endoplasmic reticulum (C, IDA)
  GO:0005794 Golgi apparatus (C, IDA)
  GO:0005085 guanyl-nucleotide exchange factor activity (F, IMP)
  GO:0005783 endoplasmic reticulum (C, HDA)

B-factor: mean 15.02, std 7.52, range [5.0, 80.11]

InterPro domains:
  IPR001680 WD40 repeat [PF00400] (306-335)
  IPR001680 WD40 repeat [SM00320] (259-294)
  IPR001680 WD40 repeat [SM00320] (297-337)
  IPR015943 WD40/YVTN repeat-like-containing domain superfamily [G3DSA:2.130.10.10] (1-344)
  IPR045260 Guanine nucleotide-exchange factor Sec12-like [PTHR23284] (5-397)
  IPR060769 EIF3B-like, beta-propeller domain superfamily [SSF69322] (9-339)